Protein AF-F1TFX0-F1 (afdb_monomer_lite)

Organism: NCBI:txid588581

Secondary structure (DSSP, 8-state):
--EEEEEGGGGTTS-HHHHHHHHHHHT-SEEEEE-BTTTB-TTT--HHHHHHHHHHHHHSSSEEEEEE---TTSSSSSTT-S-TT-SSHHHHHHHHHHHHHHHHHHHHHT--EEEEE-----HHHHH-TTS-HHHHHHHHHHHHHTT-TTPEEEEE--TTSSS-SHHHHHHHHHHH--TTEEEEEEHHHHHHH-TTHHHHHHHHGGGEEEEEE-B--B-EEEEEEEE-HHHHTT----TTT-EEEEEEGGGTEEEEE-SS-EEEEESSPPPHHHHHHHHHHHTTT-S--EEEEGGG------HHHHHHHHHHHHT--SS-HHHHHHHHHHHHHHHS-SSTT---SS-SPEE--SSSB---PBPTTSSS--HHHHHHHHHHTT--SEEEE--GGGGGGHHHHHHHHHHHHHHHHHHHHHTTSS--EETTEEGGGSS---TTTB-SSEEEEEEEEE-TTS-EEEEEEEE-S-TTT----HHHHHHHHHHHHHHHHHH-TTEEEEEE-TTSSEEEEEEES---HHHHHHHHHHHHHHHHH-SS-TT-STTT-TTTT---HHHHHHHHHHHHTTGGGTT--B--

Sequence (580 aa):
MFKLSYSMNGLTNLDFYRAALEAEKAGFDGVELSFQYKQFDPFSLSEDELMKIRDFFKGSRIKPICISTATTFFLSDIPHEPSIISLSHEKRQQRIDLIKKGISMAKTIGIPIVSFQSGYLRQEHVDNPSIDPRKLLIDGIKSCLENIGDVTLVIEPEPGMYIETIDDAISLIKEVNSPNFSLHLDICHTFCTEDNYVNAISKAIPHVSYMHLADIKEGYNLKLQSLSEKQRLSVKLNLERYGYLLHVEDKNCFYFIDSEHCIYFYQNDLKSVEKAEAVSFVSPYHSRVDFVKIDDIAIQSEKSIELEIKAYLGSVGGIGFDIIQKANPILKYLRSKHDECCNPIIQQPVCNTVNGKVHYHEFPGMGEIDFHAVLKALKDNGYNGYVTVELYNHSDVWEKVLPESRKYLMACMNAENEAKTSKEETYGWISEGLGEVNHRLVKAPYIRLSQYTKGNKGDIVFFYDLRFTQPNKVYMETRVLHSLEHLLLAGFRKYLDGFISVSPMGCQTGFYLITLNSSNVQHITSTFERVLREILMMDEVPYNTDKECGQASHHDLKGAKILVQKILEQKTSWLKIFEN

Radius of gyration: 27.29 Å; chains: 1; bounding box: 74×51×79 Å

Structure (mmCIF, N/CA/C/O backbone):
data_AF-F1TFX0-F1
#
_entry.id   AF-F1TFX0-F1
#
loop_
_atom_site.group_PDB
_atom_site.id
_atom_site.type_symbol
_atom_site.label_atom_id
_atom_site.label_alt_id
_atom_site.label_comp_id
_atom_site.label_asym_id
_atom_site.label_entity_id
_atom_site.label_seq_id
_atom_site.pdbx_PDB_ins_code
_atom_site.Cartn_x
_atom_site.Cartn_y
_atom_site.Cartn_z
_atom_site.occupancy
_atom_site.B_iso_or_equiv
_atom_site.auth_seq_id
_atom_site.auth_comp_id
_atom_site.auth_asym_id
_atom_site.auth_atom_id
_atom_site.pdbx_PDB_model_num
ATOM 1 N N . MET A 1 1 ? -23.031 -3.892 8.422 1.00 72.56 1 MET A N 1
ATOM 2 C CA . MET A 1 1 ? -22.273 -3.085 7.447 1.00 72.56 1 MET A CA 1
ATOM 3 C C . MET A 1 1 ? -21.201 -2.367 8.239 1.00 72.56 1 MET A C 1
ATOM 5 O O . MET A 1 1 ? -21.538 -1.836 9.294 1.00 72.56 1 MET A O 1
ATOM 9 N N . PHE A 1 2 ? -19.944 -2.449 7.813 1.00 90.62 2 PHE A N 1
ATOM 10 C CA . PHE A 1 2 ? -18.853 -1.680 8.416 1.00 90.62 2 PHE A CA 1
ATOM 11 C C . PHE A 1 2 ? -19.093 -0.174 8.232 1.00 90.62 2 PHE A C 1
ATOM 13 O O . PHE A 1 2 ? -19.922 0.241 7.417 1.00 90.62 2 PHE A O 1
ATOM 20 N N . LYS A 1 3 ? -18.390 0.632 9.023 1.00 95.56 3 LYS A N 1
ATOM 21 C CA . LYS A 1 3 ? -18.493 2.095 9.040 1.00 95.56 3 LYS A CA 1
ATOM 22 C C . LYS A 1 3 ? -17.269 2.736 8.402 1.00 95.56 3 LYS A C 1
ATOM 24 O O . LYS A 1 3 ? -16.227 2.093 8.294 1.00 95.56 3 LYS A O 1
ATOM 29 N N . LEU A 1 4 ? -17.390 4.002 8.010 1.00 97.50 4 LEU A N 1
ATOM 30 C CA . LEU A 1 4 ? -16.263 4.756 7.463 1.00 97.50 4 LEU A CA 1
ATOM 31 C C . LEU A 1 4 ? -15.690 5.702 8.513 1.00 97.50 4 LEU A C 1
ATOM 33 O O . LEU A 1 4 ? -16.426 6.406 9.206 1.00 97.50 4 LEU A O 1
ATOM 37 N N . SER A 1 5 ? -14.369 5.758 8.579 1.00 98.12 5 SER A N 1
ATOM 38 C CA . SER A 1 5 ? -13.616 6.703 9.400 1.00 98.12 5 SER A CA 1
ATOM 39 C C . SER A 1 5 ? -12.564 7.437 8.581 1.00 98.12 5 SER A C 1
ATOM 41 O O . SER A 1 5 ? -12.275 7.062 7.446 1.00 98.12 5 SER A O 1
ATOM 43 N N . TYR A 1 6 ? -11.999 8.498 9.150 1.00 98.25 6 TYR A N 1
ATOM 44 C CA . TYR A 1 6 ? -10.929 9.272 8.524 1.00 98.25 6 TYR A CA 1
ATOM 45 C C . TYR A 1 6 ? -9.749 9.431 9.486 1.00 98.25 6 TYR A C 1
ATOM 47 O O . TYR A 1 6 ? -9.955 9.695 10.674 1.00 98.25 6 TYR A O 1
ATOM 55 N N . SER A 1 7 ? -8.521 9.277 8.996 1.00 97.19 7 SER A N 1
ATOM 56 C CA . SER A 1 7 ? -7.325 9.509 9.804 1.00 97.19 7 SER A CA 1
ATOM 57 C C . SER A 1 7 ? -7.010 10.994 9.900 1.00 97.19 7 SER A C 1
ATOM 59 O O . SER A 1 7 ? -6.834 11.685 8.892 1.00 97.19 7 SER A O 1
ATOM 61 N N . MET A 1 8 ? -6.902 11.504 11.129 1.00 95.81 8 MET A N 1
ATOM 62 C CA . MET A 1 8 ? -6.549 12.905 11.364 1.00 95.81 8 MET A CA 1
ATOM 63 C C . MET A 1 8 ? -5.113 13.241 10.935 1.00 95.81 8 MET A C 1
ATOM 65 O O . MET A 1 8 ? -4.797 14.421 10.782 1.00 95.81 8 MET A O 1
ATOM 69 N N . ASN A 1 9 ? -4.280 12.240 10.622 1.00 92.56 9 ASN A N 1
ATOM 70 C CA . ASN A 1 9 ? -2.993 12.431 9.948 1.00 92.56 9 ASN A CA 1
ATOM 71 C C . ASN A 1 9 ? -3.139 13.205 8.616 1.00 92.56 9 ASN A C 1
ATOM 73 O O . ASN A 1 9 ? -2.294 14.026 8.261 1.00 92.56 9 ASN A O 1
ATOM 77 N N . GLY A 1 10 ? -4.265 13.028 7.914 1.00 92.56 10 GLY A N 1
ATOM 78 C CA . GLY A 1 10 ? -4.613 13.784 6.704 1.00 92.56 10 GLY A CA 1
ATOM 79 C C . GLY A 1 10 ? -5.208 15.177 6.956 1.00 92.56 10 GLY A C 1
ATOM 80 O O . GLY A 1 10 ? -5.592 15.844 6.002 1.00 92.56 10 GLY A O 1
ATOM 81 N N . LEU A 1 11 ? -5.322 15.621 8.215 1.00 94.88 11 LEU A N 1
ATOM 82 C CA . LEU A 1 11 ? -5.939 16.894 8.631 1.00 94.88 11 LEU A CA 1
ATOM 83 C C . LEU A 1 11 ? -5.028 17.719 9.549 1.00 94.88 11 LEU A C 1
ATOM 85 O O . LEU A 1 11 ? -5.496 18.536 10.341 1.00 94.88 11 LEU A O 1
ATOM 89 N N . THR A 1 12 ? -3.715 17.529 9.443 1.00 91.44 12 THR A N 1
ATOM 90 C CA . THR A 1 12 ? -2.701 18.182 10.292 1.00 91.44 12 THR A CA 1
ATOM 91 C C . THR A 1 12 ? -2.643 19.707 10.155 1.00 91.44 12 THR A C 1
ATOM 93 O O . THR A 1 12 ? -2.108 20.380 11.034 1.00 91.44 12 THR A O 1
ATOM 96 N N . ASN A 1 13 ? -3.234 20.265 9.094 1.00 91.12 13 ASN A N 1
ATOM 97 C CA . ASN A 1 13 ? -3.379 21.709 8.884 1.00 91.12 13 ASN A CA 1
ATOM 98 C C . ASN A 1 13 ? -4.521 22.345 9.702 1.00 91.12 13 ASN A C 1
ATOM 100 O O . ASN A 1 13 ? -4.659 23.569 9.719 1.00 91.12 13 ASN A O 1
ATOM 104 N N . LEU A 1 14 ? -5.349 21.536 10.367 1.00 94.56 14 LEU A N 1
ATOM 105 C CA . LEU A 1 14 ? -6.459 21.984 11.204 1.00 94.56 14 LEU A CA 1
ATOM 106 C C . LEU A 1 14 ? -6.144 21.769 12.686 1.00 94.56 14 LEU A C 1
ATOM 108 O O . LEU A 1 14 ? -5.404 20.857 13.061 1.00 94.56 14 LEU A O 1
ATOM 112 N N . ASP A 1 15 ? -6.759 22.573 13.553 1.00 94.94 15 ASP A N 1
ATOM 113 C CA . ASP A 1 15 ? -6.782 22.261 14.980 1.00 94.94 15 ASP A CA 1
ATOM 114 C C . ASP A 1 15 ? -7.553 20.954 15.245 1.00 94.94 15 ASP A C 1
ATOM 116 O O . ASP A 1 15 ? -8.390 20.526 14.446 1.00 94.94 15 ASP A O 1
ATOM 120 N N . PHE A 1 16 ? -7.263 20.315 16.380 1.00 96.25 16 PHE A N 1
ATOM 121 C CA . PHE A 1 16 ? -7.768 18.983 16.723 1.00 96.25 16 PHE A CA 1
ATOM 122 C C . PHE A 1 16 ? -9.299 18.866 16.638 1.00 96.25 16 PHE A C 1
ATOM 124 O O . PHE A 1 16 ? -9.826 17.948 16.009 1.00 96.25 16 PHE A O 1
ATOM 131 N N . TYR A 1 17 ? -10.025 19.803 17.253 1.00 97.00 17 TYR A N 1
ATOM 132 C CA . TYR A 1 17 ? -11.486 19.741 17.306 1.00 97.00 17 TYR A CA 1
ATOM 133 C C . TYR A 1 17 ? -12.099 20.035 15.939 1.00 97.00 17 TYR A C 1
ATOM 135 O O . TYR A 1 17 ? -13.041 19.357 15.528 1.00 97.00 17 TYR A O 1
ATOM 143 N N . ARG A 1 18 ? -11.547 21.005 15.202 1.00 97.06 18 ARG A N 1
ATOM 144 C CA . ARG A 1 18 ? -12.003 21.315 13.848 1.00 97.06 18 ARG A CA 1
ATOM 145 C C . ARG A 1 18 ? -11.783 20.159 12.882 1.00 97.06 18 ARG A C 1
ATOM 147 O O . ARG A 1 18 ? -12.682 19.878 12.099 1.00 97.06 18 ARG A O 1
ATOM 154 N N . ALA A 1 19 ? -10.650 19.464 12.955 1.00 97.31 19 ALA A N 1
ATOM 155 C CA . ALA A 1 19 ? -10.395 18.278 12.140 1.00 97.31 19 ALA A CA 1
ATOM 156 C C . ALA A 1 19 ? -11.486 17.207 12.335 1.00 97.31 19 ALA A C 1
ATOM 158 O O . ALA A 1 19 ? -12.066 16.729 11.360 1.00 97.31 19 ALA A O 1
ATOM 159 N N . ALA A 1 20 ? -11.836 16.896 13.589 1.00 97.88 20 ALA A N 1
ATOM 160 C CA . ALA A 1 20 ? -12.912 15.953 13.894 1.00 97.88 20 ALA A CA 1
ATOM 161 C C . ALA A 1 20 ? -14.289 16.441 13.399 1.00 97.88 20 ALA A C 1
ATOM 163 O O . ALA A 1 20 ? -15.065 15.655 12.854 1.00 97.88 20 ALA A O 1
ATOM 164 N N . LEU A 1 21 ? -14.587 17.738 13.541 1.00 97.81 21 LEU A N 1
ATOM 165 C CA . LEU A 1 21 ? -15.849 18.329 13.081 1.00 97.81 21 LEU A CA 1
ATOM 166 C C . LEU A 1 21 ? -15.978 18.349 11.551 1.00 97.81 21 LEU A C 1
ATOM 168 O O . LEU A 1 21 ? -17.068 18.105 11.037 1.00 97.81 21 LEU A O 1
ATOM 172 N N . GLU A 1 22 ? -14.904 18.617 10.806 1.00 97.94 22 GLU A N 1
ATOM 173 C CA . GLU A 1 22 ? -14.940 18.578 9.336 1.00 97.94 22 GLU A CA 1
ATOM 174 C C . GLU A 1 22 ? -15.089 17.136 8.819 1.00 97.94 22 GLU A C 1
ATOM 176 O O . GLU A 1 22 ? -15.854 16.900 7.881 1.00 97.94 22 GLU A O 1
ATOM 181 N N . ALA A 1 23 ? -14.468 16.152 9.485 1.00 97.94 23 ALA A N 1
ATOM 182 C CA . ALA A 1 23 ? -14.720 14.735 9.217 1.00 97.94 23 ALA A CA 1
ATOM 183 C C . ALA A 1 23 ? -16.194 14.355 9.476 1.00 97.94 23 ALA A C 1
ATOM 185 O O . ALA A 1 23 ? -16.834 13.719 8.631 1.00 97.94 23 ALA A O 1
ATOM 186 N N . GLU A 1 24 ? -16.770 14.809 10.596 1.00 97.69 24 GLU A N 1
ATOM 187 C CA . GLU A 1 24 ? -18.188 14.592 10.923 1.00 97.69 24 GLU A CA 1
ATOM 188 C C . GLU A 1 24 ? -19.110 15.243 9.885 1.00 97.69 24 GLU A C 1
ATOM 190 O O . GLU A 1 24 ? -20.086 14.637 9.440 1.00 97.69 24 GLU A O 1
ATOM 195 N N . LYS A 1 25 ? -18.800 16.475 9.473 1.00 97.19 25 LYS A N 1
ATOM 196 C CA . LYS A 1 25 ? -19.578 17.254 8.504 1.00 97.19 25 LYS A CA 1
ATOM 197 C C . LYS A 1 25 ? -19.597 16.616 7.122 1.00 97.19 25 LYS A C 1
ATOM 199 O O . LYS A 1 25 ? -20.634 16.652 6.462 1.00 97.19 25 LYS A O 1
ATOM 204 N N . ALA A 1 26 ? -18.493 16.015 6.687 1.00 96.81 26 ALA A N 1
ATOM 205 C CA . ALA A 1 26 ? -18.499 15.236 5.456 1.00 96.81 26 ALA A CA 1
ATOM 206 C C . ALA A 1 26 ? -19.262 13.918 5.597 1.00 96.81 26 ALA A C 1
ATOM 208 O O . ALA A 1 26 ? -19.708 13.368 4.595 1.00 96.81 26 ALA A O 1
ATOM 209 N N . GLY A 1 27 ? -19.466 13.440 6.825 1.00 96.38 27 GLY A N 1
ATOM 210 C CA . GLY A 1 27 ? -20.334 12.315 7.148 1.00 96.38 27 GLY A CA 1
ATOM 211 C C . GLY A 1 27 ? -19.598 11.053 7.580 1.00 96.38 27 GLY A C 1
ATOM 212 O O . GLY A 1 27 ? -20.206 9.988 7.550 1.00 96.38 27 GLY A O 1
ATOM 213 N N . PHE A 1 28 ? -18.317 11.130 7.946 1.00 98.00 28 PHE A N 1
ATOM 214 C CA . PHE A 1 28 ? -17.620 9.987 8.537 1.00 98.00 28 PHE A CA 1
ATOM 215 C C . PHE A 1 28 ? -18.197 9.643 9.918 1.00 98.00 28 PHE A C 1
ATOM 217 O O . PHE A 1 28 ? -18.586 10.521 10.687 1.00 98.00 28 PHE A O 1
ATOM 224 N N . ASP A 1 29 ? -18.242 8.348 10.228 1.00 97.88 29 ASP A N 1
ATOM 225 C CA . ASP A 1 29 ? -18.763 7.818 11.491 1.00 97.88 29 ASP A CA 1
ATOM 226 C C . ASP A 1 29 ? -17.696 7.807 12.596 1.00 97.88 29 ASP A C 1
ATOM 228 O O . ASP A 1 29 ? -18.019 7.797 13.788 1.00 97.88 29 ASP A O 1
ATOM 232 N N . GLY A 1 30 ? -16.416 7.798 12.213 1.00 98.12 30 GLY A N 1
ATOM 233 C CA . GLY A 1 30 ? -15.301 7.791 13.151 1.00 98.12 30 GLY A CA 1
ATOM 234 C C . GLY A 1 30 ? -14.060 8.542 12.678 1.00 98.12 30 GLY A C 1
ATOM 235 O O . GLY A 1 30 ? -13.933 8.906 11.511 1.00 98.12 30 GLY A O 1
ATOM 236 N N . VAL A 1 31 ? -13.127 8.743 13.602 1.00 98.44 31 VAL A N 1
ATOM 237 C CA . VAL A 1 31 ? -11.789 9.285 13.345 1.00 98.44 31 VAL A CA 1
ATOM 238 C C . VAL A 1 31 ? -10.722 8.460 14.038 1.00 98.44 31 VAL A C 1
ATOM 240 O O . VAL A 1 31 ? -10.910 7.991 15.164 1.00 98.44 31 VAL A O 1
ATOM 243 N N . GLU A 1 32 ? -9.584 8.322 13.373 1.00 98.50 32 GLU A N 1
ATOM 244 C CA . GLU A 1 32 ? -8.340 7.948 14.035 1.00 98.50 32 GLU A CA 1
ATOM 245 C C . GLU A 1 32 ? -7.634 9.201 14.548 1.00 98.50 32 GLU A C 1
ATOM 247 O O . GLU A 1 32 ? -7.492 10.184 13.818 1.00 98.50 32 GLU A O 1
ATOM 252 N N . LEU A 1 33 ? -7.175 9.143 15.799 1.00 97.88 33 LEU A N 1
ATOM 253 C CA . LEU A 1 33 ? -6.334 10.170 16.396 1.00 97.88 33 LEU A CA 1
ATOM 254 C C . LEU A 1 33 ? -4.869 9.769 16.227 1.00 97.88 33 LEU A C 1
ATOM 256 O O . LEU A 1 33 ? -4.409 8.810 16.844 1.00 97.88 33 LEU A O 1
ATOM 260 N N . SER A 1 34 ? -4.120 10.500 15.417 1.00 94.62 34 SER A N 1
ATOM 261 C CA . SER A 1 34 ? -2.701 10.215 15.181 1.00 94.62 34 SER A CA 1
ATOM 262 C C . SER A 1 34 ? -1.841 11.128 16.052 1.00 94.62 34 SER A C 1
ATOM 264 O O . SER A 1 34 ? -2.132 12.318 16.179 1.00 94.62 34 SER A O 1
ATOM 266 N N . PHE A 1 35 ? -0.778 10.598 16.660 1.00 95.88 35 PHE A N 1
ATOM 267 C CA . PHE A 1 35 ? 0.144 11.424 17.442 1.00 95.88 35 PHE A CA 1
ATOM 268 C C . PHE A 1 35 ? 0.804 12.499 16.582 1.00 95.88 35 PHE A C 1
ATOM 270 O O . PHE A 1 35 ? 1.461 12.205 15.591 1.00 95.88 35 PHE A O 1
ATOM 277 N N . GLN A 1 36 ? 0.634 13.764 16.949 1.00 92.38 36 GLN A N 1
ATOM 278 C CA . GLN A 1 36 ? 1.101 14.893 16.147 1.00 92.38 36 GLN A CA 1
ATOM 279 C C . GLN A 1 36 ? 1.476 16.055 17.058 1.00 92.38 36 GLN A C 1
ATOM 281 O O . GLN A 1 36 ? 0.625 16.533 17.807 1.00 92.38 36 GLN A O 1
ATOM 286 N N . TYR A 1 37 ? 2.706 16.570 16.944 1.00 88.25 37 TYR A N 1
ATOM 287 C CA . TYR A 1 37 ? 3.235 17.617 17.835 1.00 88.25 37 TYR A CA 1
ATOM 288 C C . TYR A 1 37 ? 2.338 18.855 17.958 1.00 88.25 37 TYR A C 1
ATOM 290 O O . TYR A 1 37 ? 2.278 19.483 19.008 1.00 88.25 37 TYR A O 1
ATOM 298 N N . LYS A 1 38 ? 1.654 19.233 16.871 1.00 86.81 38 LYS A N 1
ATOM 299 C CA . LYS A 1 38 ? 0.824 20.446 16.812 1.00 86.81 38 LYS A CA 1
ATOM 300 C C . LYS A 1 38 ? -0.667 20.197 17.049 1.00 86.81 38 LYS A C 1
ATOM 302 O O . LYS A 1 38 ? -1.422 21.163 17.090 1.00 86.81 38 LYS A O 1
ATOM 307 N N . GLN A 1 39 ? -1.098 18.938 17.154 1.00 90.75 39 GLN A N 1
ATOM 308 C CA . GLN A 1 39 ? -2.522 18.590 17.162 1.00 90.75 39 GLN A CA 1
ATOM 309 C C . GLN A 1 39 ? -2.902 17.633 18.299 1.00 90.75 39 GLN A C 1
ATOM 311 O O . GLN A 1 39 ? -3.832 17.925 19.044 1.00 90.75 39 GLN A O 1
ATOM 316 N N . PHE A 1 40 ? -2.197 16.510 18.453 1.00 95.50 40 PHE A N 1
ATOM 317 C CA . PHE A 1 40 ? -2.489 15.478 19.451 1.00 95.50 40 PHE A CA 1
ATOM 318 C C . PHE A 1 40 ? -1.176 14.911 19.996 1.00 95.50 40 PHE A C 1
ATOM 320 O O . PHE A 1 40 ? -0.756 13.806 19.655 1.00 95.50 40 PHE A O 1
ATOM 327 N N . ASP A 1 41 ? -0.476 15.724 20.783 1.00 95.69 41 ASP A N 1
ATOM 328 C CA . ASP A 1 41 ? 0.845 15.390 21.302 1.00 95.69 41 ASP A CA 1
ATOM 329 C C . ASP A 1 41 ? 0.746 14.702 22.682 1.00 95.69 41 ASP A C 1
ATOM 331 O O . ASP A 1 41 ? 0.323 15.327 23.660 1.00 95.69 41 ASP A O 1
ATOM 335 N N . PRO A 1 42 ? 1.149 13.423 22.803 1.00 95.50 42 PRO A N 1
ATOM 336 C CA . PRO A 1 42 ? 1.097 12.674 24.055 1.00 95.50 42 PRO A CA 1
ATOM 337 C C . PRO A 1 42 ? 1.933 13.270 25.192 1.00 95.50 42 PRO A C 1
ATOM 339 O O . PRO A 1 42 ? 1.683 12.929 26.352 1.00 95.50 42 PRO A O 1
ATOM 342 N N . PHE A 1 43 ? 2.928 14.113 24.903 1.00 94.19 43 PHE A N 1
ATOM 343 C CA . PHE A 1 43 ? 3.817 14.664 25.927 1.00 94.19 43 PHE A CA 1
ATOM 344 C C . PHE A 1 43 ? 3.342 15.999 26.498 1.00 94.19 43 PHE A C 1
ATOM 346 O O . PHE A 1 43 ? 3.709 16.331 27.625 1.00 94.19 43 PHE A O 1
ATOM 353 N N . SER A 1 44 ? 2.515 16.741 25.761 1.00 93.88 44 SER A N 1
ATOM 354 C CA . SER A 1 44 ? 1.961 18.019 26.219 1.00 93.88 44 SER A CA 1
ATOM 355 C C . SER A 1 44 ? 0.554 17.904 26.801 1.00 93.88 44 SER A C 1
ATOM 357 O O . SER A 1 44 ? 0.200 18.713 27.656 1.00 93.88 44 SER A O 1
ATOM 359 N N . LEU A 1 45 ? -0.227 16.893 26.404 1.00 95.56 45 LEU A N 1
ATOM 360 C CA . LEU A 1 45 ? -1.603 16.726 26.875 1.00 95.56 45 LEU A CA 1
ATOM 361 C C . LEU A 1 45 ? -1.676 16.271 28.342 1.00 95.56 45 LEU A C 1
ATOM 363 O O . LEU A 1 45 ? -1.228 15.181 28.718 1.00 95.56 45 LEU A O 1
ATOM 367 N N . SER A 1 46 ? -2.315 17.103 29.161 1.00 96.00 46 SER A N 1
ATOM 368 C CA . SER A 1 46 ? -2.678 16.825 30.552 1.00 96.00 46 SER A CA 1
ATOM 369 C C . SER A 1 46 ? -3.901 15.909 30.668 1.00 96.00 46 SER A C 1
ATOM 371 O O . SER A 1 46 ? -4.682 15.743 29.730 1.00 96.00 46 SER A O 1
ATOM 373 N N . GLU A 1 47 ? -4.114 15.328 31.850 1.00 95.19 47 GLU A N 1
ATOM 374 C CA . GLU A 1 47 ? -5.283 14.477 32.107 1.00 95.19 47 GLU A CA 1
ATOM 375 C C . GLU A 1 47 ? -6.610 15.237 31.922 1.00 95.19 47 GLU A C 1
ATOM 377 O O . GLU A 1 47 ? -7.535 14.710 31.303 1.00 95.19 47 GLU A O 1
ATOM 382 N N . ASP A 1 48 ? -6.674 16.503 32.347 1.00 97.25 48 ASP A N 1
ATOM 383 C CA . ASP A 1 48 ? -7.840 17.374 32.148 1.00 97.25 48 ASP A CA 1
ATOM 384 C C . ASP A 1 48 ? -8.147 17.605 30.660 1.00 97.25 48 ASP A C 1
ATOM 386 O O . ASP A 1 48 ? -9.311 17.654 30.255 1.00 97.25 48 ASP A O 1
ATOM 390 N N . GLU A 1 49 ? -7.121 17.737 29.816 1.00 97.19 49 GLU A N 1
ATOM 391 C CA . GLU A 1 49 ? -7.301 17.868 28.367 1.00 97.19 49 GLU A CA 1
ATOM 392 C C . GLU A 1 49 ? -7.801 16.569 27.736 1.00 97.19 49 GLU A C 1
ATOM 394 O O . GLU A 1 49 ? -8.709 16.610 26.905 1.00 97.19 49 GLU A O 1
ATOM 399 N N . LEU A 1 50 ? -7.306 15.411 28.182 1.00 98.25 50 LEU A N 1
ATOM 400 C CA . LEU A 1 50 ? -7.834 14.112 27.751 1.00 98.25 50 LEU A CA 1
ATOM 401 C C . LEU A 1 50 ? -9.308 13.939 28.151 1.00 98.25 50 LEU A C 1
ATOM 403 O O . LEU A 1 50 ? -10.102 13.426 27.359 1.00 98.25 50 LEU A O 1
ATOM 407 N N . MET A 1 51 ? -9.709 14.409 29.339 1.00 97.88 51 MET A N 1
ATOM 408 C CA . MET A 1 51 ? -11.119 14.408 29.748 1.00 97.88 51 MET A CA 1
ATOM 409 C C . MET A 1 51 ? -11.978 15.333 28.874 1.00 97.88 51 MET A C 1
ATOM 411 O O . MET A 1 51 ? -13.091 14.952 28.510 1.00 97.88 51 MET A O 1
ATOM 415 N N . LYS A 1 52 ? -11.467 16.503 28.466 1.00 98.06 52 LYS A N 1
ATOM 416 C CA . LYS A 1 52 ? -12.165 17.387 27.510 1.00 98.06 52 LYS A CA 1
ATOM 417 C C . LYS A 1 52 ? -12.348 16.720 26.147 1.00 98.06 52 LYS A C 1
ATOM 419 O O . LYS A 1 52 ? -13.437 16.794 25.583 1.00 98.06 52 LYS A O 1
ATOM 424 N N . ILE A 1 53 ? -11.325 16.025 25.648 1.00 98.25 53 ILE A N 1
ATOM 425 C CA . ILE A 1 53 ? -11.402 15.260 24.393 1.00 98.25 53 ILE A CA 1
ATOM 426 C C . ILE A 1 53 ? -12.459 14.153 24.503 1.00 98.25 53 ILE A C 1
ATOM 428 O O . ILE A 1 53 ? -13.311 14.016 23.623 1.00 98.25 53 ILE A O 1
ATOM 432 N N . AR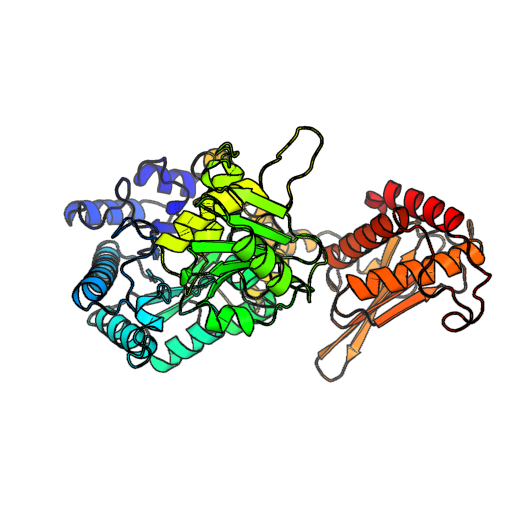G A 1 54 ? -12.466 13.399 25.610 1.00 98.31 54 ARG A N 1
ATOM 433 C CA . ARG A 1 54 ? -13.503 12.397 25.900 1.00 98.31 54 ARG A CA 1
ATOM 434 C C . ARG A 1 54 ? -14.902 13.005 25.850 1.00 98.31 54 ARG A C 1
ATOM 436 O O . ARG A 1 54 ? -15.801 12.448 25.221 1.00 98.31 54 ARG A O 1
ATOM 443 N N . ASP A 1 55 ? -15.102 14.123 26.537 1.00 98.38 55 ASP A N 1
ATOM 444 C CA . ASP A 1 55 ? -16.420 14.735 26.673 1.00 98.38 55 ASP A CA 1
ATOM 445 C C . ASP A 1 55 ? -16.892 15.362 25.345 1.00 98.38 55 ASP A C 1
ATOM 447 O O . ASP A 1 55 ? -18.073 15.250 25.007 1.00 98.38 55 ASP A O 1
ATOM 451 N N . PHE A 1 56 ? -15.972 15.883 24.524 1.00 98.38 56 PHE A N 1
ATOM 452 C CA . PHE A 1 56 ? -16.241 16.281 23.138 1.00 98.38 56 PHE A CA 1
ATOM 453 C C . PHE A 1 56 ? -16.799 15.115 22.303 1.00 98.38 56 PHE A C 1
ATOM 455 O O . PHE A 1 56 ? -17.878 15.228 21.718 1.00 98.38 56 PHE A O 1
ATOM 462 N N . PHE A 1 57 ? -16.132 13.957 22.299 1.00 98.19 57 PHE A N 1
ATOM 463 C CA . PHE A 1 57 ? -16.580 12.791 21.526 1.00 98.19 57 PHE A CA 1
ATOM 464 C C . PHE A 1 57 ? -17.827 12.095 22.099 1.00 98.19 57 PHE A C 1
ATOM 466 O O . PHE A 1 57 ? -18.558 11.414 21.368 1.00 98.19 57 PHE A O 1
ATOM 473 N N . LYS A 1 58 ? -18.126 12.272 23.393 1.00 96.81 58 LYS A N 1
ATOM 474 C CA . LYS A 1 58 ? -19.428 11.887 23.964 1.00 96.81 58 LYS A CA 1
ATOM 475 C C . LYS A 1 58 ? -20.565 12.730 23.384 1.00 96.81 58 LYS A C 1
ATOM 477 O O . LYS A 1 58 ? -21.636 12.181 23.136 1.00 96.81 58 LYS A O 1
ATOM 482 N N . GLY A 1 59 ? -20.325 14.024 23.162 1.00 95.31 59 GLY A N 1
ATOM 483 C CA . GLY A 1 59 ? -21.300 14.962 22.600 1.00 95.31 59 GLY A CA 1
ATOM 484 C C . GLY A 1 59 ? -21.432 14.933 21.071 1.00 95.31 59 GLY A C 1
ATOM 485 O O . GLY A 1 59 ? -22.475 15.329 20.557 1.00 95.31 59 GLY A O 1
ATOM 486 N N . SER A 1 60 ? -20.415 14.464 20.341 1.00 95.88 60 SER A N 1
ATOM 487 C CA . SER A 1 60 ? -20.425 14.396 18.869 1.00 95.88 60 SER A CA 1
ATOM 488 C C . SER A 1 60 ? -20.979 13.066 18.328 1.00 95.88 60 SER A C 1
ATOM 490 O O . SER A 1 60 ? -20.977 12.035 19.018 1.00 95.88 60 SER A O 1
ATOM 492 N N . ARG A 1 61 ? -21.456 13.061 17.071 1.00 96.50 61 ARG A N 1
ATOM 493 C CA . ARG A 1 61 ? -21.849 11.823 16.377 1.00 96.50 61 ARG A CA 1
ATOM 494 C C . ARG A 1 61 ? -20.633 11.035 15.907 1.00 96.50 61 ARG A C 1
ATOM 496 O O . ARG A 1 61 ? -20.714 9.808 15.886 1.00 96.50 61 ARG A O 1
ATOM 503 N N . ILE A 1 62 ? -19.525 11.709 15.593 1.00 97.88 62 ILE A N 1
ATOM 504 C CA . ILE A 1 62 ? -18.280 11.044 15.202 1.00 97.88 62 ILE A CA 1
ATOM 505 C C . ILE A 1 62 ? -17.598 10.425 16.421 1.00 97.88 62 ILE A C 1
ATOM 507 O O . ILE A 1 62 ? -17.624 10.996 17.515 1.00 97.88 62 ILE A O 1
ATOM 511 N N . LYS A 1 63 ? -17.013 9.236 16.254 1.00 98.12 63 LYS A N 1
ATOM 512 C CA . LYS A 1 63 ? -16.362 8.498 17.346 1.00 98.12 63 LYS A CA 1
ATOM 513 C C . LYS A 1 63 ? -14.852 8.372 17.150 1.00 98.12 63 LYS A C 1
ATOM 515 O O . LYS A 1 63 ? -14.413 8.118 16.035 1.00 98.12 63 LYS A O 1
ATOM 520 N N . PRO A 1 64 ? -14.045 8.502 18.212 1.00 98.19 64 PRO A N 1
ATOM 521 C CA . PRO A 1 64 ? -12.626 8.220 18.140 1.00 98.19 64 PRO A CA 1
ATOM 522 C C . PRO A 1 64 ? -12.451 6.702 18.221 1.00 98.19 64 PRO A C 1
ATOM 524 O O . PRO A 1 64 ? -12.879 6.069 19.187 1.00 98.19 64 PRO A O 1
ATOM 527 N N . ILE A 1 65 ? -11.893 6.101 17.175 1.00 98.12 65 ILE A N 1
ATOM 528 C CA . ILE A 1 65 ? -11.894 4.637 17.021 1.00 98.12 65 ILE A CA 1
ATOM 529 C C . ILE A 1 65 ? -10.532 4.000 17.268 1.00 98.12 65 ILE A C 1
ATOM 531 O O . ILE A 1 65 ? -10.474 2.846 17.680 1.00 98.12 65 ILE A O 1
ATOM 535 N N . CYS A 1 66 ? -9.456 4.751 17.047 1.00 98.56 66 CYS A N 1
ATOM 536 C CA . CYS A 1 66 ? -8.081 4.288 17.153 1.00 98.56 66 CYS A CA 1
ATOM 537 C C . CYS A 1 66 ? -7.177 5.461 17.558 1.00 98.56 66 CYS A C 1
ATOM 539 O O . CYS A 1 66 ? -7.419 6.596 17.135 1.00 98.56 66 CYS A O 1
ATOM 541 N N . ILE A 1 67 ? -6.156 5.190 18.375 1.00 98.50 67 ILE A N 1
ATOM 542 C CA . ILE A 1 67 ? -4.974 6.050 18.489 1.00 98.50 67 ILE A CA 1
ATOM 543 C C . ILE A 1 67 ? -3.843 5.426 17.673 1.00 98.50 67 ILE A C 1
ATOM 545 O O . ILE A 1 67 ? -3.385 4.330 17.999 1.00 98.50 67 ILE A O 1
ATOM 549 N N . SER A 1 68 ? -3.342 6.141 16.670 1.00 97.19 68 SER A N 1
ATOM 550 C CA . SER A 1 68 ? -2.148 5.736 15.930 1.00 97.19 68 SER A CA 1
ATOM 551 C C . SER A 1 68 ? -0.890 6.353 16.544 1.00 97.19 68 SER A C 1
ATOM 553 O O . SER A 1 68 ? -0.765 7.574 16.668 1.00 97.19 68 SER A O 1
ATOM 555 N N . THR A 1 69 ? 0.051 5.492 16.940 1.00 96.56 69 THR A N 1
ATOM 556 C CA . THR A 1 69 ? 1.348 5.873 17.543 1.00 96.56 69 THR A CA 1
ATOM 557 C C . THR A 1 69 ? 2.495 5.901 16.520 1.00 96.56 69 THR A C 1
ATOM 559 O O . THR A 1 69 ? 3.669 6.065 16.866 1.00 96.56 69 THR A O 1
ATOM 562 N N . ALA A 1 70 ? 2.127 5.736 15.251 1.00 86.38 70 ALA A N 1
ATOM 563 C CA . ALA A 1 70 ? 2.950 5.398 14.097 1.00 86.38 70 ALA A CA 1
ATOM 564 C C . ALA A 1 70 ? 3.644 6.572 13.393 1.00 86.38 70 ALA A C 1
ATOM 566 O O . ALA A 1 70 ? 4.290 6.379 12.365 1.00 86.38 70 ALA A O 1
ATOM 567 N N . THR A 1 71 ? 3.492 7.795 13.897 1.00 86.19 71 THR A N 1
ATOM 568 C CA . THR A 1 71 ? 3.892 9.003 13.167 1.00 86.19 71 THR A CA 1
ATOM 569 C C . THR A 1 71 ? 5.367 8.981 12.766 1.00 86.19 71 THR A C 1
ATOM 571 O O . THR A 1 71 ? 6.256 8.808 13.604 1.00 86.19 71 THR A O 1
ATOM 574 N N . THR A 1 72 ? 5.616 9.193 11.469 1.00 85.88 72 THR A N 1
ATOM 575 C CA . THR A 1 72 ? 6.909 8.969 10.806 1.00 85.88 72 THR A CA 1
ATOM 576 C C . THR A 1 72 ? 8.080 9.663 11.502 1.00 85.88 72 THR A C 1
ATOM 578 O O . THR A 1 72 ? 9.110 9.041 11.714 1.00 85.88 72 THR A O 1
ATOM 581 N N . PHE A 1 73 ? 7.943 10.929 11.902 1.00 86.50 73 PHE A N 1
ATOM 582 C CA . PHE A 1 73 ? 9.028 11.723 12.500 1.00 86.50 73 PHE A CA 1
ATOM 583 C C . PHE A 1 73 ? 8.649 12.195 13.906 1.00 86.50 73 PHE A C 1
ATOM 585 O O . PHE A 1 73 ? 8.481 13.390 14.134 1.00 86.50 73 PHE A O 1
ATOM 592 N N . PHE A 1 74 ? 8.409 11.251 14.825 1.00 90.69 74 PHE A N 1
ATOM 593 C CA . PHE A 1 74 ? 7.875 11.573 16.159 1.00 90.69 74 PHE A CA 1
ATOM 594 C C . PHE A 1 74 ? 8.854 11.398 17.329 1.00 90.69 74 PHE A C 1
ATOM 596 O O . PHE A 1 74 ? 8.740 12.078 18.346 1.00 90.69 74 PHE A O 1
ATOM 603 N N . LEU A 1 75 ? 9.812 10.478 17.236 1.00 92.31 75 LEU A N 1
ATOM 604 C CA . LEU A 1 75 ? 10.828 10.289 18.283 1.00 92.31 75 LEU A CA 1
ATOM 605 C C . LEU A 1 75 ? 12.234 10.679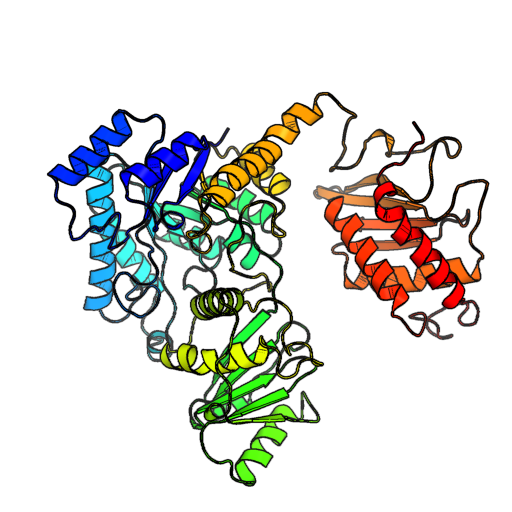 17.812 1.00 92.31 75 LEU A C 1
ATOM 607 O O . LEU A 1 75 ? 13.126 10.866 18.636 1.00 92.31 75 LEU A O 1
ATOM 611 N N . SER A 1 76 ? 12.439 10.808 16.500 1.00 91.25 76 SER A N 1
ATOM 612 C CA . SER A 1 76 ? 13.690 11.263 15.903 1.00 91.25 76 SER A CA 1
ATOM 613 C C . SER A 1 76 ? 13.467 11.794 14.482 1.00 91.25 76 SER A C 1
ATOM 615 O O . SER A 1 76 ? 12.383 11.642 13.914 1.00 91.25 76 SER A O 1
ATOM 617 N N . ASP A 1 77 ? 14.520 12.366 13.896 1.00 86.69 77 ASP A N 1
ATOM 618 C CA . ASP A 1 77 ? 14.562 12.773 12.483 1.00 86.69 77 ASP A CA 1
ATOM 619 C C . ASP A 1 77 ? 14.713 11.581 11.517 1.00 86.69 77 ASP A C 1
ATOM 621 O O . ASP A 1 77 ? 14.711 11.754 10.296 1.00 86.69 77 ASP A O 1
ATOM 625 N N . ILE A 1 78 ? 14.853 10.362 12.050 1.00 87.00 78 ILE A N 1
ATOM 626 C CA . ILE A 1 78 ? 14.896 9.131 11.267 1.00 87.00 78 ILE A CA 1
ATOM 627 C C . ILE A 1 78 ? 13.472 8.547 11.212 1.00 87.00 78 ILE A C 1
ATOM 629 O O . ILE A 1 78 ? 12.887 8.281 12.267 1.00 87.00 78 ILE A O 1
ATOM 633 N N . PRO A 1 79 ? 12.910 8.303 10.010 1.00 85.88 79 PRO A N 1
ATOM 634 C CA . PRO A 1 79 ? 11.563 7.770 9.840 1.00 85.88 79 PRO A CA 1
ATOM 635 C C . PRO A 1 79 ? 11.307 6.508 10.671 1.00 85.88 79 PRO A C 1
ATOM 637 O O . PRO A 1 79 ? 12.036 5.522 10.556 1.00 85.88 79 PRO A O 1
ATOM 640 N N . HIS A 1 80 ? 10.243 6.541 11.471 1.00 89.31 80 HIS A N 1
ATOM 641 C CA . HIS A 1 80 ? 9.745 5.474 12.344 1.00 89.31 80 HIS A CA 1
ATOM 642 C C . HIS A 1 80 ? 10.729 5.001 13.427 1.00 89.31 80 HIS A C 1
ATOM 644 O O . HIS A 1 80 ? 10.419 4.066 14.167 1.00 89.31 80 HIS A O 1
ATOM 650 N N . GLU A 1 81 ? 11.871 5.674 13.603 1.00 91.44 81 GLU A N 1
ATOM 651 C CA . GLU A 1 81 ? 12.875 5.305 14.598 1.00 91.44 81 GLU A CA 1
ATOM 652 C C . GLU A 1 81 ? 12.862 6.232 15.832 1.00 91.44 81 GLU A C 1
ATOM 654 O O . GLU A 1 81 ? 12.538 7.421 15.732 1.00 91.44 81 GLU A O 1
ATOM 659 N N . PRO A 1 82 ? 13.264 5.710 17.004 1.00 94.88 82 PRO A N 1
ATOM 660 C CA . PRO A 1 82 ? 13.502 4.294 17.268 1.00 94.88 82 PRO A CA 1
ATOM 661 C C . PRO A 1 82 ? 12.221 3.457 17.196 1.00 94.88 82 PRO A C 1
ATOM 663 O O . PRO A 1 82 ? 11.115 3.955 17.422 1.00 94.88 82 PRO A O 1
ATOM 666 N N . SER A 1 83 ? 12.382 2.183 16.869 1.00 95.81 83 SER A N 1
ATOM 667 C CA . SER A 1 83 ? 11.318 1.191 16.750 1.00 95.81 83 SER A CA 1
ATOM 668 C C . SER A 1 83 ? 11.391 0.156 17.876 1.00 95.81 83 SER A C 1
ATOM 670 O O . SER A 1 83 ? 12.321 0.127 18.684 1.00 95.81 83 SER A O 1
ATOM 672 N N . ILE A 1 84 ? 10.385 -0.714 17.962 1.00 96.81 84 ILE A N 1
ATOM 673 C CA . ILE A 1 84 ? 10.336 -1.756 18.995 1.00 96.81 84 ILE A CA 1
ATOM 674 C C . ILE A 1 84 ? 11.380 -2.862 18.764 1.00 96.81 84 ILE A C 1
ATOM 676 O O . ILE A 1 84 ? 11.711 -3.600 19.687 1.00 96.81 84 ILE A O 1
ATOM 680 N N . ILE A 1 85 ? 11.930 -2.956 17.551 1.00 97.12 85 ILE A N 1
ATOM 681 C CA . ILE A 1 85 ? 13.007 -3.892 17.210 1.00 97.12 85 ILE A CA 1
ATOM 682 C C . ILE A 1 85 ? 14.404 -3.284 17.341 1.00 97.12 85 ILE A C 1
ATOM 684 O O . ILE A 1 85 ? 15.375 -4.020 17.204 1.00 97.12 85 ILE A O 1
ATOM 688 N N . SER A 1 86 ? 14.529 -1.988 17.664 1.00 95.75 86 SER A N 1
ATOM 689 C CA . SER A 1 86 ? 15.832 -1.339 17.838 1.00 95.75 86 SER A CA 1
ATOM 690 C C . SER A 1 86 ? 16.746 -2.146 18.767 1.00 95.75 86 SER A C 1
ATOM 692 O O . SER A 1 86 ? 16.341 -2.579 19.855 1.00 95.75 86 SER A O 1
ATOM 694 N N . LEU A 1 87 ? 18.009 -2.313 18.362 1.00 95.75 87 LEU A N 1
ATOM 695 C CA . LEU A 1 87 ? 18.978 -3.101 19.131 1.00 95.75 87 LEU A CA 1
ATOM 696 C C . LEU A 1 87 ? 19.363 -2.411 20.446 1.00 95.75 87 LEU A C 1
ATOM 698 O O . LEU A 1 87 ? 19.528 -3.072 21.476 1.00 95.75 87 LEU A O 1
ATOM 702 N N . SER A 1 88 ? 19.436 -1.076 20.438 1.00 96.06 88 SER A N 1
ATOM 703 C CA . SER A 1 88 ? 19.628 -0.283 21.654 1.00 96.06 88 SER A CA 1
ATOM 704 C C . SER A 1 88 ? 18.422 -0.415 22.584 1.00 96.06 88 SER A C 1
ATOM 706 O O . SER A 1 88 ? 17.299 -0.048 22.236 1.00 96.06 88 SER A O 1
ATOM 708 N N . HIS A 1 89 ? 18.679 -0.900 23.800 1.00 96.44 89 HIS A N 1
ATOM 709 C CA . HIS A 1 89 ? 17.659 -1.059 24.834 1.00 96.44 89 HIS A CA 1
ATOM 710 C C . HIS A 1 89 ? 16.952 0.263 25.160 1.00 96.44 89 HIS A C 1
ATOM 712 O O . HIS A 1 89 ? 15.733 0.289 25.268 1.00 96.44 89 HIS A O 1
ATOM 718 N N . GLU A 1 90 ? 17.701 1.361 25.301 1.00 97.69 90 GLU A N 1
ATOM 719 C CA . GLU A 1 90 ? 17.143 2.684 25.606 1.00 97.69 90 GLU A CA 1
ATOM 720 C C . GLU A 1 90 ? 16.191 3.160 24.502 1.00 97.69 90 GLU A C 1
ATOM 722 O O . GLU A 1 90 ? 15.046 3.512 24.775 1.00 97.69 90 GLU A O 1
ATOM 727 N N . LYS A 1 91 ? 16.637 3.088 23.244 1.00 96.88 91 LYS A N 1
ATOM 728 C CA . LYS A 1 91 ? 15.844 3.453 22.062 1.00 96.88 91 LYS A CA 1
ATOM 729 C C . LYS A 1 91 ? 14.574 2.607 21.939 1.00 96.88 91 LYS A C 1
ATOM 731 O O . LYS A 1 91 ? 13.485 3.139 21.737 1.00 96.88 91 LYS A O 1
ATOM 736 N N . ARG A 1 92 ? 14.701 1.291 22.117 1.00 97.50 92 ARG A N 1
ATOM 737 C CA . ARG A 1 92 ? 13.560 0.369 22.120 1.00 97.50 92 ARG A CA 1
ATOM 738 C C . ARG A 1 92 ? 12.566 0.709 23.231 1.00 97.50 92 ARG A C 1
ATOM 740 O O . ARG A 1 92 ? 11.361 0.729 22.986 1.00 97.50 92 ARG A O 1
ATOM 747 N N . GLN A 1 93 ? 13.059 1.021 24.431 1.00 98.06 93 GLN A N 1
ATOM 748 C CA . GLN A 1 93 ? 12.212 1.405 25.558 1.00 98.06 93 GLN A CA 1
ATOM 749 C C . GLN A 1 93 ? 11.452 2.709 25.281 1.00 98.06 93 GLN A C 1
ATOM 751 O O . GLN A 1 93 ? 10.262 2.766 25.565 1.00 98.06 93 GLN A O 1
ATOM 756 N N . GLN A 1 94 ? 12.075 3.704 24.636 1.00 97.56 94 GLN A N 1
ATOM 757 C CA . GLN A 1 94 ? 11.391 4.943 24.230 1.00 97.56 94 GLN A CA 1
ATOM 758 C C . GLN A 1 94 ? 10.167 4.668 23.339 1.00 97.56 94 GLN A C 1
ATOM 760 O O . GLN A 1 94 ? 9.109 5.268 23.540 1.00 97.56 94 GLN A O 1
ATOM 765 N N . ARG A 1 95 ? 10.270 3.733 22.381 1.00 97.88 95 ARG A N 1
ATOM 766 C CA . ARG A 1 95 ? 9.125 3.339 21.542 1.00 97.88 95 ARG A CA 1
ATOM 767 C C . ARG A 1 95 ? 8.051 2.599 22.341 1.00 97.88 95 ARG A C 1
ATOM 769 O O . ARG A 1 95 ? 6.870 2.895 22.171 1.00 97.88 95 ARG A O 1
ATOM 776 N N . ILE A 1 96 ? 8.442 1.662 23.206 1.00 98.25 96 ILE A N 1
ATOM 777 C CA . ILE A 1 96 ? 7.509 0.931 24.082 1.00 98.25 96 ILE A CA 1
ATOM 778 C C . ILE A 1 96 ? 6.746 1.911 24.984 1.00 98.25 96 ILE A C 1
ATOM 780 O O . ILE A 1 96 ? 5.525 1.814 25.103 1.00 98.25 96 ILE A O 1
ATOM 784 N N . ASP A 1 97 ? 7.436 2.889 25.568 1.00 97.88 97 ASP A N 1
ATOM 785 C CA . ASP A 1 97 ? 6.838 3.900 26.441 1.00 97.88 97 ASP A CA 1
ATOM 786 C C . ASP A 1 97 ? 5.853 4.798 25.681 1.00 97.88 97 ASP A C 1
ATOM 788 O O . ASP A 1 97 ? 4.776 5.100 26.201 1.00 97.88 97 ASP A O 1
ATOM 792 N N . LEU A 1 98 ? 6.158 5.163 24.429 1.00 97.94 98 LEU A N 1
ATOM 793 C CA . LEU A 1 98 ? 5.231 5.896 23.560 1.00 97.94 98 LEU A CA 1
ATOM 794 C C . LEU A 1 98 ? 3.949 5.089 23.284 1.00 97.94 98 LEU A C 1
ATOM 796 O O . LEU A 1 98 ? 2.846 5.629 23.394 1.00 97.94 98 LEU A O 1
ATOM 800 N N . ILE A 1 99 ? 4.073 3.793 22.981 1.00 98.38 99 ILE A N 1
ATOM 801 C CA . ILE A 1 99 ? 2.918 2.906 22.760 1.00 98.38 99 ILE A CA 1
ATOM 802 C C . ILE A 1 99 ? 2.094 2.776 24.051 1.00 98.38 99 ILE A C 1
ATOM 804 O O . ILE A 1 99 ? 0.874 2.951 24.032 1.00 98.38 99 ILE A O 1
ATOM 808 N N . LYS A 1 100 ? 2.748 2.553 25.200 1.00 98.25 100 LYS A N 1
ATOM 809 C CA . LYS A 1 100 ? 2.095 2.500 26.521 1.00 98.25 100 LYS A CA 1
ATOM 810 C C . LYS A 1 100 ? 1.389 3.809 26.875 1.00 98.25 100 LYS A C 1
ATOM 812 O O . LYS A 1 100 ? 0.301 3.783 27.455 1.00 98.25 100 LYS A O 1
ATOM 817 N N . LYS A 1 101 ? 1.960 4.955 26.501 1.00 97.56 101 LYS A N 1
ATOM 818 C CA . LYS A 1 101 ? 1.318 6.265 26.651 1.00 97.56 101 LYS A CA 1
ATOM 819 C C . LYS A 1 101 ? 0.055 6.362 25.792 1.00 97.56 101 LYS A C 1
ATOM 821 O O . LYS A 1 101 ? -0.972 6.793 26.314 1.00 97.56 101 LYS A O 1
ATOM 826 N N . GLY A 1 102 ? 0.091 5.875 24.549 1.00 97.94 102 GLY A N 1
ATOM 827 C CA . GLY A 1 102 ? -1.092 5.720 23.694 1.00 97.94 102 GLY A CA 1
ATOM 828 C C . GLY A 1 102 ? -2.180 4.857 24.329 1.00 97.94 102 GLY A C 1
ATOM 829 O O . GLY A 1 102 ? -3.326 5.287 24.403 1.00 97.94 102 GLY A O 1
ATOM 830 N N . ILE A 1 103 ? -1.822 3.701 24.895 1.00 98.62 103 ILE A N 1
ATOM 831 C CA . ILE A 1 103 ? -2.755 2.824 25.630 1.00 98.62 103 ILE A CA 1
ATOM 832 C C . ILE A 1 103 ? -3.376 3.549 26.831 1.00 98.62 103 ILE A C 1
ATOM 834 O O . ILE A 1 103 ? -4.585 3.472 27.048 1.00 98.62 103 ILE A O 1
ATOM 838 N N . SER A 1 104 ? -2.571 4.272 27.610 1.00 97.94 104 SER A N 1
ATOM 839 C CA . SER A 1 104 ? -3.056 5.048 28.756 1.00 97.94 104 SER A CA 1
ATOM 840 C C . SER A 1 104 ? -4.048 6.137 28.327 1.00 97.94 104 SER A C 1
ATOM 842 O O . SER A 1 104 ? -5.150 6.225 28.866 1.00 97.94 104 SER A O 1
ATOM 844 N N . MET A 1 105 ? -3.712 6.909 27.289 1.00 98.12 105 MET A N 1
ATOM 845 C CA . MET A 1 105 ? -4.597 7.935 26.730 1.00 98.12 105 MET A CA 1
ATOM 846 C C . MET A 1 105 ? -5.882 7.334 26.154 1.00 98.12 105 MET A C 1
ATOM 848 O O . MET A 1 105 ? -6.964 7.877 26.383 1.00 98.12 105 MET A O 1
ATOM 852 N N . ALA A 1 106 ? -5.784 6.197 25.458 1.00 98.38 106 ALA A N 1
ATOM 853 C CA . ALA A 1 106 ? -6.930 5.483 24.909 1.00 98.38 106 ALA A CA 1
ATOM 854 C C . ALA A 1 106 ? -7.919 5.096 26.014 1.00 98.38 106 ALA A C 1
ATOM 856 O O . ALA A 1 106 ? -9.112 5.351 25.876 1.00 98.38 106 ALA A O 1
ATOM 857 N N . LYS A 1 107 ? -7.440 4.599 27.161 1.00 97.69 107 LYS A N 1
ATOM 858 C CA . LYS A 1 107 ? -8.298 4.310 28.322 1.00 97.69 107 LYS A CA 1
ATOM 859 C C . LYS A 1 107 ? -8.981 5.551 28.882 1.00 97.69 107 LYS A C 1
ATOM 861 O O . LYS A 1 107 ? -10.175 5.504 29.164 1.00 97.69 107 LYS A O 1
ATOM 866 N N . THR A 1 108 ? -8.250 6.656 29.029 1.00 97.62 108 THR A N 1
ATOM 867 C CA . THR A 1 108 ? -8.811 7.911 29.554 1.00 97.62 108 THR A CA 1
ATOM 868 C C . THR A 1 108 ? -9.899 8.471 28.636 1.00 97.62 108 THR A C 1
ATOM 870 O O . THR A 1 108 ? -10.933 8.941 29.117 1.00 97.62 108 THR A O 1
ATOM 873 N N . ILE A 1 109 ? -9.696 8.392 27.316 1.00 98.06 109 ILE A N 1
ATOM 874 C CA . ILE A 1 109 ? -10.643 8.896 26.311 1.00 98.06 109 ILE A CA 1
ATOM 875 C C . ILE A 1 109 ? -11.777 7.889 26.030 1.00 98.06 109 ILE A C 1
ATOM 877 O O . ILE A 1 109 ? -12.870 8.288 25.629 1.00 98.06 109 ILE A O 1
ATOM 881 N N . GLY A 1 110 ? -11.563 6.598 26.284 1.00 97.25 110 GLY A N 1
ATOM 882 C CA . GLY A 1 110 ? -12.495 5.521 25.939 1.00 97.25 110 GLY A CA 1
ATOM 883 C C . GLY A 1 110 ? -12.370 5.053 24.485 1.00 97.25 110 GLY A C 1
ATOM 884 O O . GLY A 1 110 ? -13.377 4.741 23.853 1.00 97.25 110 GLY A O 1
ATOM 885 N N . ILE A 1 111 ? -11.149 5.041 23.947 1.00 98.06 111 ILE A N 1
ATOM 886 C CA . ILE A 1 111 ? -10.822 4.567 22.597 1.00 98.06 111 ILE A CA 1
ATOM 887 C C . ILE A 1 111 ? -10.441 3.081 22.672 1.00 98.06 111 ILE A C 1
ATOM 889 O O . ILE A 1 111 ? -9.607 2.718 23.503 1.00 98.06 111 ILE A O 1
ATOM 893 N N . PRO A 1 112 ? -11.019 2.210 21.827 1.00 97.38 112 PRO A N 1
ATOM 894 C CA . PRO A 1 112 ? -10.837 0.765 21.956 1.00 97.38 112 PRO A CA 1
ATOM 895 C C . PRO A 1 112 ? -9.524 0.238 21.365 1.00 97.38 112 PRO A C 1
ATOM 897 O O . PRO A 1 112 ? -9.128 -0.877 21.692 1.00 97.38 112 PRO A O 1
ATOM 900 N N . ILE A 1 113 ? -8.866 0.987 20.475 1.00 98.56 113 ILE A N 1
ATOM 901 C CA . ILE A 1 113 ? -7.762 0.478 19.651 1.00 98.56 113 ILE A CA 1
ATOM 902 C C . ILE A 1 113 ? -6.549 1.407 19.731 1.00 98.56 113 ILE A C 1
ATOM 904 O O . ILE A 1 113 ? -6.688 2.632 19.708 1.00 98.56 113 ILE A O 1
ATOM 908 N N . VAL A 1 114 ? -5.357 0.814 19.795 1.00 98.75 114 VAL A N 1
ATOM 909 C CA . VAL A 1 114 ? -4.076 1.507 19.610 1.00 98.75 114 VAL A CA 1
ATOM 910 C C . VAL A 1 114 ? -3.286 0.803 18.515 1.00 98.75 114 VAL A C 1
ATOM 912 O O . VAL A 1 114 ? -3.092 -0.409 18.595 1.00 98.75 114 VAL A O 1
ATOM 915 N N . SER A 1 115 ? -2.825 1.557 17.519 1.00 98.31 115 SER A N 1
ATOM 916 C CA . SER A 1 115 ? -2.045 1.048 16.388 1.00 98.31 115 SER A CA 1
ATOM 917 C C . SER A 1 115 ? -0.563 1.420 16.483 1.00 98.31 115 SER A C 1
ATOM 919 O O . SER A 1 115 ? -0.202 2.503 16.968 1.00 98.31 115 SER A O 1
ATOM 921 N N . PHE A 1 116 ? 0.297 0.509 16.026 1.00 97.69 116 PHE A N 1
ATOM 922 C CA . PHE A 1 116 ? 1.742 0.689 15.883 1.00 97.69 116 PHE A CA 1
ATOM 923 C C . PHE A 1 116 ? 2.289 -0.206 14.756 1.00 97.69 116 PHE A C 1
ATOM 925 O O . PHE A 1 116 ? 1.641 -1.173 14.353 1.00 97.69 116 PHE A O 1
ATOM 932 N N . GLN A 1 117 ? 3.514 0.065 14.302 1.00 95.88 117 GLN A N 1
ATOM 933 C CA . GLN A 1 117 ? 4.237 -0.805 13.368 1.00 95.88 117 GLN A CA 1
ATOM 934 C C . GLN A 1 117 ? 5.508 -1.399 13.981 1.00 95.88 117 GLN A C 1
ATOM 936 O O . GLN A 1 117 ? 5.998 -0.958 15.026 1.00 95.88 117 GLN A O 1
ATOM 941 N N . SER A 1 118 ? 6.075 -2.406 13.313 1.00 96.56 118 SER A N 1
ATOM 942 C CA . SER A 1 118 ? 7.276 -3.105 13.786 1.00 96.56 118 SER A CA 1
ATOM 943 C C . SER A 1 118 ? 8.554 -2.269 13.709 1.00 96.56 118 SER A C 1
ATOM 945 O O . SER A 1 118 ? 9.465 -2.479 14.508 1.00 96.56 118 SER A O 1
ATOM 947 N N . GLY A 1 119 ? 8.632 -1.343 12.750 1.00 93.94 119 GLY A N 1
ATOM 948 C CA . GLY A 1 119 ? 9.876 -0.697 12.336 1.00 93.94 119 GLY A CA 1
ATOM 949 C C . GLY A 1 119 ? 10.650 -1.506 11.297 1.00 93.94 119 GLY A C 1
ATOM 950 O O . GLY A 1 119 ? 10.212 -2.576 10.867 1.00 93.94 119 GLY A O 1
ATOM 951 N N . TYR A 1 120 ? 11.805 -0.976 10.899 1.00 91.56 120 TYR A N 1
ATOM 952 C CA . TYR A 1 120 ? 12.603 -1.468 9.779 1.00 91.56 120 TYR A CA 1
ATOM 953 C C . TYR A 1 120 ? 13.810 -2.269 10.258 1.00 91.56 120 TYR A C 1
ATOM 955 O O . TYR A 1 120 ? 14.481 -1.894 11.220 1.00 91.56 120 TYR A O 1
ATOM 963 N N . LEU A 1 121 ? 14.174 -3.317 9.517 1.00 90.75 121 LEU A N 1
ATOM 964 C CA . LEU A 1 121 ? 15.533 -3.839 9.623 1.00 90.75 121 LEU A CA 1
ATOM 965 C C . LEU A 1 121 ? 16.498 -2.767 9.106 1.00 90.75 121 LEU A C 1
ATOM 967 O O . LEU A 1 121 ? 16.353 -2.260 7.997 1.00 90.75 121 LEU A O 1
ATOM 971 N N . ARG A 1 122 ? 17.473 -2.401 9.931 1.00 86.75 122 ARG A N 1
ATOM 972 C CA . ARG A 1 122 ? 18.518 -1.408 9.625 1.00 86.75 122 ARG A CA 1
ATOM 973 C C . ARG A 1 122 ? 19.889 -2.073 9.561 1.00 86.75 122 ARG A C 1
ATOM 975 O O . ARG A 1 122 ? 20.031 -3.206 10.015 1.00 86.75 122 ARG A O 1
ATOM 982 N N . GLN A 1 123 ? 20.901 -1.342 9.092 1.00 82.50 123 GLN A N 1
ATOM 983 C CA . GLN A 1 123 ? 22.285 -1.830 9.014 1.00 82.50 123 GLN A CA 1
ATOM 984 C C . GLN A 1 123 ? 22.778 -2.439 10.336 1.00 82.50 123 GLN A C 1
ATOM 986 O O . GLN A 1 123 ? 23.370 -3.508 10.328 1.00 82.50 123 GLN A O 1
ATOM 991 N N . GLU A 1 124 ? 22.425 -1.848 11.483 1.00 86.50 124 GLU A N 1
ATOM 992 C CA . GLU A 1 124 ? 22.796 -2.401 12.794 1.00 86.50 124 GLU A CA 1
ATOM 993 C C . GLU A 1 124 ? 22.304 -3.847 13.009 1.00 86.50 124 GLU A C 1
ATOM 995 O O . GLU A 1 124 ? 22.982 -4.626 13.670 1.00 86.50 124 GLU A O 1
ATOM 1000 N N . HIS A 1 125 ? 21.167 -4.235 12.423 1.00 91.81 125 HIS A N 1
ATOM 1001 C CA . HIS A 1 125 ? 20.635 -5.599 12.495 1.00 91.81 125 HIS A CA 1
ATOM 1002 C C . HIS A 1 125 ? 21.413 -6.545 11.577 1.00 91.81 125 HIS A C 1
ATOM 1004 O O . HIS A 1 125 ? 21.682 -7.684 11.951 1.00 91.81 125 HIS A O 1
ATOM 1010 N N . VAL A 1 126 ? 21.808 -6.058 10.396 1.00 85.25 126 VAL A N 1
ATOM 1011 C CA . VAL A 1 126 ? 22.655 -6.794 9.446 1.00 85.25 126 VAL A CA 1
ATOM 1012 C C . VAL A 1 126 ? 24.033 -7.059 10.054 1.00 85.25 126 VAL A C 1
ATOM 1014 O O . VAL A 1 126 ? 24.545 -8.172 9.954 1.00 85.25 126 VAL A O 1
ATOM 1017 N N . ASP A 1 127 ? 24.594 -6.067 10.745 1.00 86.12 127 ASP A N 1
ATOM 1018 C CA . ASP A 1 127 ? 25.898 -6.154 11.407 1.00 86.12 127 ASP A CA 1
ATOM 1019 C C . ASP A 1 127 ? 25.867 -7.045 12.664 1.00 86.12 127 ASP A C 1
ATOM 1021 O O . ASP A 1 127 ? 26.905 -7.542 13.104 1.00 86.12 127 ASP A O 1
ATOM 1025 N N . ASN A 1 128 ? 24.682 -7.276 13.243 1.00 91.19 128 ASN A N 1
ATOM 1026 C CA . ASN A 1 128 ? 24.490 -8.053 14.471 1.00 91.19 128 ASN A CA 1
ATOM 1027 C C . ASN A 1 128 ? 23.484 -9.208 14.279 1.00 91.19 128 ASN A C 1
ATOM 1029 O O . ASN A 1 128 ? 22.479 -9.277 14.991 1.00 91.19 128 ASN A O 1
ATOM 1033 N N . PRO A 1 129 ? 23.762 -10.177 13.382 1.00 90.38 129 PRO A N 1
ATOM 1034 C CA . PRO A 1 129 ? 22.803 -11.217 12.991 1.00 90.38 129 PRO A CA 1
ATOM 1035 C C . PRO A 1 129 ? 22.481 -12.228 14.105 1.00 90.38 129 PRO A C 1
ATOM 1037 O O . PRO A 1 129 ? 21.590 -13.059 13.951 1.00 90.38 129 PRO A O 1
ATOM 1040 N N . SER A 1 130 ? 23.220 -12.206 15.219 1.00 93.75 130 SER A N 1
ATOM 1041 C CA . SER A 1 130 ? 22.967 -13.057 16.386 1.00 93.75 130 SER A CA 1
ATOM 1042 C C . SER A 1 130 ? 21.822 -12.555 17.270 1.00 93.75 130 SER A C 1
ATOM 1044 O O . SER A 1 130 ? 21.331 -13.315 18.107 1.00 93.75 130 SER A O 1
ATOM 1046 N N . ILE A 1 131 ? 21.405 -11.294 17.115 1.00 94.25 131 ILE A N 1
ATOM 1047 C CA . ILE A 1 131 ? 20.276 -10.725 17.849 1.00 94.25 131 ILE A CA 1
ATOM 1048 C C . ILE A 1 131 ? 19.018 -10.922 17.011 1.00 94.25 131 ILE A C 1
ATOM 1050 O O . ILE A 1 131 ? 18.930 -10.414 15.902 1.00 94.25 131 ILE A O 1
ATOM 1054 N N . ASP A 1 132 ? 18.043 -11.646 17.559 1.00 95.94 132 ASP A N 1
ATOM 1055 C CA . ASP A 1 132 ? 16.781 -11.949 16.885 1.00 95.94 132 ASP A CA 1
ATOM 1056 C C . ASP A 1 132 ? 15.774 -10.782 17.006 1.00 95.94 132 ASP A C 1
ATOM 1058 O O . ASP A 1 132 ? 15.237 -10.557 18.101 1.00 95.94 132 ASP A O 1
ATOM 1062 N N . PRO A 1 133 ? 15.457 -10.062 15.909 1.00 96.38 133 PRO A N 1
ATOM 1063 C CA . PRO A 1 133 ? 14.477 -8.977 15.929 1.00 96.38 133 PRO A CA 1
ATOM 1064 C C . PRO A 1 133 ? 13.063 -9.468 16.267 1.00 96.38 133 PRO A C 1
ATOM 1066 O O . PRO A 1 133 ? 12.292 -8.724 16.876 1.00 96.38 133 PRO A O 1
ATOM 1069 N N . ARG A 1 134 ? 12.723 -10.730 15.948 1.00 97.62 134 ARG A N 1
ATOM 1070 C CA . ARG A 1 134 ? 11.417 -11.327 16.271 1.00 97.62 134 ARG A CA 1
ATOM 1071 C C . ARG A 1 134 ? 11.200 -11.371 17.769 1.00 97.62 134 ARG A C 1
ATOM 1073 O O . ARG A 1 134 ? 10.143 -10.979 18.260 1.00 97.62 134 ARG A O 1
ATOM 1080 N N . LYS A 1 135 ? 12.221 -11.819 18.500 1.00 97.94 135 LYS A N 1
ATOM 1081 C CA . LYS A 1 135 ? 12.191 -11.875 19.957 1.00 97.94 135 LYS A CA 1
ATOM 1082 C C . LYS A 1 135 ? 12.041 -10.483 20.567 1.00 97.94 135 LYS A C 1
ATOM 1084 O O . LYS A 1 135 ? 11.208 -10.312 21.451 1.00 97.94 135 LYS A O 1
ATOM 1089 N N . LEU A 1 136 ? 12.785 -9.490 20.069 1.00 98.25 136 LEU A N 1
ATOM 1090 C CA . LEU A 1 136 ? 12.664 -8.100 20.532 1.00 98.25 136 LEU A CA 1
ATOM 1091 C C . LEU A 1 136 ? 11.245 -7.553 20.329 1.00 98.25 136 LEU A C 1
ATOM 1093 O O . LEU A 1 136 ? 10.679 -6.963 21.251 1.00 98.25 136 LEU A O 1
ATOM 1097 N N . LEU A 1 137 ? 10.656 -7.808 19.156 1.00 98.56 137 LEU A N 1
ATOM 1098 C CA . LEU A 1 137 ? 9.283 -7.427 18.835 1.00 98.56 137 LEU A CA 1
ATOM 1099 C C . LEU A 1 137 ? 8.275 -8.084 19.788 1.00 98.56 137 LEU A C 1
ATOM 1101 O O . LEU A 1 137 ? 7.448 -7.389 20.373 1.00 98.56 137 LEU A O 1
ATOM 1105 N N . ILE A 1 138 ? 8.354 -9.406 19.980 1.00 98.69 138 ILE A N 1
ATOM 1106 C CA . ILE A 1 138 ? 7.437 -10.153 20.856 1.00 98.69 138 ILE A CA 1
ATOM 1107 C C . ILE A 1 138 ? 7.555 -9.689 22.310 1.00 98.69 138 ILE A C 1
ATOM 1109 O O . ILE A 1 138 ? 6.532 -9.468 22.960 1.00 98.69 138 ILE A O 1
ATOM 1113 N N . ASP A 1 139 ? 8.776 -9.532 22.826 1.00 98.50 139 ASP A N 1
ATOM 1114 C CA . ASP A 1 139 ? 9.013 -9.092 24.203 1.00 98.50 139 ASP A CA 1
ATOM 1115 C C . ASP A 1 139 ? 8.484 -7.662 24.416 1.00 98.50 139 ASP A C 1
ATOM 1117 O O . ASP A 1 139 ? 7.815 -7.384 25.415 1.00 98.50 139 ASP A O 1
ATOM 1121 N N . GLY A 1 140 ? 8.693 -6.771 23.440 1.00 98.44 140 GLY A N 1
ATOM 1122 C CA . GLY A 1 140 ? 8.140 -5.420 23.458 1.00 98.44 140 GLY A CA 1
ATOM 1123 C C . GLY A 1 140 ? 6.608 -5.397 23.419 1.00 98.44 140 GLY A C 1
ATOM 1124 O O . GLY A 1 140 ? 5.988 -4.708 24.231 1.00 98.44 140 GLY A O 1
ATOM 1125 N N . ILE A 1 141 ? 5.983 -6.186 22.536 1.00 98.69 141 ILE A N 1
ATOM 1126 C CA . ILE A 1 141 ? 4.518 -6.314 22.456 1.00 98.69 141 ILE A CA 1
ATOM 1127 C C . ILE A 1 141 ? 3.960 -6.825 23.781 1.00 98.69 141 ILE A C 1
ATOM 1129 O O . ILE A 1 141 ? 3.023 -6.236 24.317 1.00 98.69 141 ILE A O 1
ATOM 1133 N N . LYS A 1 142 ? 4.550 -7.883 24.349 1.00 98.56 142 LYS A N 1
ATOM 1134 C CA . LYS A 1 142 ? 4.133 -8.421 25.650 1.00 98.56 142 LYS A CA 1
ATOM 1135 C C . LYS A 1 142 ? 4.232 -7.372 26.748 1.00 98.56 142 LYS A C 1
ATOM 1137 O O . LYS A 1 142 ? 3.300 -7.266 27.537 1.00 98.56 142 LYS A O 1
ATOM 1142 N N . SER A 1 143 ? 5.284 -6.551 26.744 1.00 98.38 143 SER A N 1
ATOM 1143 C CA . SER A 1 143 ? 5.392 -5.429 27.676 1.00 98.38 143 SER A CA 1
ATOM 1144 C C . SER A 1 143 ? 4.256 -4.417 27.492 1.00 98.38 143 SER A C 1
ATOM 1146 O O . SER A 1 143 ? 3.679 -3.973 28.481 1.00 98.38 143 SER A O 1
ATOM 1148 N N . CYS A 1 144 ? 3.885 -4.059 26.258 1.00 98.44 144 CYS A N 1
ATOM 1149 C CA . CYS A 1 144 ? 2.745 -3.170 25.985 1.00 98.44 144 CYS A CA 1
ATOM 1150 C C . CYS A 1 144 ? 1.394 -3.772 26.406 1.00 98.44 144 CYS A C 1
ATOM 1152 O O . CYS A 1 144 ? 0.499 -3.037 26.820 1.00 98.44 144 CYS A O 1
ATOM 1154 N N . LEU A 1 145 ? 1.248 -5.096 26.322 1.00 98.44 145 LEU A N 1
ATOM 1155 C CA . LEU A 1 145 ? 0.039 -5.816 26.731 1.00 98.44 145 LEU A CA 1
ATOM 1156 C C . LEU A 1 145 ? -0.130 -5.891 28.261 1.00 98.44 145 LEU A C 1
ATOM 1158 O O . LEU A 1 145 ? -1.234 -6.158 28.744 1.00 98.44 145 LEU A O 1
ATOM 1162 N N . GLU A 1 146 ? 0.924 -5.636 29.043 1.00 96.31 146 GLU A N 1
ATOM 1163 C CA . GLU A 1 146 ? 0.839 -5.590 30.504 1.00 96.31 146 GLU A CA 1
ATOM 1164 C C . GLU A 1 146 ? -0.166 -4.527 30.955 1.00 96.31 146 GLU A C 1
ATOM 1166 O O . GLU A 1 146 ? -0.032 -3.337 30.670 1.00 96.31 146 GLU A O 1
ATOM 1171 N N . ASN A 1 147 ? -1.174 -4.958 31.714 1.00 89.00 147 ASN A N 1
ATOM 1172 C CA . ASN A 1 147 ? -2.256 -4.103 32.192 1.00 89.00 147 ASN A CA 1
ATOM 1173 C C . ASN A 1 147 ? -3.030 -3.395 31.067 1.00 89.00 147 ASN A C 1
ATOM 1175 O O . ASN A 1 147 ? -3.593 -2.340 31.334 1.00 89.00 147 ASN A O 1
ATOM 1179 N N . ILE A 1 148 ? -3.098 -3.919 29.835 1.00 96.12 148 ILE A N 1
ATOM 1180 C CA . ILE A 1 148 ? -3.755 -3.235 28.700 1.00 96.12 148 ILE A CA 1
ATOM 1181 C C . ILE A 1 148 ? -5.269 -3.009 28.887 1.00 96.12 148 ILE A C 1
ATOM 1183 O O . ILE A 1 148 ? -5.809 -2.030 28.374 1.00 96.12 148 ILE A O 1
ATOM 1187 N N . GLY A 1 149 ? -5.942 -3.816 29.714 1.00 94.62 149 GLY A N 1
ATOM 1188 C CA . GLY A 1 149 ? -7.384 -3.700 29.961 1.00 94.62 149 GLY A CA 1
ATOM 1189 C C . GLY A 1 149 ? -8.203 -4.037 28.713 1.00 94.62 149 GLY A C 1
ATOM 1190 O O . GLY A 1 149 ? -7.892 -5.002 28.021 1.00 94.62 149 GLY A O 1
ATOM 1191 N N . ASP A 1 150 ? -9.220 -3.228 28.415 1.00 95.56 150 ASP A N 1
ATOM 1192 C CA . ASP A 1 150 ? -10.127 -3.452 27.276 1.00 95.56 150 ASP A CA 1
ATOM 1193 C C . ASP A 1 150 ? -9.594 -2.900 25.941 1.00 95.56 150 ASP A C 1
ATOM 1195 O O . ASP A 1 150 ? -10.255 -3.009 24.909 1.00 95.56 150 ASP A O 1
ATOM 1199 N N . VAL A 1 151 ? -8.403 -2.291 25.941 1.00 98.56 151 VAL A N 1
ATOM 1200 C CA . VAL A 1 151 ? -7.772 -1.790 24.716 1.00 98.56 151 VAL A CA 1
ATOM 1201 C C . VAL A 1 151 ? -7.217 -2.967 23.912 1.00 98.56 151 VAL A C 1
ATOM 1203 O O . VAL A 1 151 ? -6.618 -3.896 24.457 1.00 98.56 151 VAL A O 1
ATOM 1206 N N . THR A 1 152 ? -7.405 -2.922 22.599 1.00 98.62 152 THR A N 1
ATOM 1207 C CA . THR A 1 152 ? -6.783 -3.846 21.651 1.00 98.62 152 THR A CA 1
ATOM 1208 C C . THR A 1 152 ? -5.594 -3.160 20.997 1.00 98.62 152 THR A C 1
ATOM 1210 O O . THR A 1 152 ? -5.729 -2.094 20.396 1.00 98.62 152 THR A O 1
ATOM 1213 N N . LEU A 1 153 ? -4.420 -3.770 21.118 1.00 98.75 153 LEU A N 1
ATOM 1214 C CA . LEU A 1 153 ? -3.229 -3.357 20.393 1.00 98.75 153 LEU A CA 1
ATOM 1215 C C . LEU A 1 153 ? -3.256 -4.009 19.007 1.00 98.75 153 LEU A C 1
ATOM 1217 O O . LEU A 1 153 ? -3.473 -5.217 18.890 1.00 98.75 153 LEU A O 1
ATOM 1221 N N . VAL A 1 154 ? -3.044 -3.223 17.960 1.00 98.69 154 VAL A N 1
ATOM 1222 C CA . VAL A 1 154 ? -3.018 -3.718 16.582 1.00 98.69 154 VAL A CA 1
ATOM 1223 C C . VAL A 1 154 ? -1.678 -3.419 15.933 1.00 98.69 154 VAL A C 1
ATOM 1225 O O . VAL A 1 154 ? -1.132 -2.336 16.135 1.00 98.69 154 VAL A O 1
ATOM 1228 N N . ILE A 1 155 ? -1.140 -4.391 15.197 1.00 98.38 155 ILE A N 1
ATOM 1229 C CA . ILE A 1 155 ? 0.078 -4.207 14.403 1.00 98.38 155 ILE A CA 1
ATOM 1230 C C . ILE A 1 155 ? -0.270 -4.093 12.929 1.00 98.38 155 ILE A C 1
ATOM 1232 O O . ILE A 1 155 ? -1.087 -4.866 12.425 1.00 98.38 155 ILE A O 1
ATOM 1236 N N . GLU A 1 156 ? 0.373 -3.150 12.260 1.00 97.44 156 GLU A N 1
ATOM 1237 C CA . GLU A 1 156 ? 0.245 -2.939 10.826 1.00 97.44 156 GLU A CA 1
ATOM 1238 C C . GLU A 1 156 ? 1.439 -3.541 10.077 1.00 97.44 156 GLU A C 1
ATOM 1240 O O . GLU A 1 156 ? 2.583 -3.188 10.387 1.00 97.44 156 GLU A O 1
ATOM 1245 N N . PRO A 1 157 ? 1.205 -4.455 9.120 1.00 95.56 157 PRO A N 1
ATOM 1246 C CA . PRO A 1 157 ? 2.195 -4.794 8.110 1.00 95.56 157 PRO A CA 1
ATOM 1247 C C . PRO A 1 157 ? 2.412 -3.61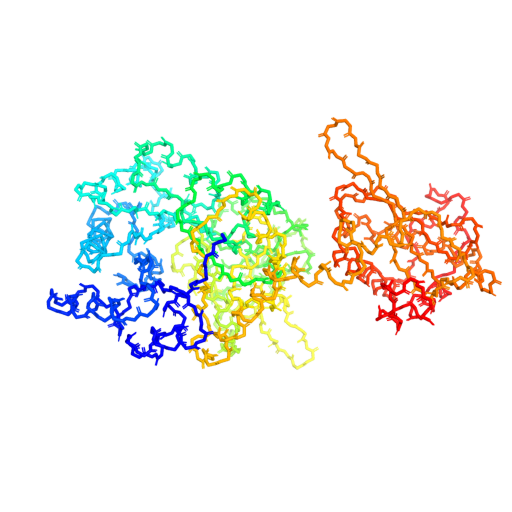0 7.164 1.00 95.56 157 PRO A C 1
ATOM 1249 O O . PRO A 1 157 ? 1.444 -3.055 6.641 1.00 95.56 157 PRO A O 1
ATOM 1252 N N . GLU A 1 158 ? 3.669 -3.247 6.917 1.00 91.12 158 GLU A N 1
ATOM 1253 C CA . GLU A 1 158 ? 4.023 -2.094 6.082 1.00 91.12 158 GLU A CA 1
ATOM 1254 C C . GLU A 1 158 ? 5.171 -2.445 5.114 1.00 91.12 158 GLU A C 1
ATOM 1256 O O . GLU A 1 158 ? 6.129 -3.110 5.527 1.00 91.12 158 GLU A O 1
ATOM 1261 N N . PRO A 1 159 ? 5.120 -2.009 3.836 1.00 87.75 159 PRO A N 1
ATOM 1262 C CA . PRO A 1 159 ? 6.178 -2.274 2.863 1.00 87.75 159 PRO A CA 1
ATOM 1263 C C . PRO A 1 159 ? 7.578 -1.903 3.374 1.00 87.75 159 PRO A C 1
ATOM 1265 O O . PRO A 1 159 ? 7.828 -0.770 3.789 1.00 87.75 159 PRO A O 1
ATOM 1268 N N . GLY A 1 160 ? 8.501 -2.865 3.328 1.00 86.50 160 GLY A N 1
ATOM 1269 C CA . GLY A 1 160 ? 9.884 -2.721 3.792 1.00 86.50 160 GLY A CA 1
ATOM 1270 C C . GLY A 1 160 ? 10.119 -2.799 5.305 1.00 86.50 160 GLY A C 1
ATOM 1271 O O . GLY A 1 160 ? 11.282 -2.869 5.723 1.00 86.50 160 GLY A O 1
ATOM 1272 N N . MET A 1 161 ? 9.074 -2.805 6.138 1.00 92.25 161 MET A N 1
ATOM 1273 C CA . MET A 1 161 ? 9.215 -3.039 7.577 1.00 92.25 161 MET A CA 1
ATOM 1274 C C . MET A 1 161 ? 9.468 -4.520 7.895 1.00 92.25 161 MET A C 1
ATOM 1276 O O . MET A 1 161 ? 9.347 -5.397 7.050 1.00 92.25 161 MET A O 1
ATOM 1280 N N . TYR A 1 162 ? 9.859 -4.818 9.138 1.00 94.81 162 TYR A N 1
ATOM 1281 C CA . TYR A 1 162 ? 10.119 -6.194 9.577 1.00 94.81 162 TYR A CA 1
ATOM 1282 C C . TYR A 1 162 ? 8.875 -7.098 9.522 1.00 94.81 162 TYR A C 1
ATOM 1284 O O . TYR A 1 162 ? 8.995 -8.295 9.278 1.00 94.81 162 TYR A O 1
ATOM 1292 N N . ILE A 1 163 ? 7.694 -6.528 9.763 1.00 96.44 163 ILE A N 1
ATOM 1293 C CA . ILE A 1 163 ? 6.407 -7.155 9.469 1.00 96.44 163 ILE A CA 1
ATOM 1294 C C . ILE A 1 163 ? 5.882 -6.481 8.204 1.00 96.44 163 ILE A C 1
ATOM 1296 O O . ILE A 1 163 ? 5.445 -5.336 8.263 1.00 96.44 163 ILE A O 1
ATOM 1300 N N . GLU A 1 164 ? 5.975 -7.175 7.072 1.00 93.25 164 GLU A N 1
ATOM 1301 C CA . GLU A 1 164 ? 5.669 -6.610 5.751 1.00 93.25 164 GLU A CA 1
ATOM 1302 C C . GLU A 1 164 ? 4.379 -7.195 5.161 1.00 93.25 164 GLU A C 1
ATOM 1304 O O . GLU A 1 164 ? 3.572 -6.469 4.582 1.00 93.25 164 GLU A O 1
ATOM 1309 N N . THR A 1 165 ? 4.152 -8.499 5.330 1.00 93.31 165 THR A N 1
ATOM 1310 C CA . THR A 1 165 ? 3.010 -9.210 4.732 1.00 93.31 165 THR A CA 1
ATOM 1311 C C . THR A 1 165 ? 1.912 -9.533 5.745 1.00 93.31 165 THR A C 1
ATOM 1313 O O . THR A 1 165 ? 2.118 -9.518 6.966 1.00 93.31 165 THR A O 1
ATOM 1316 N N . ILE A 1 166 ? 0.724 -9.893 5.244 1.00 94.81 166 ILE A N 1
ATOM 1317 C CA . ILE A 1 166 ? -0.368 -10.388 6.097 1.00 94.81 166 ILE A CA 1
ATOM 1318 C C . ILE A 1 166 ? 0.058 -11.665 6.832 1.00 94.81 166 ILE A C 1
ATOM 1320 O O . ILE A 1 166 ? -0.254 -11.834 8.015 1.00 94.81 166 ILE A O 1
ATOM 1324 N N . ASP A 1 167 ? 0.790 -12.551 6.157 1.00 94.69 167 ASP A N 1
ATOM 1325 C CA . ASP A 1 167 ? 1.250 -13.811 6.739 1.00 94.69 167 ASP A CA 1
ATOM 1326 C C . ASP A 1 167 ? 2.251 -13.580 7.886 1.00 94.69 167 ASP A C 1
ATOM 1328 O O . ASP A 1 167 ? 2.136 -14.233 8.932 1.00 94.69 167 ASP A O 1
ATOM 1332 N N . ASP A 1 168 ? 3.158 -12.600 7.762 1.00 95.88 168 ASP A N 1
ATOM 1333 C CA . ASP A 1 168 ? 4.094 -12.223 8.835 1.00 95.88 168 ASP A CA 1
ATOM 1334 C C . ASP A 1 168 ? 3.356 -11.793 10.106 1.00 95.88 168 ASP A C 1
ATOM 1336 O O . ASP A 1 168 ? 3.700 -12.219 11.223 1.00 95.88 168 ASP A O 1
ATOM 1340 N N . ALA A 1 169 ? 2.318 -10.967 9.939 1.00 97.69 169 ALA A N 1
ATOM 1341 C CA . ALA A 1 169 ? 1.505 -10.474 11.041 1.00 97.69 169 ALA A CA 1
ATOM 1342 C C . ALA A 1 169 ? 0.611 -11.561 11.640 1.00 97.69 169 ALA A C 1
ATOM 1344 O O . ALA A 1 169 ? 0.546 -11.677 12.863 1.00 97.69 169 ALA A O 1
ATOM 1345 N N . ILE A 1 170 ? -0.027 -12.411 10.829 1.00 97.75 170 ILE A N 1
ATOM 1346 C CA . ILE A 1 170 ? -0.825 -13.537 11.339 1.00 97.75 170 ILE A CA 1
ATOM 1347 C C . ILE A 1 170 ? 0.064 -14.513 12.122 1.00 97.75 170 ILE A C 1
ATOM 1349 O O . ILE A 1 170 ? -0.354 -14.998 13.179 1.00 97.75 170 ILE A O 1
ATOM 1353 N N . SER A 1 171 ? 1.288 -14.791 11.655 1.00 98.19 171 SER A N 1
ATOM 1354 C CA . SER A 1 171 ? 2.250 -15.596 12.420 1.00 98.19 171 SER A CA 1
ATOM 1355 C C . SER A 1 171 ? 2.582 -14.932 13.756 1.00 98.19 171 SER A C 1
ATOM 1357 O O . SER A 1 171 ? 2.544 -15.586 14.797 1.00 98.19 171 SER A O 1
ATOM 1359 N N . LEU A 1 172 ? 2.820 -13.615 13.756 1.00 98.56 172 LEU A N 1
ATOM 1360 C CA . LEU A 1 172 ? 3.155 -12.869 14.973 1.00 98.56 172 LEU A CA 1
ATOM 1361 C C . LEU A 1 172 ? 2.009 -12.884 15.981 1.00 98.56 172 LEU A C 1
ATOM 1363 O O . LEU A 1 172 ? 2.234 -13.118 17.165 1.00 98.56 172 LEU A O 1
ATOM 1367 N N . ILE A 1 173 ? 0.777 -12.679 15.517 1.00 98.50 173 ILE A N 1
ATOM 1368 C CA . ILE A 1 173 ? -0.428 -12.718 16.352 1.00 98.50 173 ILE A CA 1
ATOM 1369 C C . ILE A 1 173 ? -0.565 -14.088 17.026 1.00 98.50 173 ILE A C 1
ATOM 1371 O O . ILE A 1 173 ? -0.822 -14.160 18.230 1.00 98.50 173 ILE A O 1
ATOM 1375 N N . LYS A 1 174 ? -0.327 -15.178 16.283 1.00 98.06 174 LYS A N 1
ATOM 1376 C CA . LYS A 1 174 ? -0.344 -16.547 16.825 1.00 98.06 174 LYS A CA 1
ATOM 1377 C C . LYS A 1 174 ? 0.766 -16.789 17.848 1.00 98.06 174 LYS A C 1
ATOM 1379 O O . LYS A 1 174 ? 0.523 -17.465 18.841 1.00 98.06 174 LYS A O 1
ATOM 1384 N N . GLU A 1 175 ? 1.962 -16.252 17.624 1.00 98.25 175 GLU A N 1
ATOM 1385 C CA . GLU A 1 175 ? 3.108 -16.390 18.537 1.00 98.25 175 GLU A CA 1
ATOM 1386 C C . GLU A 1 175 ? 2.940 -15.577 19.830 1.00 98.25 175 GLU A C 1
ATOM 1388 O O . GLU A 1 175 ? 3.269 -16.056 20.918 1.00 98.25 175 GLU A O 1
ATOM 1393 N N . VAL A 1 176 ? 2.414 -14.351 19.730 1.00 98.38 176 VAL A N 1
ATOM 1394 C CA . VAL A 1 176 ? 2.096 -13.503 20.890 1.00 98.38 176 VAL A CA 1
ATOM 1395 C C . VAL A 1 176 ? 0.943 -14.106 21.695 1.00 98.38 176 VAL A C 1
ATOM 1397 O O . VAL A 1 176 ? 0.979 -14.049 22.925 1.00 98.38 176 VAL A O 1
ATOM 1400 N N . ASN A 1 177 ? -0.034 -14.719 21.013 1.00 97.62 177 ASN A N 1
ATOM 1401 C CA . ASN A 1 177 ? -1.150 -15.469 21.592 1.00 97.62 177 ASN A CA 1
ATOM 1402 C C . ASN A 1 177 ? -1.904 -14.693 22.690 1.00 97.62 177 ASN A C 1
ATOM 1404 O O . ASN A 1 177 ? -2.029 -15.150 23.828 1.00 97.62 177 ASN A O 1
ATOM 1408 N N . SER A 1 178 ? -2.384 -13.494 22.351 1.00 97.75 178 SER A N 1
ATOM 1409 C CA . SER A 1 178 ? -3.142 -12.625 23.257 1.00 97.75 178 SER A CA 1
ATOM 1410 C C . SER A 1 178 ? -4.488 -12.238 22.641 1.00 97.75 178 SER A C 1
ATOM 1412 O O . SER A 1 178 ? -4.518 -11.876 21.467 1.00 97.75 178 SER A O 1
ATOM 1414 N N . PRO A 1 179 ? -5.595 -12.241 23.410 1.00 96.88 179 PRO A N 1
ATOM 1415 C CA . PRO A 1 179 ? -6.891 -11.769 22.920 1.00 96.88 179 PRO A CA 1
ATOM 1416 C C . PRO A 1 179 ? -6.923 -10.251 22.670 1.00 96.88 179 PRO A C 1
ATOM 1418 O O . PRO A 1 179 ? -7.784 -9.778 21.937 1.00 96.88 179 PRO A O 1
ATOM 1421 N N . ASN A 1 180 ? -5.990 -9.490 23.255 1.00 98.31 180 ASN A N 1
ATOM 1422 C CA . ASN A 1 180 ? -5.868 -8.037 23.092 1.00 98.31 180 ASN A CA 1
ATOM 1423 C C . ASN A 1 180 ? -4.850 -7.639 22.010 1.00 98.31 180 ASN A C 1
ATOM 1425 O O . ASN A 1 180 ? -4.446 -6.479 21.960 1.00 98.31 180 ASN A O 1
ATOM 1429 N N . PHE A 1 181 ? -4.394 -8.581 21.177 1.00 98.69 181 PHE A N 1
ATOM 1430 C CA . PHE A 1 181 ? -3.465 -8.313 20.083 1.00 98.69 181 PHE A CA 1
ATOM 1431 C C . PHE A 1 181 ? -4.013 -8.850 18.762 1.00 98.69 181 PHE A C 1
ATOM 1433 O O . PHE A 1 181 ? -4.367 -10.023 18.664 1.00 98.69 181 PHE A O 1
ATOM 1440 N N . SER A 1 182 ? -4.112 -7.992 17.748 1.00 98.25 182 SER A N 1
ATOM 1441 C CA . SER A 1 182 ? -4.740 -8.345 16.468 1.00 98.25 182 SER A CA 1
ATOM 1442 C C . SER A 1 182 ? -4.168 -7.541 15.296 1.00 98.25 182 SER A C 1
ATOM 1444 O O . SER A 1 182 ? -3.206 -6.792 15.456 1.00 98.25 182 SER A O 1
ATOM 1446 N N . LEU A 1 183 ? -4.720 -7.738 14.100 1.00 98.56 183 LEU A N 1
ATOM 1447 C CA . LEU A 1 183 ? -4.228 -7.137 12.865 1.00 98.56 183 LEU A CA 1
ATOM 1448 C C . LEU A 1 183 ? -4.832 -5.742 12.642 1.00 98.56 183 LEU A C 1
ATOM 1450 O O . LEU A 1 183 ? -6.058 -5.570 12.689 1.00 98.56 183 LEU A O 1
ATOM 1454 N N . HIS A 1 184 ? -3.959 -4.775 12.352 1.00 98.25 184 HIS A N 1
ATOM 1455 C CA . HIS A 1 184 ? -4.286 -3.571 11.598 1.00 98.25 184 HIS A CA 1
ATOM 1456 C C . HIS A 1 184 ? -4.049 -3.893 10.120 1.00 98.25 184 HIS A C 1
ATOM 1458 O O . HIS A 1 184 ? -2.911 -4.077 9.704 1.00 98.25 184 HIS A O 1
ATOM 1464 N N . LEU A 1 185 ? -5.118 -4.048 9.342 1.00 97.69 185 LEU A N 1
ATOM 1465 C CA . LEU A 1 185 ? -5.002 -4.340 7.916 1.00 97.69 185 LEU A CA 1
ATOM 1466 C C . LEU A 1 185 ? -5.005 -3.030 7.129 1.00 97.69 185 LEU A C 1
ATOM 1468 O O . LEU A 1 185 ? -6.006 -2.325 7.147 1.00 97.69 185 LEU A O 1
ATOM 1472 N N . ASP A 1 186 ? -3.944 -2.734 6.392 1.00 96.56 186 ASP A N 1
ATOM 1473 C CA . ASP A 1 186 ? -3.960 -1.651 5.410 1.00 96.56 186 ASP A CA 1
ATOM 1474 C C . ASP A 1 186 ? -4.194 -2.227 3.999 1.00 96.56 186 ASP A C 1
ATOM 1476 O O . ASP A 1 186 ? -3.473 -3.116 3.526 1.00 96.56 186 ASP A O 1
ATOM 1480 N N . ILE A 1 187 ? -5.252 -1.756 3.327 1.00 94.81 187 ILE A N 1
ATOM 1481 C CA . ILE A 1 187 ? -5.643 -2.232 1.990 1.00 94.81 187 ILE A CA 1
ATOM 1482 C C . ILE A 1 187 ? -4.588 -1.863 0.929 1.00 94.81 187 ILE A C 1
ATOM 1484 O O . ILE A 1 187 ? -4.324 -2.671 0.034 1.00 94.81 187 ILE A O 1
ATOM 1488 N N . CYS A 1 188 ? -3.969 -0.686 1.025 1.00 91.25 188 CYS A N 1
ATOM 1489 C CA . CYS A 1 188 ? -2.923 -0.217 0.110 1.00 91.25 188 CYS A CA 1
ATOM 1490 C C . CYS A 1 188 ? -1.663 -1.055 0.239 1.00 91.25 188 CYS A C 1
ATOM 1492 O O . CYS A 1 188 ? -1.089 -1.480 -0.763 1.00 91.25 188 CYS A O 1
ATOM 1494 N N . HIS A 1 189 ? -1.235 -1.304 1.475 1.00 91.75 189 HIS A N 1
ATOM 1495 C CA . HIS A 1 189 ? -0.059 -2.106 1.774 1.00 91.75 189 HIS A CA 1
ATOM 1496 C C . HIS A 1 189 ? -0.270 -3.518 1.261 1.00 91.75 189 HIS A C 1
ATOM 1498 O O . HIS A 1 189 ? 0.591 -4.042 0.565 1.00 91.75 189 HIS A O 1
ATOM 1504 N N . THR A 1 190 ? -1.460 -4.081 1.473 1.00 90.31 190 THR A N 1
ATOM 1505 C CA . THR A 1 190 ? -1.812 -5.394 0.924 1.00 90.31 190 THR A CA 1
ATOM 1506 C C . THR A 1 190 ? -1.753 -5.407 -0.606 1.00 90.31 190 THR A C 1
ATOM 1508 O O . THR A 1 190 ? -1.259 -6.361 -1.200 1.00 90.31 190 THR A O 1
ATOM 1511 N N . PHE A 1 191 ? -2.203 -4.341 -1.273 1.00 87.44 191 PHE A N 1
ATOM 1512 C CA . PHE A 1 191 ? -2.051 -4.208 -2.725 1.00 87.44 191 PHE A CA 1
ATOM 1513 C C . PHE A 1 191 ? -0.582 -4.065 -3.158 1.00 87.44 191 PHE A C 1
ATOM 1515 O O . PHE A 1 191 ? -0.261 -4.416 -4.286 1.00 87.44 191 PHE A O 1
ATOM 1522 N N . CYS A 1 192 ? 0.328 -3.622 -2.286 1.00 83.50 192 CYS A N 1
ATOM 1523 C CA . CYS A 1 192 ? 1.777 -3.571 -2.530 1.00 83.50 192 CYS A CA 1
ATOM 1524 C C . CYS A 1 192 ? 2.527 -4.876 -2.216 1.00 83.50 192 CYS A C 1
ATOM 1526 O O . CYS A 1 192 ? 3.620 -5.112 -2.739 1.00 83.50 192 CYS A O 1
ATOM 1528 N N . THR A 1 193 ? 2.005 -5.706 -1.319 1.00 84.88 193 THR A N 1
ATOM 1529 C CA . THR A 1 193 ? 2.749 -6.853 -0.780 1.00 84.88 193 THR A CA 1
ATOM 1530 C C . THR A 1 193 ? 2.188 -8.198 -1.225 1.00 84.88 193 THR A C 1
ATOM 1532 O O . THR A 1 193 ? 2.918 -9.184 -1.198 1.00 84.88 193 THR A O 1
ATOM 1535 N N . GLU A 1 194 ? 0.951 -8.238 -1.730 1.00 82.69 194 GLU A N 1
ATOM 1536 C CA . GLU A 1 194 ? 0.263 -9.471 -2.117 1.00 82.69 194 GLU A CA 1
ATOM 1537 C C . GLU A 1 194 ? -0.066 -9.510 -3.621 1.00 82.69 194 GLU A C 1
ATOM 1539 O O . GLU A 1 194 ? -0.543 -8.534 -4.203 1.00 82.69 194 GLU A O 1
ATOM 1544 N N . ASP A 1 195 ? 0.114 -10.670 -4.262 1.00 77.06 195 ASP A N 1
ATOM 1545 C CA . ASP A 1 195 ? -0.234 -10.860 -5.683 1.00 77.06 195 ASP A CA 1
ATOM 1546 C C . ASP A 1 195 ? -1.759 -10.866 -5.909 1.00 77.06 195 ASP A C 1
ATOM 1548 O O . ASP A 1 195 ? -2.266 -10.332 -6.894 1.00 77.06 195 ASP A O 1
ATOM 1552 N N . ASN A 1 196 ? -2.518 -11.461 -4.979 1.00 82.25 196 ASN A N 1
ATOM 1553 C CA . ASN A 1 196 ? -3.985 -11.453 -4.978 1.00 82.25 196 ASN A CA 1
ATOM 1554 C C . ASN A 1 196 ? -4.501 -10.823 -3.681 1.00 82.25 196 ASN A C 1
ATOM 1556 O O . ASN A 1 196 ? -4.978 -11.511 -2.772 1.00 82.25 196 ASN A O 1
ATOM 1560 N N . TYR A 1 197 ? -4.393 -9.497 -3.618 1.00 86.94 197 TYR A N 1
ATOM 1561 C CA . TYR A 1 197 ? -4.727 -8.699 -2.442 1.00 86.94 197 TYR A CA 1
ATOM 1562 C C . TYR A 1 197 ? -6.174 -8.895 -1.961 1.00 86.94 197 TYR A C 1
ATOM 1564 O O . TYR A 1 197 ? -6.398 -9.010 -0.763 1.00 86.94 197 TYR A O 1
ATOM 1572 N N . VAL A 1 198 ? -7.168 -9.042 -2.849 1.00 87.38 198 VAL A N 1
ATOM 1573 C CA . VAL A 1 198 ? -8.576 -9.264 -2.440 1.00 87.38 198 VAL A CA 1
ATOM 1574 C C . VAL A 1 198 ? -8.748 -10.598 -1.704 1.00 87.38 198 VAL A C 1
ATOM 1576 O O . VAL A 1 198 ? -9.443 -10.682 -0.685 1.00 87.38 198 VAL A O 1
ATOM 1579 N N . ASN A 1 199 ? -8.106 -11.660 -2.196 1.00 84.31 199 ASN A N 1
ATOM 1580 C CA . ASN A 1 199 ? -8.121 -12.961 -1.532 1.00 84.31 199 ASN A CA 1
ATOM 1581 C C . ASN A 1 199 ? -7.322 -12.936 -0.222 1.00 84.31 199 ASN A C 1
ATOM 1583 O O . ASN A 1 199 ? -7.752 -13.537 0.763 1.00 84.31 199 ASN A O 1
ATOM 1587 N N . ALA A 1 200 ? -6.186 -12.237 -0.196 1.00 88.19 200 ALA A N 1
ATOM 1588 C CA . ALA A 1 200 ? -5.384 -12.061 1.011 1.00 88.19 200 ALA A CA 1
ATOM 1589 C C . ALA A 1 200 ? -6.181 -11.322 2.105 1.00 88.19 200 ALA A C 1
ATOM 1591 O O . ALA A 1 200 ? -6.307 -11.834 3.217 1.00 88.19 200 ALA A O 1
ATOM 1592 N N . ILE A 1 201 ? -6.854 -10.218 1.750 1.00 93.12 201 ILE A N 1
ATOM 1593 C CA . ILE A 1 201 ? -7.798 -9.493 2.617 1.00 93.12 201 ILE A CA 1
ATOM 1594 C C . ILE A 1 201 ? -8.883 -10.439 3.135 1.00 93.12 201 ILE A C 1
ATOM 1596 O O . ILE A 1 201 ? -9.108 -10.516 4.340 1.00 93.12 201 ILE A O 1
ATOM 1600 N N . SER A 1 202 ? -9.523 -11.210 2.247 1.00 91.12 202 SER A N 1
ATOM 1601 C CA . SER A 1 202 ? -10.596 -12.144 2.626 1.00 91.12 202 SER A CA 1
ATOM 1602 C C . SER A 1 202 ? -10.148 -13.142 3.699 1.00 91.12 202 SER A C 1
ATOM 1604 O O . SER A 1 202 ? -10.875 -13.399 4.656 1.00 91.12 202 SER A O 1
ATOM 1606 N N . LYS A 1 203 ? -8.932 -13.684 3.562 1.00 90.50 203 LYS A N 1
ATOM 1607 C CA . LYS A 1 203 ? -8.341 -14.622 4.528 1.00 90.50 203 LYS A CA 1
ATOM 1608 C C . LYS A 1 203 ? -7.927 -13.952 5.835 1.00 90.50 203 LYS A C 1
ATOM 1610 O O . LYS A 1 203 ? -7.942 -14.612 6.871 1.00 90.50 203 LYS A O 1
ATOM 1615 N N . ALA A 1 204 ? -7.551 -12.677 5.790 1.00 95.94 204 ALA A N 1
ATOM 1616 C CA . ALA A 1 204 ? -7.084 -11.930 6.949 1.00 95.94 204 ALA A CA 1
ATOM 1617 C C . ALA A 1 204 ? -8.218 -11.508 7.890 1.00 95.94 204 ALA A C 1
ATOM 1619 O O . ALA A 1 204 ? -7.984 -11.426 9.092 1.00 95.94 204 ALA A O 1
ATOM 1620 N N . ILE A 1 205 ? -9.436 -11.281 7.375 1.00 95.94 205 ILE A N 1
ATOM 1621 C CA . ILE A 1 205 ? -10.589 -10.725 8.116 1.00 95.94 205 ILE A CA 1
ATOM 1622 C C . ILE A 1 205 ? -10.813 -11.313 9.521 1.00 95.94 205 ILE A C 1
ATOM 1624 O O . ILE A 1 205 ? -11.039 -10.520 10.434 1.00 95.94 205 ILE A O 1
ATOM 1628 N N . PRO A 1 206 ? -10.702 -12.636 9.769 1.00 94.81 206 PRO A N 1
ATOM 1629 C CA . PRO A 1 206 ? -10.845 -13.200 11.116 1.00 94.81 206 PRO A CA 1
ATOM 1630 C C . PRO A 1 206 ? -9.848 -12.667 12.158 1.00 94.81 206 PRO A C 1
ATOM 1632 O O . PRO A 1 206 ? -10.071 -12.831 13.355 1.00 94.81 206 PRO A O 1
ATOM 1635 N N . HIS A 1 207 ? -8.746 -12.060 11.718 1.00 96.94 207 HIS A N 1
ATOM 1636 C CA . HIS A 1 207 ? -7.694 -11.495 12.560 1.00 96.94 207 HIS A CA 1
ATOM 1637 C C . HIS A 1 207 ? -7.745 -9.962 12.650 1.00 96.94 207 HIS A C 1
ATOM 1639 O O . HIS A 1 207 ? -6.968 -9.387 13.410 1.00 96.94 207 HIS A O 1
ATOM 1645 N N . VAL A 1 208 ? -8.623 -9.296 11.889 1.00 97.81 208 VAL A N 1
ATOM 1646 C CA . VAL A 1 208 ? -8.647 -7.833 11.733 1.00 97.81 208 VAL A CA 1
ATOM 1647 C C . VAL A 1 208 ? -9.526 -7.171 12.788 1.00 97.81 208 VAL A C 1
ATOM 1649 O O . VAL A 1 208 ? -10.729 -7.422 12.843 1.00 97.81 208 VAL A O 1
ATOM 1652 N N . SER A 1 209 ? -8.950 -6.233 13.541 1.00 97.06 209 SER A N 1
ATOM 1653 C CA . SER A 1 209 ? -9.713 -5.333 14.427 1.00 97.06 209 SER A CA 1
ATOM 1654 C C . SER A 1 209 ? -9.776 -3.901 13.906 1.00 97.06 209 SER A C 1
ATOM 1656 O O . SER A 1 209 ? -10.679 -3.149 14.271 1.00 97.06 209 SER A O 1
ATOM 1658 N N . TYR A 1 210 ? -8.840 -3.517 13.038 1.00 97.81 210 TYR A N 1
ATOM 1659 C CA . TYR A 1 210 ? -8.719 -2.159 12.525 1.00 97.81 210 TYR A CA 1
ATOM 1660 C C . TYR A 1 210 ? -8.252 -2.155 11.073 1.00 97.81 210 TYR A C 1
ATOM 1662 O O . TYR A 1 210 ? -7.552 -3.081 10.662 1.00 97.81 210 TYR A O 1
ATOM 1670 N N . MET A 1 211 ? -8.660 -1.149 10.298 1.00 97.12 211 MET A N 1
ATOM 1671 C CA . MET A 1 211 ? -8.349 -1.086 8.874 1.00 97.12 211 MET A CA 1
ATOM 1672 C C . MET A 1 211 ? -8.068 0.334 8.397 1.00 97.12 211 MET A C 1
ATOM 1674 O O . MET A 1 211 ? -8.827 1.261 8.715 1.00 97.12 211 MET A O 1
ATOM 1678 N N . HIS A 1 212 ? -7.035 0.455 7.572 1.00 97.44 212 HIS A N 1
ATOM 1679 C CA . HIS A 1 212 ? -6.734 1.626 6.759 1.00 97.44 212 HIS A CA 1
ATOM 1680 C C . HIS A 1 212 ? -7.015 1.357 5.279 1.00 97.44 212 HIS A C 1
ATOM 1682 O O . HIS A 1 212 ? -7.067 0.215 4.808 1.00 97.44 212 HIS A O 1
ATOM 1688 N N . LEU A 1 213 ? -7.274 2.443 4.558 1.00 95.56 213 LEU A N 1
ATOM 1689 C CA . LEU A 1 213 ? -7.459 2.473 3.122 1.00 95.56 213 LEU A CA 1
ATOM 1690 C C . LEU A 1 213 ? -6.982 3.823 2.569 1.00 95.56 213 LEU A C 1
ATOM 1692 O O . LEU A 1 213 ? -7.268 4.894 3.102 1.00 95.56 213 LEU A O 1
ATOM 1696 N N . ALA A 1 214 ? -6.359 3.757 1.415 1.00 93.25 214 ALA A N 1
ATOM 1697 C CA . ALA A 1 214 ? -6.140 4.822 0.456 1.00 93.25 214 ALA A CA 1
ATOM 1698 C C . ALA A 1 214 ? -6.150 4.156 -0.927 1.00 93.25 214 ALA A C 1
ATOM 1700 O O . ALA A 1 214 ? -6.248 2.935 -1.039 1.00 93.25 214 ALA A O 1
ATOM 1701 N N . ASP A 1 215 ? -6.132 4.938 -1.990 1.00 88.31 215 ASP A N 1
ATOM 1702 C CA . ASP A 1 215 ? -5.900 4.413 -3.330 1.00 88.31 215 ASP A CA 1
ATOM 1703 C C . ASP A 1 215 ? -4.408 4.477 -3.644 1.00 88.31 215 ASP A C 1
ATOM 1705 O O . ASP A 1 215 ? -3.692 5.289 -3.060 1.00 88.31 215 ASP A O 1
ATOM 1709 N N . ILE A 1 216 ? -3.931 3.662 -4.577 1.00 82.69 216 ILE A N 1
ATOM 1710 C CA . ILE A 1 216 ? -2.532 3.701 -5.016 1.00 82.69 216 ILE A CA 1
ATOM 1711 C C . ILE A 1 216 ? -2.417 3.425 -6.511 1.00 82.69 216 ILE A C 1
ATOM 1713 O O . ILE A 1 216 ? -3.291 2.812 -7.122 1.00 82.69 216 ILE A O 1
ATOM 1717 N N . LYS A 1 217 ? -1.327 3.902 -7.112 1.00 74.94 217 LYS A N 1
ATOM 1718 C CA . LYS A 1 217 ? -1.034 3.754 -8.544 1.00 74.94 217 LYS A CA 1
ATOM 1719 C C . LYS A 1 217 ? 0.045 2.700 -8.788 1.00 74.94 217 LYS A C 1
ATOM 1721 O O . LYS A 1 217 ? 0.836 2.368 -7.903 1.00 74.94 217 LYS A O 1
ATOM 1726 N N . GLU A 1 218 ? 0.100 2.208 -10.022 1.00 74.38 218 GLU A N 1
ATOM 1727 C CA . GLU A 1 218 ? 1.227 1.416 -10.524 1.00 74.38 218 GLU A CA 1
ATOM 1728 C C . GLU A 1 218 ? 2.538 2.206 -10.479 1.00 74.38 218 GLU A C 1
ATOM 1730 O O . GLU A 1 218 ? 2.559 3.420 -10.703 1.00 74.38 218 GLU A O 1
ATOM 1735 N N . GLY A 1 219 ? 3.635 1.495 -10.220 1.00 79.12 219 GLY A N 1
ATOM 1736 C CA . GLY A 1 219 ? 4.947 2.086 -9.991 1.00 79.12 219 GLY A CA 1
ATOM 1737 C C . GLY A 1 219 ? 6.051 1.487 -10.825 1.00 79.12 219 GLY A C 1
ATOM 1738 O O . GLY A 1 219 ? 5.917 0.421 -11.419 1.00 79.12 219 GLY A O 1
ATOM 1739 N N . TYR A 1 220 ? 7.180 2.178 -10.825 1.00 85.56 220 TYR A N 1
ATOM 1740 C CA . TYR A 1 220 ? 8.446 1.644 -11.273 1.00 85.56 220 TYR A CA 1
ATOM 1741 C C . TYR A 1 220 ? 9.152 0.974 -10.090 1.00 85.56 220 TYR A C 1
ATOM 1743 O O . TYR A 1 220 ? 9.635 1.655 -9.181 1.00 85.56 220 TYR A O 1
ATOM 1751 N N 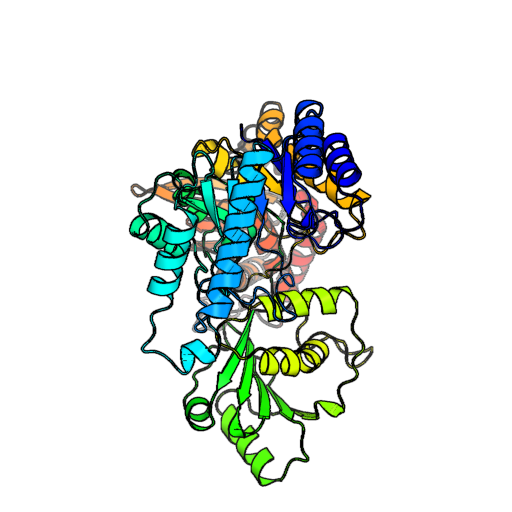. ASN A 1 221 ? 9.209 -0.362 -10.092 1.00 87.19 221 ASN A N 1
ATOM 1752 C CA . ASN A 1 221 ? 9.824 -1.123 -9.004 1.00 87.19 221 ASN A CA 1
ATOM 1753 C C . ASN A 1 221 ? 11.352 -1.000 -9.049 1.00 87.19 221 ASN A C 1
ATOM 1755 O O . ASN A 1 221 ? 12.021 -1.660 -9.849 1.00 87.19 221 ASN A O 1
ATOM 1759 N N . LEU A 1 222 ? 11.882 -0.143 -8.179 1.00 92.44 222 LEU A N 1
ATOM 1760 C CA . LEU A 1 222 ? 13.295 0.159 -8.034 1.00 92.44 222 LEU A CA 1
ATOM 1761 C C . LEU A 1 222 ? 13.827 -0.486 -6.752 1.00 92.44 222 LEU A C 1
ATOM 1763 O O . LEU A 1 222 ? 13.413 -0.158 -5.643 1.00 92.44 222 LEU A O 1
ATOM 1767 N N . LYS A 1 223 ? 14.782 -1.404 -6.891 1.00 90.94 223 LYS A N 1
ATOM 1768 C CA . LYS A 1 223 ? 15.467 -2.036 -5.763 1.00 90.94 223 LYS A CA 1
ATOM 1769 C C . LYS A 1 223 ? 16.703 -1.230 -5.393 1.00 90.94 223 LYS A C 1
ATOM 1771 O O . LYS A 1 223 ? 17.742 -1.349 -6.041 1.00 90.94 223 LYS A O 1
ATOM 1776 N N . LEU A 1 224 ? 16.595 -0.423 -4.339 1.00 92.44 224 LEU A N 1
ATOM 1777 C CA . LEU A 1 224 ? 17.756 0.166 -3.672 1.00 92.44 224 LEU A CA 1
ATOM 1778 C C . LEU A 1 224 ? 18.438 -0.914 -2.823 1.00 92.44 224 LEU A C 1
ATOM 1780 O O . LEU A 1 224 ? 17.782 -1.556 -2.008 1.00 92.44 224 LEU A O 1
ATOM 1784 N N . GLN A 1 225 ? 19.732 -1.144 -3.042 1.00 90.62 225 GLN A N 1
ATOM 1785 C CA . GLN A 1 225 ? 20.538 -2.136 -2.316 1.00 90.62 225 GLN A CA 1
ATOM 1786 C C . GLN A 1 225 ? 21.909 -1.552 -1.983 1.00 90.62 225 GLN A C 1
ATOM 1788 O O . GLN A 1 225 ? 22.481 -0.850 -2.811 1.00 90.62 225 GLN A O 1
ATOM 1793 N N . SER A 1 226 ? 22.451 -1.863 -0.804 1.00 90.19 226 SER A N 1
ATOM 1794 C CA . SER A 1 226 ? 23.845 -1.558 -0.451 1.00 90.19 226 SER A CA 1
ATOM 1795 C C . SER A 1 226 ? 24.682 -2.830 -0.494 1.00 90.19 226 SER A C 1
ATOM 1797 O O . SER A 1 226 ? 24.254 -3.871 0.006 1.00 90.19 226 SER A O 1
ATOM 1799 N N . LEU A 1 227 ? 25.842 -2.762 -1.144 1.00 90.94 227 LEU A N 1
ATOM 1800 C CA . LEU A 1 227 ? 26.734 -3.894 -1.369 1.00 90.94 227 LEU A CA 1
ATOM 1801 C C . LEU A 1 227 ? 28.176 -3.503 -1.024 1.00 90.94 227 LEU A C 1
ATOM 1803 O O . LEU A 1 227 ? 28.667 -2.456 -1.450 1.00 90.94 227 LEU A O 1
ATOM 1807 N N . SER A 1 228 ? 28.899 -4.403 -0.356 1.00 88.75 228 SER A N 1
ATOM 1808 C CA . SER A 1 228 ? 30.368 -4.371 -0.347 1.00 88.75 228 SER A CA 1
ATOM 1809 C C . SER A 1 228 ? 30.928 -4.680 -1.738 1.00 88.75 228 SER A C 1
ATOM 1811 O O . SER A 1 228 ? 30.273 -5.325 -2.566 1.00 88.75 228 SER A O 1
ATOM 1813 N N . GLU A 1 229 ? 32.188 -4.326 -1.983 1.00 85.44 229 GLU A N 1
ATOM 1814 C CA . GLU A 1 229 ? 32.858 -4.591 -3.260 1.00 85.44 229 GLU A CA 1
ATOM 1815 C C . GLU A 1 229 ? 32.872 -6.089 -3.611 1.00 85.44 229 GLU A C 1
ATOM 1817 O O . GLU A 1 229 ? 32.725 -6.475 -4.773 1.00 85.44 229 GLU A O 1
ATOM 1822 N N . LYS A 1 230 ? 32.966 -6.963 -2.602 1.00 86.62 230 LYS A N 1
ATOM 1823 C CA . LYS A 1 230 ? 32.885 -8.416 -2.795 1.00 86.62 230 LYS A CA 1
ATOM 1824 C C . LYS A 1 230 ? 31.484 -8.860 -3.220 1.00 86.62 230 LYS A C 1
ATOM 1826 O O . LYS A 1 230 ? 31.360 -9.689 -4.119 1.00 86.62 230 LYS A O 1
ATOM 1831 N N . GLN A 1 231 ? 30.441 -8.340 -2.573 1.00 89.44 231 GLN A N 1
ATOM 1832 C CA . GLN A 1 231 ? 29.055 -8.690 -2.899 1.00 89.44 231 GLN A CA 1
ATOM 1833 C C . GLN A 1 231 ? 28.678 -8.197 -4.295 1.00 89.44 231 GLN A C 1
ATOM 1835 O O . GLN A 1 231 ? 28.077 -8.959 -5.056 1.00 89.44 231 GLN A O 1
ATOM 1840 N N . ARG A 1 232 ? 29.115 -6.982 -4.654 1.00 88.44 232 ARG A N 1
ATOM 1841 C CA . ARG A 1 232 ? 28.930 -6.378 -5.978 1.00 88.44 232 ARG A CA 1
ATOM 1842 C C . ARG A 1 232 ? 29.317 -7.336 -7.099 1.00 88.44 232 ARG A C 1
ATOM 1844 O O . ARG A 1 232 ? 28.511 -7.583 -7.980 1.00 88.44 232 ARG A O 1
ATOM 1851 N N . LEU A 1 233 ? 30.494 -7.957 -7.035 1.00 85.06 233 LEU A N 1
ATOM 1852 C CA . LEU A 1 233 ? 30.982 -8.862 -8.089 1.00 85.06 233 LEU A CA 1
ATOM 1853 C C . LEU A 1 233 ? 30.161 -10.154 -8.258 1.00 85.06 233 LEU A C 1
ATOM 1855 O O . LEU A 1 233 ? 30.315 -10.849 -9.259 1.00 85.06 233 LEU A O 1
ATOM 1859 N N . SER A 1 234 ? 29.313 -10.491 -7.287 1.00 87.50 234 SER A N 1
ATOM 1860 C CA . SER A 1 234 ? 28.497 -11.712 -7.282 1.00 87.50 234 SER A CA 1
ATOM 1861 C C . SER A 1 234 ? 26.992 -11.459 -7.401 1.00 87.50 234 SER A C 1
ATOM 1863 O O . SER A 1 234 ? 26.216 -12.419 -7.415 1.00 87.50 234 SER A O 1
ATOM 1865 N N . VAL A 1 235 ? 26.567 -10.193 -7.473 1.00 89.62 235 VAL A N 1
ATOM 1866 C CA . VAL A 1 235 ? 25.146 -9.837 -7.518 1.00 89.62 235 VAL A CA 1
ATOM 1867 C C . VAL A 1 235 ? 24.512 -10.303 -8.830 1.00 89.62 235 VAL A C 1
ATOM 1869 O O . VAL A 1 235 ? 25.091 -10.166 -9.910 1.00 89.62 235 VAL A O 1
ATOM 1872 N N . LYS A 1 236 ? 23.303 -10.861 -8.736 1.00 88.19 236 LYS A N 1
ATOM 1873 C CA . LYS A 1 236 ? 22.484 -11.247 -9.889 1.00 88.19 236 LYS A CA 1
ATOM 1874 C C . LYS A 1 236 ? 21.288 -10.315 -9.983 1.00 88.19 236 LYS A C 1
ATOM 1876 O O . LYS A 1 236 ? 20.532 -10.202 -9.021 1.00 88.19 236 LYS A O 1
ATOM 1881 N N . LEU A 1 237 ? 21.122 -9.681 -11.138 1.00 90.12 237 LEU A N 1
ATOM 1882 C CA . LEU A 1 237 ? 20.053 -8.717 -11.383 1.00 90.12 237 LEU A CA 1
ATOM 1883 C C . LEU A 1 237 ? 18.960 -9.357 -12.239 1.00 90.12 237 LEU A C 1
ATOM 1885 O O . LEU A 1 237 ? 19.252 -9.969 -13.264 1.00 90.12 237 LEU A O 1
ATOM 1889 N N . ASN A 1 238 ? 17.704 -9.216 -11.818 1.00 88.12 238 ASN A N 1
ATOM 1890 C CA . ASN A 1 238 ? 16.538 -9.615 -12.600 1.00 88.12 238 ASN A CA 1
ATOM 1891 C C . ASN A 1 238 ? 15.929 -8.376 -13.271 1.00 88.12 238 ASN A C 1
ATOM 1893 O O . ASN A 1 238 ? 14.946 -7.811 -12.790 1.00 88.12 238 ASN A O 1
ATOM 1897 N N . LEU A 1 239 ? 16.558 -7.947 -14.366 1.00 87.88 239 LEU A N 1
ATOM 1898 C CA . LEU A 1 239 ? 16.190 -6.730 -15.098 1.00 87.88 239 LEU A CA 1
ATOM 1899 C C . LEU A 1 239 ? 14.880 -6.863 -15.891 1.00 87.88 239 LEU A C 1
ATOM 1901 O O . LEU A 1 239 ? 14.351 -5.862 -16.354 1.00 87.88 239 LEU A O 1
ATOM 1905 N N . GLU A 1 240 ? 14.324 -8.074 -16.016 1.00 82.25 240 GLU A N 1
ATOM 1906 C CA . GLU A 1 240 ? 12.985 -8.278 -16.589 1.00 82.25 240 GLU A CA 1
ATOM 1907 C C . GLU A 1 240 ? 11.877 -7.784 -15.649 1.00 82.25 240 GLU A C 1
ATOM 1909 O O . GLU A 1 240 ? 10.774 -7.479 -16.099 1.00 82.25 240 GLU A O 1
ATOM 1914 N N . ARG A 1 241 ? 12.156 -7.724 -14.338 1.00 76.19 241 ARG A N 1
ATOM 1915 C CA . ARG A 1 241 ? 11.160 -7.401 -13.309 1.00 76.19 241 ARG A CA 1
ATOM 1916 C C . ARG A 1 241 ? 11.457 -6.113 -12.540 1.00 76.19 241 ARG A C 1
ATOM 1918 O O . ARG A 1 241 ? 10.520 -5.521 -12.007 1.00 76.19 241 ARG A O 1
ATOM 1925 N N . TYR A 1 242 ? 12.719 -5.690 -12.450 1.00 87.38 242 TYR A N 1
ATOM 1926 C CA . TYR A 1 242 ? 13.118 -4.579 -11.581 1.00 87.38 242 TYR A CA 1
ATOM 1927 C C . TYR A 1 242 ? 14.173 -3.672 -12.212 1.00 87.38 242 TYR A C 1
ATOM 1929 O O . TYR A 1 242 ? 15.101 -4.148 -12.868 1.00 87.38 242 TYR A O 1
ATOM 1937 N N . GLY A 1 243 ? 14.093 -2.382 -11.888 1.00 93.06 243 GLY A N 1
ATOM 1938 C CA . GLY A 1 243 ? 15.263 -1.512 -11.893 1.00 93.06 243 GLY A CA 1
ATOM 1939 C C . GLY A 1 243 ? 16.042 -1.675 -10.588 1.00 93.06 243 GLY A C 1
ATOM 1940 O O . GLY A 1 243 ? 15.474 -1.998 -9.543 1.00 93.06 243 GLY A O 1
ATOM 1941 N N . TYR A 1 244 ? 17.344 -1.426 -10.619 1.00 94.94 244 TYR A N 1
ATOM 1942 C CA . TYR A 1 244 ? 18.219 -1.502 -9.453 1.00 94.94 244 TYR A CA 1
ATOM 1943 C C . TYR A 1 244 ? 18.956 -0.185 -9.253 1.00 94.94 244 TYR A C 1
ATOM 1945 O O . TYR A 1 244 ? 19.516 0.361 -10.197 1.00 94.94 244 TYR A O 1
ATOM 1953 N N . LEU A 1 245 ? 18.999 0.289 -8.009 1.00 96.75 245 LEU A N 1
ATOM 1954 C CA . LEU A 1 245 ? 19.885 1.357 -7.563 1.00 96.75 245 LEU A CA 1
ATOM 1955 C C . LEU A 1 245 ? 20.870 0.757 -6.551 1.00 96.75 245 LEU A C 1
ATOM 1957 O O . LEU A 1 245 ? 20.557 0.599 -5.375 1.00 96.75 245 LEU A O 1
ATOM 1961 N N . LEU A 1 246 ? 22.048 0.355 -7.018 1.00 95.25 246 LEU A N 1
ATOM 1962 C CA . LEU A 1 246 ? 23.048 -0.346 -6.214 1.00 95.25 246 LEU A CA 1
ATOM 1963 C C . LEU A 1 246 ? 24.059 0.648 -5.647 1.00 95.25 246 LEU A C 1
ATOM 1965 O O . LEU A 1 246 ? 24.834 1.222 -6.407 1.00 95.25 246 LEU A O 1
ATOM 1969 N N . HIS A 1 247 ? 24.088 0.819 -4.333 1.00 95.44 247 HIS A N 1
ATOM 1970 C CA . HIS A 1 247 ? 25.149 1.521 -3.621 1.00 95.44 247 HIS A CA 1
ATOM 1971 C C . HIS A 1 247 ? 26.342 0.587 -3.384 1.00 95.44 247 HIS A C 1
ATOM 1973 O O . HIS A 1 247 ? 26.164 -0.548 -2.939 1.00 95.44 247 HIS A O 1
ATOM 1979 N N . VAL A 1 248 ? 27.556 1.065 -3.658 1.00 93.06 248 VAL A N 1
ATOM 1980 C CA . VAL A 1 248 ? 28.803 0.335 -3.392 1.00 93.06 248 VAL A CA 1
ATOM 1981 C C . VAL A 1 248 ? 29.562 1.036 -2.279 1.00 93.06 248 VAL A C 1
ATOM 1983 O O . VAL A 1 248 ? 30.121 2.111 -2.493 1.00 93.06 248 VAL A O 1
ATOM 1986 N N . GLU A 1 249 ? 29.595 0.420 -1.102 1.00 87.88 249 GLU A N 1
ATOM 1987 C CA . GLU A 1 249 ? 30.036 1.064 0.143 1.00 87.88 249 GLU A CA 1
ATOM 1988 C C . GLU A 1 249 ? 31.486 1.539 0.085 1.00 87.88 249 GLU A C 1
ATOM 1990 O O . GLU A 1 249 ? 31.769 2.707 0.346 1.00 87.88 249 GLU A O 1
ATOM 1995 N N . ASP A 1 250 ? 32.392 0.660 -0.347 1.00 86.62 250 ASP A N 1
ATOM 1996 C CA . ASP A 1 250 ? 33.834 0.926 -0.387 1.00 86.62 250 ASP A CA 1
ATOM 1997 C C . ASP A 1 250 ? 34.207 2.093 -1.314 1.00 86.62 250 ASP A C 1
ATOM 1999 O O . ASP A 1 250 ? 35.237 2.746 -1.141 1.00 86.62 250 ASP A O 1
ATOM 2003 N N . LYS A 1 251 ? 33.369 2.344 -2.324 1.00 86.88 251 LYS A N 1
ATOM 2004 C CA . LYS A 1 251 ? 33.584 3.364 -3.357 1.00 86.88 251 LYS A CA 1
ATOM 2005 C C . LYS A 1 251 ? 32.669 4.575 -3.191 1.00 86.88 251 LYS A C 1
ATOM 2007 O O . LYS A 1 251 ? 32.893 5.582 -3.861 1.00 86.88 251 LYS A O 1
ATOM 2012 N N . ASN A 1 252 ? 31.668 4.483 -2.311 1.00 89.00 252 ASN A N 1
ATOM 2013 C CA . ASN A 1 252 ? 30.635 5.490 -2.080 1.00 89.00 252 ASN A CA 1
ATOM 2014 C C . ASN A 1 252 ? 30.050 6.019 -3.407 1.00 89.00 252 ASN A C 1
ATOM 2016 O O . ASN A 1 252 ? 30.020 7.222 -3.677 1.00 89.00 252 ASN A O 1
ATOM 2020 N N . CYS A 1 253 ? 29.650 5.084 -4.271 1.00 93.44 253 CYS A N 1
ATOM 2021 C CA . CYS A 1 253 ? 29.076 5.339 -5.590 1.00 93.44 253 CYS A CA 1
ATOM 2022 C C . CYS A 1 253 ? 27.779 4.549 -5.779 1.00 93.44 253 CYS A C 1
ATOM 2024 O O . CYS A 1 253 ? 27.489 3.631 -5.008 1.00 93.44 253 CYS A O 1
ATOM 2026 N N . PHE A 1 254 ? 27.006 4.897 -6.810 1.00 96.88 254 PHE A N 1
ATOM 2027 C CA . PHE A 1 254 ? 25.768 4.194 -7.140 1.00 96.88 254 PHE A CA 1
ATOM 2028 C C . PHE A 1 254 ? 25.739 3.747 -8.599 1.00 96.88 254 PHE A C 1
ATOM 2030 O O . PHE A 1 254 ? 26.209 4.455 -9.486 1.00 96.88 254 PHE A O 1
ATOM 2037 N N . TYR A 1 255 ? 25.119 2.600 -8.855 1.00 96.75 255 TYR A N 1
ATOM 2038 C CA . TYR A 1 255 ? 24.734 2.155 -10.190 1.00 96.75 255 TYR A CA 1
ATOM 2039 C C . TYR A 1 255 ? 23.214 2.162 -10.285 1.00 96.75 255 TYR A C 1
ATOM 2041 O O . TYR A 1 255 ? 22.562 1.451 -9.525 1.00 96.75 255 TYR A O 1
ATOM 2049 N N . PHE A 1 256 ? 22.653 2.915 -11.225 1.00 97.56 256 PHE A N 1
ATOM 2050 C CA . PHE A 1 256 ? 21.298 2.665 -11.700 1.00 97.56 256 PHE A CA 1
ATOM 2051 C C . PHE A 1 256 ? 21.367 1.711 -12.890 1.00 97.56 256 PHE A C 1
ATOM 2053 O O . PHE A 1 256 ? 22.096 1.984 -13.843 1.00 97.56 256 PHE A O 1
ATOM 2060 N N . ILE A 1 257 ? 20.654 0.590 -12.817 1.00 96.19 257 ILE A N 1
ATOM 2061 C CA . ILE A 1 257 ? 20.642 -0.442 -13.855 1.00 96.19 257 ILE A CA 1
ATOM 2062 C C . ILE A 1 257 ? 19.203 -0.912 -14.042 1.00 96.19 257 ILE A C 1
ATOM 2064 O O . ILE A 1 257 ? 18.604 -1.438 -13.105 1.00 96.19 257 ILE A O 1
ATOM 2068 N N . ASP A 1 258 ? 18.669 -0.768 -15.247 1.00 94.25 258 ASP A N 1
ATOM 2069 C CA . ASP A 1 258 ? 17.407 -1.386 -15.655 1.00 94.25 258 ASP A CA 1
ATOM 2070 C C . ASP A 1 258 ? 17.561 -2.104 -17.005 1.00 94.25 258 ASP A C 1
ATOM 2072 O O . ASP A 1 258 ? 18.681 -2.400 -17.412 1.00 94.25 258 ASP A O 1
ATOM 2076 N N . SER A 1 259 ? 16.470 -2.455 -17.687 1.00 90.44 259 SER A N 1
ATOM 2077 C CA . SER A 1 259 ? 16.519 -3.117 -18.998 1.00 90.44 259 SER A CA 1
ATOM 2078 C C . SER A 1 259 ? 17.073 -2.248 -20.135 1.00 90.44 259 SER A C 1
ATOM 2080 O O . SER A 1 259 ? 17.495 -2.787 -21.154 1.00 90.44 259 SER A O 1
ATOM 2082 N N . GLU A 1 260 ? 17.060 -0.923 -19.992 1.00 90.31 260 GLU A N 1
ATOM 2083 C CA . GLU A 1 260 ? 17.352 0.040 -21.064 1.00 90.31 260 GLU A CA 1
ATOM 2084 C C . GLU A 1 260 ? 18.534 0.968 -20.743 1.00 90.31 260 GLU A C 1
ATOM 2086 O O . GLU A 1 260 ? 19.230 1.433 -21.645 1.00 90.31 260 GLU A O 1
ATOM 2091 N N . HIS A 1 261 ? 18.805 1.196 -19.464 1.00 94.06 261 HIS A N 1
ATOM 2092 C CA . HIS A 1 261 ? 19.712 2.206 -18.956 1.00 94.06 261 HIS A CA 1
ATOM 2093 C C . HIS A 1 261 ? 20.727 1.603 -17.986 1.00 94.06 261 HIS A C 1
ATOM 2095 O O . HIS A 1 261 ? 20.416 0.759 -17.141 1.00 94.06 261 HIS A O 1
ATOM 2101 N N . CYS A 1 262 ? 21.950 2.128 -18.051 1.00 96.50 262 CYS A N 1
ATOM 2102 C CA . CYS A 1 262 ? 22.976 1.900 -17.047 1.00 96.50 262 CYS A CA 1
ATOM 2103 C C . CYS A 1 262 ? 23.727 3.202 -16.757 1.00 96.50 262 CYS A C 1
ATOM 2105 O O . CYS A 1 262 ? 24.439 3.724 -17.619 1.00 96.50 262 CYS A O 1
ATOM 2107 N N . ILE A 1 263 ? 23.596 3.709 -15.531 1.00 97.00 263 ILE A N 1
ATOM 2108 C CA . ILE A 1 263 ? 24.172 4.989 -15.107 1.00 97.00 263 ILE A CA 1
ATOM 2109 C C . ILE A 1 263 ? 25.006 4.788 -13.848 1.00 97.00 263 ILE A C 1
ATOM 2111 O O . ILE A 1 263 ? 24.536 4.253 -12.847 1.00 97.00 263 ILE A O 1
ATOM 2115 N N . TYR A 1 264 ? 26.250 5.248 -13.895 1.00 97.06 264 TYR A N 1
ATOM 2116 C CA . TYR A 1 264 ? 27.172 5.262 -12.774 1.00 97.06 264 TYR A CA 1
ATOM 2117 C C . TYR A 1 264 ? 27.237 6.660 -12.155 1.00 97.06 264 TYR A C 1
ATOM 2119 O O . TYR A 1 264 ? 27.729 7.609 -12.774 1.00 97.06 264 TYR A O 1
ATOM 2127 N N . PHE A 1 265 ? 26.769 6.774 -10.915 1.00 96.50 265 PHE A N 1
ATOM 2128 C CA . PHE A 1 265 ? 26.780 8.002 -10.132 1.00 96.50 265 PHE A CA 1
ATOM 2129 C C . PHE A 1 265 ? 27.970 8.030 -9.174 1.00 96.50 265 PHE A C 1
ATOM 2131 O O . PHE A 1 265 ? 28.198 7.080 -8.422 1.00 96.50 265 PHE A O 1
ATOM 2138 N N . TYR A 1 266 ? 28.711 9.136 -9.167 1.00 94.50 266 TYR A N 1
ATOM 2139 C CA . TYR A 1 266 ? 29.943 9.279 -8.389 1.00 94.50 266 TYR A CA 1
ATOM 2140 C C . TYR A 1 266 ? 30.062 10.649 -7.722 1.00 94.50 266 TYR A C 1
ATOM 2142 O O . TYR A 1 266 ? 29.515 11.629 -8.212 1.00 94.50 266 TYR A O 1
ATOM 2150 N N . GLN A 1 267 ? 30.802 10.732 -6.616 1.00 89.06 267 GLN A N 1
ATOM 2151 C CA . GLN A 1 267 ? 31.094 12.006 -5.939 1.00 89.06 267 GLN A CA 1
ATOM 2152 C C . GLN A 1 267 ? 32.481 12.552 -6.289 1.00 89.06 267 GLN A C 1
ATOM 2154 O O . GLN A 1 267 ? 32.619 13.697 -6.706 1.00 89.06 267 GLN A O 1
ATOM 2159 N N . ASN A 1 268 ? 33.518 11.723 -6.165 1.00 86.50 268 ASN A N 1
ATOM 2160 C CA . ASN A 1 268 ? 34.904 12.148 -6.371 1.00 86.50 268 ASN A CA 1
ATOM 2161 C C . ASN A 1 268 ? 35.330 12.041 -7.837 1.00 86.50 268 ASN A C 1
ATOM 2163 O O . ASN A 1 268 ? 34.773 11.249 -8.591 1.00 86.50 268 ASN A O 1
ATOM 2167 N N . ASP A 1 269 ? 36.356 12.792 -8.238 1.00 86.06 269 ASP A N 1
ATOM 2168 C CA . ASP A 1 269 ? 36.862 12.731 -9.610 1.00 86.06 269 ASP A CA 1
ATOM 2169 C C . ASP A 1 269 ? 37.305 11.311 -9.991 1.00 86.06 269 ASP A C 1
ATOM 2171 O O . ASP A 1 269 ? 38.143 10.694 -9.331 1.00 86.06 269 ASP A O 1
ATOM 2175 N N . LEU A 1 270 ? 36.727 10.812 -11.084 1.00 86.62 270 LEU A N 1
ATOM 2176 C CA . LEU A 1 270 ? 36.911 9.445 -11.554 1.00 86.62 270 LEU A CA 1
ATOM 2177 C C . LEU A 1 270 ? 38.257 9.248 -12.249 1.00 86.62 270 LEU A C 1
ATOM 2179 O O . LEU A 1 270 ? 38.552 9.872 -13.272 1.00 86.62 270 LEU A O 1
ATOM 2183 N N . LYS A 1 271 ? 39.041 8.287 -11.763 1.00 89.44 271 LYS A N 1
ATOM 2184 C CA . LYS A 1 271 ? 40.244 7.800 -12.444 1.00 89.44 271 LYS A CA 1
ATOM 2185 C C . LYS A 1 271 ? 39.860 6.863 -13.590 1.00 89.44 271 LYS A C 1
ATOM 2187 O O . LYS A 1 271 ? 38.861 6.147 -13.535 1.00 89.44 271 LYS A O 1
ATOM 2192 N N . SER A 1 272 ? 40.715 6.775 -14.611 1.00 88.88 272 SER A N 1
ATOM 2193 C CA . SER A 1 272 ? 40.488 5.894 -15.770 1.00 88.88 272 SER A CA 1
ATOM 2194 C C . SER A 1 272 ? 40.280 4.422 -15.392 1.00 88.88 272 SER A C 1
ATOM 2196 O O . SER A 1 272 ? 39.515 3.725 -16.055 1.00 88.88 272 SER A O 1
ATOM 2198 N N . VAL A 1 273 ? 40.935 3.955 -14.322 1.00 89.38 273 VAL A N 1
ATOM 2199 C CA . VAL A 1 273 ? 40.789 2.582 -13.809 1.00 89.38 273 VAL A CA 1
ATOM 2200 C C . VAL A 1 273 ? 39.387 2.352 -13.243 1.00 89.38 273 VAL A C 1
ATOM 2202 O O . VAL A 1 273 ? 38.744 1.373 -13.600 1.00 89.38 273 VAL A O 1
ATOM 2205 N N . GLU A 1 274 ? 38.867 3.286 -12.445 1.00 88.81 274 GLU A N 1
ATOM 2206 C CA . GLU A 1 274 ? 37.526 3.189 -11.847 1.00 88.81 274 GLU A CA 1
ATOM 2207 C C . GLU A 1 274 ? 36.440 3.197 -12.928 1.00 88.81 274 GLU A C 1
ATOM 2209 O O . GLU A 1 274 ? 35.481 2.429 -12.864 1.00 88.81 274 GLU A O 1
ATOM 2214 N N . LYS A 1 275 ? 36.635 4.000 -13.984 1.00 90.88 275 LYS A N 1
ATOM 2215 C CA . LYS A 1 275 ? 35.752 4.008 -15.155 1.00 90.88 275 LYS A CA 1
ATOM 2216 C C . LYS A 1 275 ? 35.724 2.645 -15.855 1.00 90.88 275 LYS A C 1
ATOM 2218 O O . LYS A 1 275 ? 34.651 2.151 -16.195 1.00 90.88 275 LYS A O 1
ATOM 2223 N N . ALA A 1 276 ? 36.889 2.030 -16.061 1.00 92.12 276 ALA A N 1
ATOM 2224 C CA . ALA A 1 276 ? 36.992 0.712 -16.684 1.00 92.12 276 ALA A CA 1
ATOM 2225 C C . ALA A 1 276 ? 36.365 -0.393 -15.814 1.00 92.12 276 ALA A C 1
ATOM 2227 O O . ALA A 1 276 ? 35.684 -1.275 -16.335 1.00 92.12 276 ALA A O 1
ATOM 2228 N N . GLU A 1 277 ? 36.540 -0.327 -14.492 1.00 91.12 277 GLU A N 1
ATOM 2229 C CA . GLU A 1 277 ? 35.924 -1.262 -13.544 1.00 91.12 277 GLU A CA 1
ATOM 2230 C C . GLU A 1 277 ? 34.395 -1.163 -13.525 1.00 91.12 277 GLU A C 1
ATOM 2232 O O . GLU A 1 277 ? 33.719 -2.193 -13.474 1.00 91.12 277 GLU A O 1
ATOM 2237 N N . ALA A 1 278 ? 33.851 0.057 -13.589 1.00 91.12 278 ALA A N 1
ATOM 2238 C CA . ALA A 1 278 ? 32.410 0.277 -13.656 1.00 91.12 278 ALA A CA 1
ATOM 2239 C C . ALA A 1 278 ? 31.805 -0.336 -14.926 1.00 91.12 278 ALA A C 1
ATOM 2241 O O . ALA A 1 278 ? 30.822 -1.070 -14.839 1.00 91.12 278 ALA A O 1
ATOM 2242 N N . VAL A 1 279 ? 32.442 -0.117 -16.084 1.00 93.56 279 VAL A N 1
ATOM 2243 C CA . VAL A 1 279 ? 32.029 -0.721 -17.364 1.00 93.56 279 VAL A CA 1
ATOM 2244 C C . VAL A 1 279 ? 32.127 -2.246 -17.320 1.00 93.56 279 VAL A C 1
ATOM 2246 O O . VAL A 1 279 ? 31.208 -2.935 -17.752 1.00 93.56 279 VAL A O 1
ATOM 2249 N N . SER A 1 280 ? 33.218 -2.788 -16.773 1.00 92.69 280 SER A N 1
ATOM 2250 C CA . SER A 1 280 ? 33.426 -4.237 -16.681 1.00 92.69 280 SER A CA 1
ATOM 2251 C C . SER A 1 280 ? 32.323 -4.926 -15.871 1.00 92.69 280 SER A C 1
ATOM 2253 O O . SER A 1 280 ? 31.767 -5.932 -16.311 1.00 92.69 280 SER A O 1
ATOM 2255 N N . PHE A 1 281 ? 31.947 -4.348 -14.726 1.00 91.56 281 PHE A N 1
ATOM 2256 C CA . PHE A 1 281 ? 30.928 -4.907 -13.836 1.00 91.56 281 PHE A CA 1
ATOM 2257 C C . PHE A 1 281 ? 29.552 -5.048 -14.490 1.00 91.56 281 PHE A C 1
ATOM 2259 O O . PHE A 1 281 ? 28.892 -6.068 -14.308 1.00 91.56 281 PHE A O 1
ATOM 2266 N N . VAL A 1 282 ? 29.133 -4.047 -15.261 1.00 92.25 282 VAL A N 1
ATOM 2267 C CA . VAL A 1 282 ? 27.802 -4.036 -15.884 1.00 92.25 282 VAL A CA 1
ATOM 2268 C C . VAL A 1 282 ? 27.785 -4.613 -17.296 1.00 92.25 282 VAL A C 1
ATOM 2270 O O . VAL A 1 282 ? 26.705 -4.811 -17.838 1.00 92.25 282 VAL A O 1
ATOM 2273 N N . SER A 1 283 ? 28.944 -4.954 -17.868 1.00 92.12 283 SER A N 1
ATOM 2274 C CA . SER A 1 283 ? 29.057 -5.551 -19.207 1.00 92.12 283 SER A CA 1
ATOM 2275 C C . SER A 1 283 ? 28.195 -6.801 -19.468 1.00 92.12 283 SER A C 1
ATOM 2277 O O . SER A 1 283 ? 27.791 -6.980 -20.618 1.00 92.12 283 SER A O 1
ATOM 2279 N N . PRO A 1 284 ? 27.843 -7.646 -18.470 1.00 91.06 284 PRO A N 1
ATOM 2280 C CA . PRO A 1 284 ? 26.890 -8.737 -18.687 1.00 91.06 284 PRO A CA 1
ATOM 2281 C C . PRO A 1 284 ? 25.451 -8.267 -18.946 1.00 91.06 284 PRO A C 1
ATOM 2283 O O . PRO A 1 284 ? 24.646 -9.045 -19.448 1.00 91.06 284 PRO A O 1
ATOM 2286 N N . TYR A 1 285 ? 25.125 -7.028 -18.572 1.00 89.88 285 TYR A N 1
ATOM 2287 C CA . TYR A 1 285 ? 23.777 -6.461 -18.600 1.00 89.88 285 TYR A CA 1
ATOM 2288 C C . TYR A 1 285 ? 23.631 -5.349 -19.646 1.00 89.88 285 TYR A C 1
ATOM 2290 O O . TYR A 1 285 ? 22.596 -5.258 -20.294 1.00 89.88 285 TYR A O 1
ATOM 2298 N N . HIS A 1 286 ? 24.668 -4.526 -19.830 1.00 91.56 286 HIS A N 1
ATOM 2299 C CA . HIS A 1 286 ? 24.655 -3.356 -20.708 1.00 91.56 286 HIS A CA 1
ATOM 2300 C C . HIS A 1 286 ? 25.975 -3.163 -21.446 1.00 91.56 286 HIS A C 1
ATOM 2302 O O . HIS A 1 286 ? 27.056 -3.325 -20.884 1.00 91.56 286 HIS A O 1
ATOM 2308 N N . SER A 1 287 ? 25.898 -2.724 -22.704 1.00 87.75 287 SER A N 1
ATOM 2309 C CA . SER A 1 287 ? 27.079 -2.411 -23.523 1.00 87.75 287 SER A CA 1
ATOM 2310 C C . SER A 1 287 ? 27.626 -0.997 -23.307 1.00 87.75 287 SER A C 1
ATOM 2312 O O . SER A 1 287 ? 28.724 -0.683 -23.767 1.00 87.75 287 SER A O 1
ATOM 2314 N N . ARG A 1 288 ? 26.856 -0.119 -22.657 1.00 90.06 288 ARG A N 1
ATOM 2315 C CA . ARG A 1 288 ? 27.202 1.285 -22.418 1.00 90.06 288 ARG A CA 1
ATOM 2316 C C . ARG A 1 288 ? 26.875 1.670 -20.980 1.00 90.06 288 ARG A C 1
ATOM 2318 O O . ARG A 1 288 ? 25.895 1.198 -20.421 1.00 90.06 288 ARG A O 1
ATOM 2325 N N . VAL A 1 289 ? 27.698 2.556 -20.423 1.00 95.12 289 VAL A N 1
ATOM 2326 C CA . VAL A 1 289 ? 27.498 3.161 -19.104 1.00 95.12 289 VAL A CA 1
ATOM 2327 C C . VAL A 1 289 ? 27.605 4.667 -19.243 1.00 95.12 289 VAL A C 1
ATOM 2329 O O . VAL A 1 289 ? 28.614 5.163 -19.755 1.00 95.12 289 VAL A O 1
ATOM 2332 N N . ASP A 1 290 ? 26.586 5.383 -18.787 1.00 94.94 290 ASP A N 1
ATOM 2333 C CA . ASP A 1 290 ? 26.649 6.831 -18.634 1.00 94.94 290 ASP A CA 1
ATOM 2334 C C . ASP A 1 290 ? 27.196 7.186 -17.246 1.00 94.94 290 ASP A C 1
ATOM 2336 O O . ASP A 1 290 ? 27.025 6.444 -16.282 1.00 94.94 290 ASP A O 1
ATOM 2340 N N . PHE A 1 291 ? 27.911 8.303 -17.144 1.00 95.56 291 PHE A N 1
ATOM 2341 C CA . PHE A 1 291 ? 28.620 8.704 -15.928 1.00 95.56 291 PHE A CA 1
ATOM 2342 C C . PHE A 1 291 ? 28.102 10.062 -15.473 1.00 95.56 291 PHE A C 1
ATOM 2344 O O . PHE A 1 291 ? 28.171 11.022 -16.239 1.00 95.56 291 PHE A O 1
ATOM 2351 N N . VAL A 1 292 ? 27.614 10.144 -14.235 1.00 94.81 292 VAL A N 1
ATOM 2352 C CA . VAL A 1 292 ? 27.015 11.361 -13.672 1.00 94.81 292 VAL A CA 1
ATOM 2353 C C . VAL A 1 292 ? 27.667 11.688 -12.333 1.00 94.81 292 VAL A C 1
ATOM 2355 O O . VAL A 1 292 ? 27.660 10.871 -11.411 1.00 94.81 292 VAL A O 1
ATOM 2358 N N . LYS A 1 293 ? 28.224 12.894 -12.201 1.00 93.81 293 LYS A N 1
ATOM 2359 C CA . LYS A 1 293 ? 28.722 13.381 -10.913 1.00 93.81 293 LYS A CA 1
ATOM 2360 C C . LYS A 1 293 ? 27.532 13.841 -10.072 1.00 93.81 293 LYS A C 1
ATOM 2362 O O . LYS A 1 293 ? 26.744 14.663 -10.526 1.00 93.81 293 LYS A O 1
ATOM 2367 N N . ILE A 1 294 ? 27.391 13.311 -8.860 1.00 91.81 294 ILE A N 1
ATOM 2368 C CA . ILE A 1 294 ? 26.250 13.590 -7.973 1.00 91.81 294 ILE A CA 1
ATOM 2369 C C . ILE A 1 294 ? 26.178 15.082 -7.632 1.00 91.81 294 ILE A C 1
ATOM 2371 O O . ILE A 1 294 ? 25.091 15.650 -7.624 1.00 91.81 294 ILE A O 1
ATOM 2375 N N . ASP A 1 295 ? 27.329 15.721 -7.422 1.00 89.31 295 ASP A N 1
ATOM 2376 C CA . ASP A 1 295 ? 27.410 17.149 -7.090 1.00 89.31 295 ASP A CA 1
ATOM 2377 C C . ASP A 1 295 ? 26.956 18.063 -8.245 1.00 89.31 295 ASP A C 1
ATOM 2379 O O . ASP A 1 295 ? 26.598 19.215 -8.007 1.00 89.31 295 ASP A O 1
ATOM 2383 N N . ASP A 1 296 ? 26.921 17.546 -9.478 1.00 89.00 296 ASP A N 1
ATOM 2384 C CA . ASP A 1 296 ? 26.467 18.281 -10.664 1.00 89.00 296 ASP A CA 1
ATOM 2385 C C . ASP A 1 296 ? 24.948 18.125 -10.900 1.00 89.00 296 ASP A C 1
ATOM 2387 O O . ASP A 1 296 ? 24.388 18.736 -11.814 1.00 89.00 296 ASP A O 1
ATOM 2391 N N . ILE A 1 297 ? 24.248 17.315 -10.092 1.00 88.50 297 ILE A N 1
ATOM 2392 C CA . ILE A 1 297 ? 22.800 17.117 -10.214 1.00 88.50 297 ILE A CA 1
ATOM 2393 C C . ILE A 1 297 ? 22.065 18.371 -9.725 1.00 88.50 297 ILE A C 1
ATOM 2395 O O . ILE A 1 297 ? 22.058 18.697 -8.536 1.00 88.50 297 ILE A O 1
ATOM 2399 N N . ALA A 1 298 ? 21.363 19.046 -10.635 1.00 75.81 298 ALA A N 1
ATOM 2400 C CA . ALA A 1 298 ? 20.482 20.152 -10.281 1.00 75.81 298 ALA A CA 1
ATOM 2401 C C . ALA A 1 298 ? 19.280 19.654 -9.455 1.00 75.81 298 ALA A C 1
ATOM 2403 O O . ALA A 1 298 ? 18.463 18.862 -9.923 1.00 75.81 298 ALA A O 1
ATOM 2404 N N . ILE A 1 299 ? 19.138 20.155 -8.225 1.00 67.75 299 ILE A N 1
ATOM 2405 C CA . ILE A 1 299 ? 18.067 19.773 -7.288 1.00 67.75 299 ILE A CA 1
ATOM 2406 C C . ILE A 1 299 ? 16.820 20.638 -7.534 1.00 67.75 299 ILE A C 1
ATOM 2408 O O . ILE A 1 299 ? 16.366 21.366 -6.654 1.00 67.75 299 ILE A O 1
ATOM 2412 N N . GLN A 1 300 ? 16.270 20.600 -8.746 1.00 69.19 300 GLN A N 1
ATOM 2413 C CA . GLN A 1 300 ? 14.938 21.148 -9.013 1.00 69.19 300 GLN A CA 1
ATOM 2414 C C . GLN A 1 300 ? 13.984 19.996 -9.326 1.00 69.19 300 GLN A C 1
ATOM 2416 O O . GLN A 1 300 ? 14.168 19.253 -10.288 1.00 69.19 300 GLN A O 1
ATOM 2421 N N . SER A 1 301 ? 12.984 19.821 -8.466 1.00 72.38 301 SER A N 1
ATOM 2422 C CA . SER A 1 301 ? 11.955 18.787 -8.586 1.00 72.38 301 SER A CA 1
ATOM 2423 C C . SER A 1 301 ? 10.609 19.356 -8.155 1.00 72.38 301 SER A C 1
ATOM 2425 O O . SER A 1 301 ? 10.538 20.151 -7.219 1.00 72.38 301 SER A O 1
ATOM 2427 N N . GLU A 1 302 ? 9.540 18.948 -8.832 1.00 82.94 302 GLU A N 1
ATOM 2428 C CA . GLU A 1 302 ? 8.174 19.296 -8.443 1.00 82.94 302 GLU A CA 1
ATOM 2429 C C . GLU A 1 302 ? 7.837 18.724 -7.054 1.00 82.94 302 GLU A C 1
ATOM 2431 O O . GLU A 1 302 ? 8.313 17.649 -6.685 1.00 82.94 302 GLU A O 1
ATOM 2436 N N . LYS A 1 303 ? 6.971 19.404 -6.287 1.00 82.31 303 LYS A N 1
ATOM 2437 C CA . LYS A 1 303 ? 6.555 18.962 -4.937 1.00 82.31 303 LYS A CA 1
ATOM 2438 C C . LYS A 1 303 ? 5.982 17.536 -4.937 1.00 82.31 303 LYS A C 1
ATOM 2440 O O . LYS A 1 303 ? 6.191 16.791 -3.986 1.00 82.31 303 LYS A O 1
ATOM 2445 N N . SER A 1 304 ? 5.277 17.152 -6.000 1.00 79.75 304 SER A N 1
ATOM 2446 C CA . SER A 1 304 ? 4.747 15.797 -6.211 1.00 79.75 304 SER A CA 1
ATOM 2447 C C . SER A 1 304 ? 5.856 14.739 -6.236 1.00 79.75 304 SER A C 1
ATOM 2449 O O . SER A 1 304 ? 5.764 13.750 -5.514 1.00 79.75 304 SER A O 1
ATOM 2451 N N . ILE A 1 305 ? 6.930 14.986 -6.994 1.00 86.25 305 ILE A N 1
ATOM 2452 C CA . ILE A 1 305 ? 8.102 14.103 -7.099 1.00 86.25 305 ILE A CA 1
ATOM 2453 C C . ILE A 1 305 ? 8.821 14.000 -5.750 1.00 86.25 305 ILE A C 1
ATOM 2455 O O . ILE A 1 305 ? 9.264 12.924 -5.360 1.00 86.25 305 ILE A O 1
ATOM 2459 N N . GLU A 1 306 ? 8.922 15.099 -4.999 1.00 87.44 306 GLU A N 1
ATOM 2460 C CA . GLU A 1 306 ? 9.551 15.068 -3.674 1.00 87.44 306 GLU A CA 1
ATOM 2461 C C . GLU A 1 306 ? 8.781 14.205 -2.672 1.00 87.44 306 GLU A C 1
ATOM 2463 O O . GLU A 1 306 ? 9.392 13.443 -1.922 1.00 87.44 306 GLU A O 1
ATOM 2468 N N . LEU A 1 307 ? 7.449 14.305 -2.664 1.00 82.19 307 LEU A N 1
ATOM 2469 C CA . LEU A 1 307 ? 6.598 13.487 -1.798 1.00 82.19 307 LEU A CA 1
ATOM 2470 C C . LEU A 1 307 ? 6.670 12.003 -2.177 1.00 82.19 307 LEU A C 1
ATOM 2472 O O . LEU A 1 307 ? 6.787 11.155 -1.296 1.00 82.19 307 LEU A O 1
ATOM 2476 N N . GLU A 1 308 ? 6.656 11.703 -3.475 1.00 85.56 308 GLU A N 1
ATOM 2477 C CA . GLU A 1 308 ? 6.828 10.352 -4.014 1.00 85.56 308 GLU A CA 1
ATOM 2478 C C . GLU A 1 308 ? 8.169 9.735 -3.586 1.00 85.56 308 GLU A C 1
ATOM 2480 O O . GLU A 1 308 ? 8.196 8.659 -2.990 1.00 85.56 308 GLU A O 1
ATOM 2485 N N . ILE A 1 309 ? 9.286 10.430 -3.834 1.00 89.62 309 ILE A N 1
ATOM 2486 C CA . ILE A 1 309 ? 10.630 9.949 -3.480 1.00 89.62 309 ILE A CA 1
ATOM 2487 C C . ILE A 1 309 ? 10.750 9.746 -1.970 1.00 89.62 309 ILE A C 1
ATOM 2489 O O . ILE A 1 309 ? 11.354 8.772 -1.522 1.00 89.62 309 ILE A O 1
ATOM 2493 N N . LYS A 1 310 ? 10.161 10.643 -1.175 1.00 85.56 310 LYS A N 1
ATOM 2494 C CA . LYS A 1 310 ? 10.140 10.512 0.282 1.00 85.56 310 LYS A CA 1
ATOM 2495 C C . LYS A 1 310 ? 9.410 9.241 0.724 1.00 85.56 310 LYS A C 1
ATOM 2497 O O . LYS A 1 310 ? 9.926 8.546 1.596 1.00 85.56 310 LYS A O 1
ATOM 2502 N N . ALA A 1 311 ? 8.256 8.933 0.131 1.00 80.81 311 ALA A N 1
ATOM 2503 C CA . ALA A 1 311 ? 7.509 7.710 0.425 1.00 80.81 311 ALA A CA 1
ATOM 2504 C C . ALA A 1 311 ? 8.303 6.455 0.019 1.00 80.81 311 ALA A C 1
ATOM 2506 O O . ALA A 1 311 ? 8.488 5.550 0.833 1.00 80.81 311 ALA A O 1
ATOM 2507 N N . TYR A 1 312 ? 8.883 6.453 -1.188 1.00 87.62 312 TYR A N 1
ATOM 2508 C CA . TYR A 1 312 ? 9.766 5.384 -1.660 1.00 87.62 312 TYR A CA 1
ATOM 2509 C C . TYR A 1 312 ? 10.923 5.126 -0.690 1.00 87.62 312 TYR A C 1
ATOM 2511 O O . TYR A 1 312 ? 11.086 4.006 -0.218 1.00 87.62 312 TYR A O 1
ATOM 2519 N N . LEU A 1 313 ? 11.692 6.163 -0.350 1.00 87.69 313 LEU A N 1
ATOM 2520 C CA . LEU A 1 313 ? 12.836 6.069 0.560 1.00 87.69 313 LEU A CA 1
ATOM 2521 C C . LEU A 1 313 ? 12.428 5.631 1.974 1.00 87.69 313 LEU A C 1
ATOM 2523 O O . LEU A 1 313 ? 13.209 4.959 2.645 1.00 87.69 313 LEU A O 1
ATOM 2527 N N . GLY A 1 314 ? 11.214 5.983 2.409 1.00 79.06 314 GLY A N 1
ATOM 2528 C CA . GLY A 1 314 ? 10.615 5.489 3.648 1.00 79.06 314 GLY A CA 1
ATOM 2529 C C . GLY A 1 314 ? 10.444 3.970 3.642 1.00 79.06 314 GLY A C 1
ATOM 2530 O O . GLY A 1 314 ? 10.850 3.327 4.599 1.00 79.06 314 GLY A O 1
ATOM 2531 N N . SER A 1 315 ? 9.969 3.406 2.527 1.00 78.25 315 SER A N 1
ATOM 2532 C CA . SER A 1 315 ? 9.720 1.964 2.346 1.00 78.25 315 SER A CA 1
ATOM 2533 C C . SER A 1 315 ? 10.972 1.097 2.122 1.00 78.25 315 SER A C 1
ATOM 2535 O O . SER A 1 315 ? 10.873 -0.106 1.882 1.00 78.25 315 SER A O 1
ATOM 2537 N N . VAL A 1 316 ? 12.183 1.667 2.143 1.00 83.94 316 VAL A N 1
ATOM 2538 C CA . VAL A 1 316 ? 13.415 0.889 1.926 1.00 83.94 316 VAL A CA 1
ATOM 2539 C C . VAL A 1 316 ? 13.956 0.342 3.249 1.00 83.94 316 VAL A C 1
ATOM 2541 O O . VAL A 1 316 ? 14.590 1.051 4.036 1.00 83.94 316 VAL A O 1
ATOM 2544 N N . GLY A 1 317 ? 13.741 -0.956 3.468 1.00 79.88 317 GLY A N 1
ATOM 2545 C CA . GLY A 1 317 ? 14.362 -1.728 4.545 1.00 79.88 317 GLY A CA 1
ATOM 2546 C C . GLY A 1 317 ? 15.797 -2.174 4.233 1.00 79.88 317 GLY A C 1
ATOM 2547 O O . GLY A 1 317 ? 16.244 -2.177 3.088 1.00 79.88 317 GLY A O 1
ATOM 2548 N N . GLY A 1 318 ? 16.536 -2.571 5.270 1.00 80.88 318 GLY A N 1
ATOM 2549 C CA . GLY A 1 318 ? 17.857 -3.204 5.172 1.00 80.88 318 GLY A CA 1
ATOM 2550 C C . GLY A 1 318 ? 19.024 -2.269 4.849 1.00 80.88 318 GLY A C 1
ATOM 2551 O O . GLY A 1 318 ? 20.132 -2.752 4.643 1.00 80.88 318 GLY A O 1
ATOM 2552 N N . ILE A 1 319 ? 18.800 -0.952 4.799 1.00 83.56 319 ILE A N 1
ATOM 2553 C CA . ILE A 1 319 ? 19.796 0.038 4.363 1.00 83.56 319 ILE A CA 1
ATOM 2554 C C . ILE A 1 319 ? 19.954 1.147 5.405 1.00 83.56 319 ILE A C 1
ATOM 2556 O O . ILE A 1 319 ? 18.997 1.542 6.079 1.00 83.56 319 ILE A O 1
ATOM 2560 N N . GLY A 1 320 ? 21.190 1.633 5.556 1.00 84.69 320 GLY A N 1
ATOM 2561 C CA . GLY A 1 320 ? 21.525 2.774 6.407 1.00 84.69 320 GLY A CA 1
ATOM 2562 C C . GLY A 1 320 ? 20.818 4.059 5.966 1.00 84.69 320 GLY A C 1
ATOM 2563 O O . GLY A 1 320 ? 20.709 4.358 4.777 1.00 84.69 320 GLY A O 1
ATOM 2564 N N . PHE A 1 321 ? 20.332 4.845 6.929 1.00 84.25 321 PHE A N 1
ATOM 2565 C CA . PHE A 1 321 ? 19.597 6.080 6.636 1.00 84.25 321 PHE A CA 1
ATOM 2566 C C . PHE A 1 321 ? 20.451 7.129 5.897 1.00 84.25 321 PHE A C 1
ATOM 2568 O O . PHE A 1 321 ? 19.932 7.889 5.084 1.00 84.25 321 PHE A O 1
ATOM 2575 N N . ASP A 1 322 ? 21.766 7.141 6.110 1.00 87.31 322 ASP A N 1
ATOM 2576 C CA . ASP A 1 322 ? 22.708 7.993 5.380 1.00 87.31 322 ASP A CA 1
ATOM 2577 C C . ASP A 1 322 ? 22.771 7.640 3.882 1.00 87.31 322 ASP A C 1
ATOM 2579 O O . ASP A 1 322 ? 22.824 8.530 3.032 1.00 87.31 322 ASP A O 1
ATOM 2583 N N . ILE A 1 323 ? 22.696 6.351 3.542 1.00 89.94 323 ILE A N 1
ATOM 2584 C CA . ILE A 1 323 ? 22.663 5.871 2.155 1.00 89.94 323 ILE A CA 1
ATOM 2585 C C . ILE A 1 323 ? 21.338 6.268 1.496 1.00 89.94 323 ILE A C 1
ATOM 2587 O O . ILE A 1 323 ? 21.333 6.762 0.368 1.00 89.94 323 ILE A O 1
ATOM 2591 N N . ILE A 1 324 ? 20.222 6.122 2.218 1.00 89.06 324 ILE A N 1
ATOM 2592 C CA . ILE A 1 324 ? 18.890 6.575 1.785 1.00 89.06 324 ILE A CA 1
ATOM 2593 C C . ILE A 1 324 ? 18.923 8.078 1.449 1.00 89.06 324 ILE A C 1
ATOM 2595 O O . ILE A 1 324 ? 18.442 8.489 0.393 1.00 89.06 324 ILE A O 1
ATOM 2599 N N . GLN A 1 325 ? 19.558 8.904 2.288 1.00 89.44 325 GLN A N 1
ATOM 2600 C CA . GLN A 1 325 ? 19.723 10.337 2.014 1.00 89.44 325 GLN A CA 1
ATOM 2601 C C . GLN A 1 325 ? 20.594 10.613 0.780 1.00 89.44 325 GLN A C 1
ATOM 2603 O O . GLN A 1 325 ? 20.250 11.482 -0.024 1.00 89.44 325 GLN A O 1
ATOM 2608 N N . LYS A 1 326 ? 21.689 9.866 0.589 1.00 92.00 326 LYS A N 1
ATOM 2609 C CA . LYS A 1 326 ? 22.558 9.986 -0.597 1.00 92.00 326 LYS A CA 1
ATOM 2610 C C . LYS A 1 326 ? 21.859 9.569 -1.896 1.00 92.00 326 LYS A C 1
ATOM 2612 O O . LYS A 1 326 ? 22.183 10.107 -2.952 1.00 92.00 326 LYS A O 1
ATOM 2617 N N . ALA A 1 327 ? 20.885 8.661 -1.830 1.00 94.06 327 ALA A N 1
ATOM 2618 C CA . ALA A 1 327 ? 20.090 8.250 -2.986 1.00 94.06 327 ALA A CA 1
ATOM 2619 C C . ALA A 1 327 ? 19.096 9.334 -3.448 1.00 94.06 327 ALA A C 1
ATOM 2621 O O . ALA A 1 327 ? 18.741 9.374 -4.623 1.00 94.06 327 ALA A O 1
ATOM 2622 N N . ASN A 1 328 ? 18.667 10.243 -2.566 1.00 93.19 328 ASN A N 1
ATOM 2623 C CA . ASN A 1 328 ? 17.672 11.276 -2.877 1.00 93.19 328 ASN A CA 1
ATOM 2624 C C . ASN A 1 328 ? 18.001 12.145 -4.116 1.00 93.19 328 ASN A C 1
ATOM 2626 O O . ASN A 1 328 ? 17.151 12.231 -5.003 1.00 93.19 328 ASN A O 1
ATOM 2630 N N . PRO A 1 329 ? 19.192 12.771 -4.254 1.00 93.31 329 PRO A N 1
ATOM 2631 C CA . PRO A 1 329 ? 19.523 13.530 -5.466 1.00 93.31 329 PRO A CA 1
ATOM 2632 C C . PRO A 1 329 ? 19.532 12.657 -6.729 1.00 93.31 329 PRO A C 1
ATOM 2634 O O . PRO A 1 329 ? 19.122 13.119 -7.790 1.00 93.31 329 PRO A O 1
ATOM 2637 N N . ILE A 1 330 ? 19.924 11.385 -6.620 1.00 95.50 330 ILE A N 1
ATOM 2638 C CA . ILE A 1 330 ? 19.923 10.442 -7.746 1.00 95.50 330 ILE A CA 1
ATOM 2639 C C . ILE A 1 330 ? 18.491 10.126 -8.180 1.00 95.50 330 ILE A C 1
ATOM 2641 O O . ILE A 1 330 ? 18.184 10.157 -9.364 1.00 95.50 330 ILE A O 1
ATOM 2645 N N . LEU A 1 331 ? 17.584 9.879 -7.237 1.00 94.62 331 LEU A N 1
ATOM 2646 C CA . LEU A 1 331 ? 16.175 9.635 -7.550 1.00 94.62 331 LEU A CA 1
ATOM 2647 C C . LEU A 1 331 ? 15.523 10.859 -8.196 1.00 94.62 331 LEU A C 1
ATOM 2649 O O . LEU A 1 331 ? 14.783 10.713 -9.165 1.00 94.62 331 LEU A O 1
ATOM 2653 N N . LYS A 1 332 ? 15.851 12.067 -7.718 1.00 93.19 332 LYS A N 1
ATOM 2654 C CA . LYS A 1 332 ? 15.413 13.316 -8.353 1.00 93.19 332 LYS A CA 1
ATOM 2655 C C . LYS A 1 332 ? 15.940 13.428 -9.778 1.00 93.19 332 LYS A C 1
ATOM 2657 O O . LYS A 1 332 ? 15.175 13.773 -10.666 1.00 93.19 332 LYS A O 1
ATOM 2662 N N . TYR A 1 333 ? 17.208 13.088 -10.008 1.00 93.00 333 TYR A N 1
ATOM 2663 C CA . TYR A 1 333 ? 17.774 13.020 -11.353 1.00 93.00 333 TYR A CA 1
ATOM 2664 C C . TYR A 1 333 ? 16.974 12.048 -12.232 1.00 93.00 333 TYR A C 1
ATOM 2666 O O . TYR A 1 333 ? 16.480 12.446 -13.276 1.00 93.00 333 TYR A O 1
ATOM 2674 N N . LEU A 1 334 ? 16.749 10.815 -11.778 1.00 93.62 334 LEU A N 1
ATOM 2675 C CA . LEU A 1 334 ? 16.036 9.797 -12.559 1.00 93.62 334 LEU A CA 1
ATOM 2676 C C . LEU A 1 334 ? 14.570 10.166 -12.864 1.00 93.62 334 LEU A C 1
ATOM 2678 O O . LEU A 1 334 ? 14.045 9.758 -13.900 1.00 93.62 334 LEU A O 1
ATOM 2682 N N . ARG A 1 335 ? 13.906 10.915 -11.972 1.00 92.31 335 ARG A N 1
ATOM 2683 C CA . ARG A 1 335 ? 12.481 11.286 -12.070 1.00 92.31 335 ARG A CA 1
ATOM 2684 C C . ARG A 1 335 ? 12.216 12.642 -12.720 1.00 92.31 335 ARG A C 1
ATOM 2686 O O . ARG A 1 335 ? 11.100 12.875 -13.184 1.00 92.31 335 ARG A O 1
ATOM 2693 N N . SER A 1 336 ? 13.206 13.525 -12.770 1.00 88.25 336 SER A N 1
ATOM 2694 C CA . SER A 1 336 ? 13.079 14.848 -13.383 1.00 88.25 336 SER A CA 1
ATOM 2695 C C . SER A 1 336 ? 13.467 14.831 -14.862 1.00 88.25 336 SER A C 1
ATOM 2697 O O . SER A 1 336 ? 14.235 13.994 -15.330 1.00 88.25 336 SER A O 1
ATOM 2699 N N . LYS A 1 337 ? 12.955 15.805 -15.622 1.00 83.25 337 LYS A N 1
ATOM 2700 C CA . LYS A 1 337 ? 13.441 16.065 -16.981 1.00 83.25 337 LYS A CA 1
ATOM 2701 C C . LYS A 1 337 ? 14.823 16.713 -16.932 1.00 83.25 337 LYS A C 1
ATOM 2703 O O . LYS A 1 337 ? 15.046 17.631 -16.146 1.00 83.25 337 LYS A O 1
ATOM 2708 N N . HIS A 1 338 ? 15.718 16.276 -17.814 1.00 76.00 338 HIS A N 1
ATOM 2709 C CA . HIS A 1 338 ? 17.045 16.881 -17.983 1.00 76.00 338 HIS A CA 1
ATOM 2710 C C . HIS A 1 338 ? 17.086 17.961 -19.072 1.00 76.00 338 HIS A C 1
ATOM 2712 O O . HIS A 1 338 ? 17.948 18.832 -19.033 1.00 76.00 338 HIS A O 1
ATOM 2718 N N . ASP A 1 339 ? 16.158 17.903 -20.028 1.00 66.31 339 ASP A N 1
ATOM 2719 C CA . ASP A 1 339 ? 16.009 18.832 -21.152 1.00 66.31 339 ASP A CA 1
ATOM 2720 C C . ASP A 1 339 ? 14.508 18.922 -21.503 1.00 66.31 339 ASP A C 1
ATOM 2722 O O . ASP A 1 339 ? 13.767 17.960 -21.280 1.00 66.31 339 ASP A O 1
ATOM 2726 N N . GLU A 1 340 ? 14.042 20.045 -22.058 1.00 62.25 340 GLU A N 1
ATOM 2727 C CA . GLU A 1 340 ? 12.648 20.247 -22.487 1.00 62.25 340 GLU A CA 1
ATOM 2728 C C . GLU A 1 340 ? 12.184 19.170 -23.482 1.00 62.25 340 GLU A C 1
ATOM 2730 O O . GLU A 1 340 ? 11.006 18.798 -23.494 1.00 62.25 340 GLU A O 1
ATOM 2735 N N . CYS A 1 341 ? 13.116 18.635 -24.276 1.00 54.81 341 CYS A N 1
ATOM 2736 C CA . CYS A 1 341 ? 12.845 17.631 -25.306 1.00 54.81 341 CYS A CA 1
ATOM 2737 C C . CYS A 1 341 ? 12.920 16.174 -24.813 1.00 54.81 341 CYS A C 1
ATOM 2739 O O . CYS A 1 341 ? 12.533 15.271 -25.557 1.00 54.81 341 CYS A O 1
ATOM 2741 N N . CYS A 1 342 ? 13.404 15.925 -23.592 1.00 70.06 342 CYS A N 1
ATOM 2742 C CA . CYS A 1 342 ? 13.639 14.575 -23.078 1.00 70.06 342 CYS A CA 1
ATOM 2743 C C . CYS A 1 342 ? 12.641 14.217 -21.971 1.00 70.06 342 CYS A C 1
ATOM 2745 O O . CYS A 1 342 ? 12.382 14.998 -21.053 1.00 70.06 342 CYS A O 1
ATOM 2747 N N . ASN A 1 343 ? 12.090 13.005 -22.040 1.00 81.69 343 ASN A N 1
ATOM 2748 C CA . ASN A 1 343 ? 11.324 12.448 -20.927 1.00 81.69 343 ASN A CA 1
ATOM 2749 C C . ASN A 1 343 ? 12.267 12.077 -19.767 1.00 81.69 343 ASN A C 1
ATOM 2751 O O . ASN A 1 343 ? 13.446 11.811 -20.016 1.00 81.69 343 ASN A O 1
ATOM 2755 N N . PRO A 1 344 ? 11.771 12.043 -18.515 1.00 88.06 344 PRO A N 1
ATOM 2756 C CA . PRO A 1 344 ? 12.521 11.468 -17.403 1.00 88.06 344 PRO A CA 1
ATOM 2757 C C . PRO A 1 344 ? 12.924 10.017 -17.688 1.00 88.06 344 PRO A C 1
ATOM 2759 O O . PRO A 1 344 ? 12.195 9.307 -18.385 1.00 88.06 344 PRO A O 1
ATOM 2762 N N . ILE A 1 345 ? 14.045 9.576 -17.110 1.00 91.62 345 ILE A N 1
ATOM 2763 C CA . ILE A 1 345 ? 14.541 8.195 -17.248 1.00 91.62 345 ILE A CA 1
ATOM 2764 C C . ILE A 1 345 ? 13.517 7.218 -16.667 1.00 91.62 345 ILE A C 1
ATOM 2766 O O . ILE A 1 345 ? 13.100 6.271 -17.325 1.00 91.62 345 ILE A O 1
ATOM 2770 N N . ILE A 1 346 ? 13.052 7.500 -15.450 1.00 91.19 346 ILE A N 1
ATOM 2771 C CA . ILE A 1 346 ? 11.941 6.792 -14.827 1.00 91.19 346 ILE A CA 1
ATOM 2772 C C . ILE A 1 346 ? 10.708 7.677 -14.957 1.00 91.19 346 ILE A C 1
ATOM 2774 O O . ILE A 1 346 ? 10.663 8.764 -14.382 1.00 91.19 346 ILE A O 1
ATOM 2778 N N . GLN A 1 347 ? 9.696 7.226 -15.699 1.00 87.44 347 GLN A N 1
ATOM 2779 C CA . GLN A 1 347 ? 8.485 8.017 -15.951 1.00 87.44 347 GLN A CA 1
ATOM 2780 C C . GLN A 1 347 ? 7.392 7.776 -14.906 1.00 87.44 347 GLN A C 1
ATOM 2782 O O . GLN A 1 347 ? 6.679 8.718 -14.547 1.00 87.44 347 GLN A O 1
ATOM 2787 N N . GLN A 1 348 ? 7.273 6.546 -14.401 1.00 85.81 348 GLN A N 1
ATOM 2788 C CA . GLN A 1 348 ? 6.319 6.192 -13.351 1.00 85.81 348 GLN A CA 1
ATOM 2789 C C . GLN A 1 348 ? 6.854 6.533 -11.953 1.00 85.81 348 GLN A C 1
ATOM 2791 O O . GLN A 1 348 ? 8.063 6.684 -11.778 1.00 85.81 348 GLN A O 1
ATOM 2796 N N . PRO A 1 349 ? 5.979 6.620 -10.941 1.00 86.44 349 PRO A N 1
ATOM 2797 C CA . PRO A 1 349 ? 6.428 6.791 -9.573 1.00 86.44 349 PRO A CA 1
ATOM 2798 C C . PRO A 1 349 ? 7.321 5.644 -9.090 1.00 86.44 349 PRO A C 1
ATOM 2800 O O . PRO A 1 349 ? 6.984 4.484 -9.322 1.00 86.44 349 PRO A O 1
ATOM 2803 N N . VAL A 1 350 ? 8.437 5.930 -8.418 1.00 89.31 350 VAL A N 1
ATOM 2804 C CA . VAL A 1 350 ? 9.311 4.869 -7.880 1.00 89.31 350 VAL A CA 1
ATOM 2805 C C . VAL A 1 350 ? 8.658 4.140 -6.706 1.00 89.31 350 VAL A C 1
ATOM 2807 O O . VAL A 1 350 ? 8.033 4.749 -5.841 1.00 89.31 350 VAL A O 1
ATOM 2810 N N . CYS A 1 351 ? 8.834 2.822 -6.647 1.00 85.56 351 CYS A N 1
ATOM 2811 C CA . CYS A 1 351 ? 8.356 1.983 -5.553 1.00 85.56 351 CYS A CA 1
ATOM 2812 C C . CYS A 1 351 ? 9.376 0.896 -5.192 1.00 85.56 351 CYS A C 1
ATOM 2814 O O . CYS A 1 351 ? 10.149 0.461 -6.040 1.00 85.56 351 CYS A O 1
ATOM 2816 N N . ASN A 1 352 ? 9.383 0.453 -3.934 1.00 81.44 352 ASN A N 1
ATOM 2817 C CA . ASN A 1 352 ? 10.154 -0.711 -3.502 1.00 81.44 352 ASN A CA 1
ATOM 2818 C C . ASN A 1 352 ? 9.227 -1.690 -2.782 1.00 81.44 352 ASN A C 1
ATOM 2820 O O . ASN A 1 352 ? 9.155 -1.712 -1.559 1.00 81.44 352 ASN A O 1
ATOM 2824 N N . THR A 1 353 ? 8.501 -2.491 -3.553 1.00 74.00 353 THR A N 1
ATOM 2825 C CA . THR A 1 353 ? 7.492 -3.412 -3.013 1.00 74.00 353 THR A CA 1
ATOM 2826 C C . THR A 1 353 ? 7.666 -4.813 -3.593 1.00 74.00 353 THR A C 1
ATOM 2828 O O . THR A 1 353 ? 8.426 -5.014 -4.556 1.00 74.00 353 THR A O 1
ATOM 2831 N N . VAL A 1 354 ? 7.011 -5.806 -2.988 1.00 69.19 354 VAL A N 1
ATOM 2832 C CA . VAL A 1 354 ? 7.108 -7.221 -3.393 1.00 69.19 354 VAL A CA 1
ATOM 2833 C C . VAL A 1 354 ? 6.619 -7.410 -4.836 1.00 69.19 354 VAL A C 1
ATOM 2835 O O . VAL A 1 354 ? 7.243 -8.125 -5.629 1.00 69.19 354 VAL A O 1
ATOM 2838 N N . ASN A 1 355 ? 5.555 -6.705 -5.221 1.00 65.88 355 ASN A N 1
ATOM 2839 C CA . ASN A 1 355 ? 4.887 -6.861 -6.516 1.00 65.88 355 ASN A CA 1
ATOM 2840 C C . ASN A 1 355 ? 5.048 -5.660 -7.477 1.00 65.88 355 ASN A C 1
ATOM 2842 O O . ASN A 1 355 ? 4.616 -5.742 -8.623 1.00 65.88 355 ASN A O 1
ATOM 2846 N N . GLY A 1 356 ? 5.705 -4.571 -7.061 1.00 60.62 356 GLY A N 1
ATOM 2847 C CA . GLY A 1 356 ? 5.963 -3.404 -7.914 1.00 60.62 356 GLY A CA 1
ATOM 2848 C C . GLY A 1 356 ? 4.860 -2.353 -7.961 1.00 60.62 356 GLY A C 1
ATOM 2849 O O . GLY A 1 356 ? 4.881 -1.494 -8.839 1.00 60.62 356 GLY A O 1
ATOM 2850 N N . LYS A 1 357 ? 3.926 -2.367 -7.008 1.00 66.00 357 LYS A N 1
ATOM 2851 C CA . LYS A 1 357 ? 2.955 -1.276 -6.816 1.00 66.00 357 LYS A CA 1
ATOM 2852 C C . LYS A 1 357 ? 3.519 -0.184 -5.906 1.00 66.00 357 LYS A C 1
ATOM 2854 O O . LYS A 1 357 ? 4.410 -0.459 -5.102 1.00 66.00 357 LYS A O 1
ATOM 2859 N N . VAL A 1 358 ? 3.054 1.058 -6.053 1.00 64.44 358 VAL A N 1
ATOM 2860 C CA . VAL A 1 358 ? 3.585 2.211 -5.304 1.00 64.44 358 VAL A CA 1
ATOM 2861 C C . VAL A 1 358 ? 2.920 2.326 -3.946 1.00 64.44 358 VAL A C 1
ATOM 2863 O O . VAL A 1 358 ? 1.706 2.461 -3.862 1.00 64.44 358 VAL A O 1
ATOM 2866 N N . HIS A 1 359 ? 3.727 2.411 -2.892 1.00 69.94 359 HIS A N 1
ATOM 2867 C CA . HIS A 1 359 ? 3.273 2.897 -1.595 1.00 69.94 359 HIS A CA 1
ATOM 2868 C C . HIS A 1 359 ? 3.202 4.442 -1.620 1.00 69.94 359 HIS A C 1
ATOM 2870 O O . HIS A 1 359 ? 4.046 5.134 -1.058 1.00 69.94 359 HIS A O 1
ATOM 2876 N N . TYR A 1 360 ? 2.231 4.996 -2.357 1.00 71.81 360 TYR A N 1
ATOM 2877 C CA . TYR A 1 360 ? 1.957 6.438 -2.430 1.00 71.81 360 TYR A CA 1
ATOM 2878 C C . TYR A 1 360 ? 0.452 6.682 -2.397 1.00 71.81 360 TYR A C 1
ATOM 2880 O O . TYR A 1 360 ? -0.251 6.341 -3.347 1.00 71.81 360 TYR A O 1
ATOM 2888 N N . HIS A 1 361 ? -0.023 7.274 -1.299 1.00 78.25 361 HIS A N 1
ATOM 2889 C CA . HIS A 1 361 ? -1.452 7.395 -1.025 1.00 78.25 361 HIS A CA 1
ATOM 2890 C C . HIS A 1 361 ? -2.101 8.434 -1.938 1.00 78.25 361 HIS A C 1
ATOM 2892 O O . HIS A 1 361 ? -1.825 9.635 -1.860 1.00 78.25 361 HIS A O 1
ATOM 2898 N N . GLU A 1 362 ? -3.013 7.955 -2.767 1.00 84.00 362 GLU A N 1
ATOM 2899 C CA . GLU A 1 362 ? -4.004 8.724 -3.499 1.00 84.00 362 GLU A CA 1
ATOM 2900 C C . GLU A 1 362 ? -5.355 8.604 -2.797 1.00 84.00 362 GLU A C 1
ATOM 2902 O O . GLU A 1 362 ? -5.617 7.667 -2.044 1.00 84.00 362 GLU A O 1
ATOM 2907 N N . PHE A 1 363 ? -6.239 9.571 -3.007 1.00 85.06 363 PHE A N 1
ATOM 2908 C CA . PHE A 1 363 ? -7.581 9.462 -2.446 1.00 85.06 363 PHE A CA 1
ATOM 2909 C C . PHE A 1 363 ? -8.448 8.492 -3.276 1.00 85.06 363 PHE A C 1
ATOM 2911 O O . PHE A 1 363 ? -8.247 8.390 -4.488 1.00 85.06 363 PHE A O 1
ATOM 2918 N N . PRO A 1 364 ? -9.406 7.774 -2.650 1.00 89.06 364 PRO A N 1
ATOM 2919 C CA . PRO A 1 364 ? -10.230 6.754 -3.302 1.00 89.06 364 PRO A CA 1
ATOM 2920 C C . PRO A 1 364 ? -10.828 7.180 -4.647 1.00 89.06 364 PRO A C 1
ATOM 2922 O O . PRO A 1 364 ? -11.529 8.192 -4.724 1.00 89.06 364 PRO A O 1
ATOM 2925 N N . GLY A 1 365 ? -10.583 6.371 -5.682 1.00 82.12 365 GLY A N 1
ATOM 2926 C CA . GLY A 1 365 ? -11.069 6.580 -7.048 1.00 82.12 365 GLY A CA 1
ATOM 2927 C C . GLY A 1 365 ? -10.063 7.246 -7.989 1.00 82.12 365 GLY A C 1
ATOM 2928 O O . GLY A 1 365 ? -10.413 7.536 -9.133 1.00 82.12 365 GLY A O 1
ATOM 2929 N N . MET A 1 366 ? -8.839 7.501 -7.522 1.00 82.19 366 MET A N 1
ATOM 2930 C CA . MET A 1 366 ? -7.764 8.137 -8.295 1.00 82.19 366 MET A CA 1
ATOM 2931 C C . MET A 1 366 ? -6.560 7.222 -8.548 1.00 82.19 366 MET A C 1
ATOM 2933 O O . MET A 1 366 ? -5.576 7.667 -9.147 1.00 82.19 366 MET A O 1
ATOM 2937 N N . GLY A 1 367 ? -6.624 5.973 -8.095 1.00 81.25 367 GLY A N 1
ATOM 2938 C CA . GLY A 1 367 ? -5.638 4.928 -8.336 1.00 81.25 367 GLY A CA 1
ATOM 2939 C C . GLY A 1 367 ? -6.266 3.690 -8.974 1.00 81.25 367 GLY A C 1
ATOM 2940 O O . GLY A 1 367 ? -7.209 3.791 -9.759 1.00 81.25 367 GLY A O 1
ATOM 2941 N N . GLU A 1 368 ? -5.681 2.533 -8.683 1.00 82.19 368 GLU A N 1
ATOM 2942 C CA . GLU A 1 368 ? -5.930 1.261 -9.369 1.00 82.19 368 GLU A CA 1
ATOM 2943 C C . GLU A 1 368 ? -6.556 0.198 -8.445 1.00 82.19 368 GLU A C 1
ATOM 2945 O O . GLU A 1 368 ? -6.802 -0.932 -8.878 1.00 82.19 368 GLU A O 1
ATOM 2950 N N . ILE A 1 369 ? -6.824 0.520 -7.171 1.00 83.31 369 ILE A N 1
ATOM 2951 C CA . ILE A 1 369 ? -7.458 -0.435 -6.254 1.00 83.31 369 ILE A CA 1
ATOM 2952 C C . ILE A 1 369 ? -8.923 -0.653 -6.654 1.00 83.31 369 ILE A C 1
ATOM 2954 O O . ILE A 1 369 ? -9.730 0.279 -6.717 1.00 83.31 369 ILE A O 1
ATOM 2958 N N . ASP A 1 370 ? -9.316 -1.919 -6.822 1.00 83.62 370 ASP A N 1
ATOM 2959 C CA . ASP A 1 370 ? -10.717 -2.298 -7.015 1.00 83.62 370 ASP A CA 1
ATOM 2960 C C . ASP A 1 370 ? -11.469 -2.271 -5.675 1.00 83.62 370 ASP A C 1
ATOM 2962 O O . ASP A 1 370 ? -11.698 -3.291 -5.014 1.00 83.62 370 ASP A O 1
ATOM 2966 N N . PHE A 1 371 ? -11.870 -1.070 -5.254 1.00 86.56 371 PHE A N 1
ATOM 2967 C CA . PHE A 1 371 ? -12.627 -0.890 -4.018 1.00 86.56 371 PHE A CA 1
ATOM 2968 C C . PHE A 1 371 ? -13.981 -1.602 -4.030 1.00 86.56 371 PHE A C 1
ATOM 2970 O O . PHE A 1 371 ? -14.459 -1.982 -2.964 1.00 86.56 371 PHE A O 1
ATOM 2977 N N . HIS A 1 372 ? -14.603 -1.841 -5.189 1.00 85.38 372 HIS A N 1
ATOM 2978 C CA . HIS A 1 372 ? -15.827 -2.643 -5.231 1.00 85.38 372 HIS A CA 1
ATOM 2979 C C . HIS A 1 372 ? -15.543 -4.080 -4.789 1.00 85.38 372 HIS A C 1
ATOM 2981 O O . HIS A 1 372 ? -16.233 -4.596 -3.906 1.00 85.38 372 HIS A O 1
ATOM 2987 N N . ALA A 1 373 ? -14.509 -4.708 -5.352 1.00 83.81 373 ALA A N 1
ATOM 2988 C CA . ALA A 1 373 ? -14.108 -6.060 -4.982 1.00 83.81 373 ALA A CA 1
ATOM 2989 C C . ALA A 1 373 ? -13.671 -6.149 -3.513 1.00 83.81 373 ALA A C 1
ATOM 2991 O O . ALA A 1 373 ? -14.105 -7.058 -2.802 1.00 83.81 373 ALA A O 1
ATOM 2992 N N . VAL A 1 374 ? -12.873 -5.187 -3.037 1.00 90.25 374 VAL A N 1
ATOM 2993 C CA . VAL A 1 374 ? -12.407 -5.147 -1.642 1.00 90.25 374 VAL A CA 1
ATOM 2994 C C . VAL A 1 374 ? -13.579 -5.001 -0.675 1.00 90.25 374 VAL A C 1
ATOM 2996 O O . VAL A 1 374 ? -13.755 -5.838 0.207 1.00 90.25 374 VAL A O 1
ATOM 2999 N N . LEU A 1 375 ? -14.427 -3.985 -0.847 1.00 90.19 375 LEU A N 1
ATOM 3000 C CA . LEU A 1 375 ? -15.538 -3.715 0.071 1.00 90.19 375 LEU A CA 1
ATOM 3001 C C . LEU A 1 375 ? -16.575 -4.848 0.062 1.00 90.19 375 LEU A C 1
ATOM 3003 O O . LEU A 1 375 ? -17.141 -5.178 1.109 1.00 90.19 375 LEU A O 1
ATOM 3007 N N . LYS A 1 376 ? -16.778 -5.498 -1.091 1.00 85.56 376 LYS A N 1
ATOM 3008 C CA . LYS A 1 376 ? -17.581 -6.720 -1.192 1.00 85.56 376 LYS A CA 1
ATOM 3009 C C . LYS A 1 376 ? -16.951 -7.871 -0.409 1.00 85.56 376 LYS A C 1
ATOM 3011 O O . LYS A 1 376 ? -17.652 -8.523 0.358 1.00 85.56 376 LYS A O 1
ATOM 3016 N N . ALA A 1 377 ? -15.644 -8.094 -0.543 1.00 88.06 377 ALA A N 1
ATOM 3017 C CA . ALA A 1 377 ? -14.933 -9.119 0.216 1.00 88.06 377 ALA A CA 1
ATOM 3018 C C . ALA A 1 377 ? -15.032 -8.886 1.733 1.00 88.06 377 ALA A C 1
ATOM 3020 O O . ALA A 1 377 ? -15.284 -9.836 2.476 1.00 88.06 377 ALA A O 1
ATOM 3021 N N . LEU A 1 378 ? -14.923 -7.634 2.195 1.00 93.25 378 LEU A N 1
ATOM 3022 C CA . LEU A 1 378 ? -15.139 -7.281 3.603 1.00 93.25 378 LEU A CA 1
ATOM 3023 C C . LEU A 1 378 ? -16.543 -7.677 4.072 1.00 93.25 378 LEU A C 1
ATOM 3025 O O . LEU A 1 378 ? -16.705 -8.307 5.118 1.00 93.25 378 LEU A O 1
ATOM 3029 N N . LYS A 1 379 ? -17.565 -7.329 3.283 1.00 90.25 379 LYS A N 1
ATOM 3030 C CA . LYS A 1 379 ? -18.965 -7.624 3.595 1.00 90.25 379 LYS A CA 1
ATOM 3031 C C . LYS A 1 379 ? -19.251 -9.128 3.608 1.00 90.25 379 LYS A C 1
ATOM 3033 O O . LYS A 1 379 ? -19.853 -9.612 4.565 1.00 90.25 379 LYS A O 1
ATOM 3038 N N . ASP A 1 380 ? -18.822 -9.853 2.578 1.00 88.69 380 ASP A N 1
ATOM 3039 C CA . ASP A 1 380 ? -19.090 -11.286 2.402 1.00 88.69 380 ASP A CA 1
ATOM 3040 C C . ASP A 1 380 ? -18.445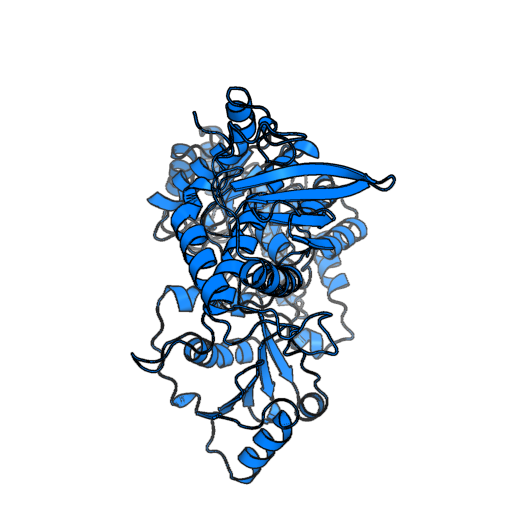 -12.143 3.496 1.00 88.69 380 ASP A C 1
ATOM 3042 O O . ASP A 1 380 ? -18.993 -13.172 3.886 1.00 88.69 380 ASP A O 1
ATOM 3046 N N . ASN A 1 381 ? -17.307 -11.696 4.026 1.00 91.94 381 ASN A N 1
ATOM 3047 C CA . ASN A 1 381 ? -16.600 -12.360 5.120 1.00 91.94 381 ASN A CA 1
ATOM 3048 C C . ASN A 1 381 ? -16.956 -11.776 6.503 1.00 91.94 381 ASN A C 1
ATOM 3050 O O . ASN A 1 381 ? -16.318 -12.105 7.500 1.00 91.94 381 ASN A O 1
ATOM 3054 N N . GLY A 1 382 ? -17.993 -10.934 6.590 1.00 92.31 382 GLY A N 1
ATOM 3055 C CA . GLY A 1 382 ? -18.596 -10.523 7.859 1.00 92.31 382 GLY A CA 1
ATOM 3056 C C . GLY A 1 382 ? -17.873 -9.413 8.624 1.00 92.31 382 GLY A C 1
ATOM 3057 O O . GLY A 1 382 ? -18.168 -9.217 9.804 1.00 92.31 382 GLY A O 1
ATOM 3058 N N . TYR A 1 383 ? -16.975 -8.654 7.988 1.00 95.19 383 TYR A N 1
ATOM 3059 C CA . TYR A 1 383 ? -16.333 -7.510 8.635 1.00 95.19 383 TYR A CA 1
ATOM 3060 C C . TYR A 1 383 ? -17.365 -6.427 8.995 1.00 95.19 383 TYR A C 1
ATOM 3062 O O . TYR A 1 383 ? -18.177 -5.993 8.170 1.00 95.19 383 TYR A O 1
ATOM 3070 N N . ASN A 1 384 ? -17.345 -5.977 10.250 1.00 94.06 384 ASN A N 1
ATOM 3071 C CA . ASN A 1 384 ? -18.319 -5.031 10.802 1.00 94.06 384 ASN A CA 1
ATOM 3072 C C . ASN A 1 384 ? -17.679 -3.845 11.551 1.00 94.06 384 ASN A C 1
ATOM 3074 O O . ASN A 1 384 ? -18.406 -3.078 12.184 1.00 94.06 384 ASN A O 1
ATOM 3078 N N . GLY A 1 385 ? -16.353 -3.696 11.461 1.00 94.94 385 GLY A N 1
ATOM 3079 C CA . GLY A 1 385 ? -15.582 -2.624 12.091 1.00 94.94 385 GLY A CA 1
ATOM 3080 C C . GLY A 1 385 ? -15.598 -1.307 11.307 1.00 94.94 385 GLY A C 1
ATOM 3081 O O . GLY A 1 385 ? -16.593 -0.954 10.667 1.00 94.94 385 GLY A O 1
ATOM 3082 N N . TYR A 1 386 ? -14.489 -0.572 11.377 1.00 96.88 386 TYR A N 1
ATOM 3083 C CA . TYR A 1 386 ? -14.291 0.700 10.682 1.00 96.88 386 TYR A CA 1
ATOM 3084 C C . TYR A 1 386 ? -13.232 0.561 9.593 1.00 96.88 386 TYR A C 1
ATOM 3086 O O . TYR A 1 386 ? -12.175 -0.013 9.835 1.00 96.88 386 TYR A O 1
ATOM 3094 N N . VAL A 1 387 ? -13.496 1.150 8.430 1.00 97.19 387 VAL A N 1
ATOM 3095 C CA . VAL A 1 387 ? -12.510 1.301 7.359 1.00 97.19 387 VAL A CA 1
ATOM 3096 C C . VAL A 1 387 ? -12.082 2.766 7.314 1.00 97.19 387 VAL A C 1
ATOM 3098 O O . VAL A 1 387 ? -12.912 3.648 7.068 1.00 97.19 387 VAL A O 1
ATOM 3101 N N . THR A 1 388 ? -10.811 3.028 7.619 1.00 98.00 388 THR A N 1
ATOM 3102 C CA . THR A 1 388 ? -10.280 4.383 7.815 1.00 98.00 388 THR A CA 1
ATOM 3103 C C . THR A 1 388 ? -9.584 4.883 6.566 1.00 98.00 388 THR A C 1
ATOM 3105 O O . THR A 1 388 ? -8.648 4.256 6.102 1.00 98.00 388 THR A O 1
ATOM 3108 N N . VAL A 1 389 ? -9.998 6.037 6.053 1.00 97.62 389 VAL A N 1
ATOM 3109 C CA . VAL A 1 389 ? -9.291 6.721 4.967 1.00 97.62 389 VAL A CA 1
ATOM 3110 C C . VAL A 1 389 ? -8.034 7.402 5.513 1.00 97.62 389 VAL A C 1
ATOM 3112 O O . VAL A 1 389 ? -8.157 8.272 6.379 1.00 97.62 389 VAL A O 1
ATOM 3115 N N . GLU A 1 390 ? -6.849 7.046 5.011 1.00 94.38 390 GLU A N 1
ATOM 3116 C CA . GLU A 1 390 ? -5.563 7.610 5.448 1.00 94.38 390 GLU A CA 1
ATOM 3117 C C . GLU A 1 390 ? -4.840 8.362 4.315 1.00 94.38 390 GLU A C 1
ATOM 3119 O O . GLU A 1 390 ? -4.329 7.771 3.369 1.00 94.38 390 GLU A O 1
ATOM 3124 N N . LEU A 1 391 ? -4.794 9.700 4.390 1.00 90.19 391 LEU A N 1
ATOM 3125 C CA . LEU A 1 391 ? -4.319 10.560 3.292 1.00 90.19 391 LEU A CA 1
ATOM 3126 C C . LEU A 1 391 ? -3.357 11.659 3.763 1.00 90.19 391 LEU A C 1
ATOM 3128 O O . LEU A 1 391 ? -3.617 12.852 3.595 1.00 90.19 391 LEU A O 1
ATOM 3132 N N . TYR A 1 392 ? -2.222 11.274 4.346 1.00 81.88 392 TYR A N 1
ATOM 3133 C CA . TYR A 1 392 ? -1.236 12.224 4.881 1.00 81.88 392 TYR A CA 1
ATOM 3134 C C . TYR A 1 392 ? -0.601 13.140 3.812 1.00 81.88 392 TYR A C 1
ATOM 3136 O O . TYR A 1 392 ? -0.240 14.276 4.116 1.00 81.88 392 TYR A O 1
ATOM 3144 N N . ASN A 1 393 ? -0.523 12.702 2.549 1.00 81.94 393 ASN A N 1
ATOM 3145 C CA . ASN A 1 393 ? 0.013 13.505 1.436 1.00 81.94 393 ASN A CA 1
ATOM 3146 C C . ASN A 1 393 ? -0.947 14.595 0.924 1.00 81.94 393 ASN A C 1
ATOM 3148 O O . ASN A 1 393 ? -0.537 15.456 0.147 1.00 81.94 393 ASN A O 1
ATOM 3152 N N . HIS A 1 394 ? -2.213 14.578 1.354 1.00 83.88 394 HIS A N 1
ATOM 3153 C CA . HIS A 1 394 ? -3.275 15.451 0.834 1.00 83.88 394 HIS A CA 1
ATOM 3154 C C . HIS A 1 394 ? -3.793 16.453 1.874 1.00 83.88 394 HIS A C 1
ATOM 3156 O O . HIS A 1 394 ? -4.850 17.057 1.686 1.00 83.88 394 HIS A O 1
ATOM 3162 N N . SER A 1 395 ? -3.044 16.673 2.958 1.00 85.62 395 SER A N 1
ATOM 3163 C CA . SER A 1 395 ? -3.436 17.584 4.042 1.00 85.62 395 SER A CA 1
ATOM 3164 C C . SER A 1 395 ? -3.629 19.035 3.587 1.00 85.62 395 SER A C 1
ATOM 3166 O O . SER A 1 395 ? -4.424 19.762 4.180 1.00 85.62 395 SER A O 1
ATOM 3168 N N . ASP A 1 396 ? -2.961 19.468 2.514 1.00 86.81 396 ASP A N 1
ATOM 3169 C CA . ASP A 1 396 ? -3.113 20.811 1.931 1.00 86.81 396 ASP A CA 1
ATOM 3170 C C . ASP A 1 396 ? -4.407 20.978 1.114 1.00 86.81 396 ASP A C 1
ATOM 3172 O O . ASP A 1 396 ? -4.831 22.100 0.849 1.00 86.81 396 ASP A O 1
ATOM 3176 N N . VAL A 1 397 ? -5.052 19.876 0.719 1.00 88.56 397 VAL A N 1
ATOM 3177 C CA . VAL A 1 397 ? -6.254 19.857 -0.137 1.00 88.56 397 VAL A CA 1
ATOM 3178 C C . VAL A 1 397 ? -7.422 19.115 0.522 1.00 88.56 397 VAL A C 1
ATOM 3180 O O . VAL A 1 397 ? -8.333 18.631 -0.156 1.00 88.56 397 VAL A O 1
ATOM 3183 N N . TRP A 1 398 ? -7.413 19.050 1.857 1.00 93.56 398 TRP A N 1
ATOM 3184 C CA . TRP A 1 398 ? -8.376 18.308 2.675 1.00 93.56 398 TRP A CA 1
ATOM 3185 C C . TRP A 1 398 ? -9.845 18.636 2.358 1.00 93.56 398 TRP A C 1
ATOM 3187 O O . TRP A 1 398 ? -10.675 17.729 2.330 1.00 93.56 398 TRP A O 1
ATOM 3197 N N . GLU A 1 399 ? -10.165 19.902 2.055 1.00 93.31 399 GLU A N 1
ATOM 3198 C CA . GLU A 1 399 ? -11.528 20.366 1.733 1.00 93.31 399 GLU A CA 1
ATOM 3199 C C . GLU A 1 399 ? -12.135 19.627 0.537 1.00 93.31 399 GLU A C 1
ATOM 3201 O O . GLU A 1 399 ? -13.349 19.434 0.471 1.00 93.31 399 GLU A O 1
ATOM 3206 N N . LYS A 1 400 ? -11.281 19.207 -0.402 1.00 91.50 400 LYS A N 1
ATOM 3207 C CA . LYS A 1 400 ? -11.664 18.426 -1.574 1.00 91.50 400 LYS A CA 1
ATOM 3208 C C . LYS A 1 400 ? -11.648 16.932 -1.266 1.00 91.50 400 LYS A C 1
ATOM 3210 O O . LYS A 1 400 ? -12.651 16.252 -1.475 1.00 91.50 400 LYS A O 1
ATOM 3215 N N . VAL A 1 401 ? -10.516 16.417 -0.782 1.00 90.88 401 VAL A N 1
ATOM 3216 C CA . VAL A 1 401 ? -10.303 14.962 -0.705 1.00 90.88 401 VAL A CA 1
ATOM 3217 C C . VAL A 1 401 ? -11.221 14.293 0.306 1.00 90.88 401 VAL A C 1
ATOM 3219 O O . VAL A 1 401 ? -11.682 13.180 0.069 1.00 90.88 401 VAL A O 1
ATOM 3222 N N . LEU A 1 402 ? -11.552 14.968 1.403 1.00 93.56 402 LEU A N 1
ATOM 3223 C CA . LEU A 1 402 ? -12.342 14.391 2.478 1.00 93.56 402 LEU A CA 1
ATOM 3224 C C . LEU A 1 402 ? -13.793 14.065 2.035 1.00 93.56 402 LEU A C 1
ATOM 3226 O O . LEU A 1 402 ? -14.197 12.903 2.156 1.00 93.56 402 LEU A O 1
ATOM 3230 N N . PRO A 1 403 ? -14.584 14.999 1.456 1.00 92.69 403 PRO A N 1
ATOM 3231 C CA . PRO A 1 403 ? -15.912 14.670 0.929 1.00 92.69 403 PRO A CA 1
ATOM 3232 C C . PRO A 1 403 ? -15.875 13.780 -0.324 1.00 92.69 403 PRO A C 1
ATOM 3234 O O . PRO A 1 403 ? -16.761 12.936 -0.484 1.00 92.69 403 PRO A O 1
ATOM 3237 N N . GLU A 1 404 ? -14.875 13.925 -1.202 1.00 92.69 404 GLU A N 1
ATOM 3238 C CA . GLU A 1 404 ? -14.751 13.092 -2.410 1.00 92.69 404 GLU A CA 1
ATOM 3239 C C . GLU A 1 404 ? -14.479 11.622 -2.071 1.00 92.69 404 GLU A C 1
ATOM 3241 O O . GLU A 1 404 ? -15.187 10.749 -2.580 1.00 92.69 404 GLU A O 1
ATOM 3246 N N . SER A 1 405 ? -13.556 11.353 -1.139 1.00 94.38 405 SER A N 1
ATOM 3247 C CA . SER A 1 405 ? -13.249 9.998 -0.658 1.00 94.38 405 SER A CA 1
ATOM 3248 C C . SER A 1 405 ? -14.506 9.303 -0.151 1.00 94.38 405 SER A C 1
ATOM 3250 O O . SER A 1 405 ? -14.819 8.175 -0.535 1.00 94.38 405 SER A O 1
ATOM 3252 N N . ARG A 1 406 ? -15.284 10.001 0.685 1.00 94.31 406 ARG A N 1
ATOM 3253 C CA . ARG A 1 406 ? -16.521 9.442 1.221 1.00 94.31 406 ARG A CA 1
ATOM 3254 C C . ARG A 1 406 ? -17.545 9.178 0.129 1.00 94.31 406 ARG A C 1
ATOM 3256 O O . ARG A 1 406 ? -18.160 8.115 0.128 1.00 94.31 406 ARG A O 1
ATOM 3263 N N . LYS A 1 407 ? -17.761 10.138 -0.773 1.00 92.06 407 LYS A N 1
ATOM 3264 C CA . LYS A 1 407 ? -18.723 9.994 -1.870 1.00 92.06 407 LYS A CA 1
ATOM 3265 C C . LYS A 1 407 ? -18.394 8.768 -2.720 1.00 92.06 407 LYS A C 1
ATOM 3267 O O . LYS A 1 407 ? -19.299 7.991 -3.015 1.00 92.06 407 LYS A O 1
ATOM 3272 N N . TYR A 1 408 ? -17.123 8.596 -3.075 1.00 90.19 408 TYR A N 1
ATOM 3273 C CA . TYR A 1 408 ? -16.654 7.465 -3.867 1.00 90.19 408 TYR A CA 1
ATOM 3274 C C . TYR A 1 408 ? -16.888 6.132 -3.144 1.00 90.19 408 TYR A C 1
ATOM 3276 O O . TYR A 1 408 ? -17.575 5.261 -3.669 1.00 90.19 408 TYR A O 1
ATOM 3284 N N . LEU A 1 409 ? -16.427 6.002 -1.896 1.00 92.81 409 LEU A N 1
ATOM 3285 C CA . LEU A 1 409 ? -16.591 4.768 -1.119 1.00 92.81 409 LEU A CA 1
ATOM 3286 C C . LEU A 1 409 ? -18.064 4.426 -0.877 1.00 92.81 409 LEU A C 1
ATOM 3288 O O . LEU A 1 409 ? -18.458 3.269 -1.001 1.00 92.81 409 LEU A O 1
ATOM 3292 N N . MET A 1 410 ? -18.904 5.425 -0.593 1.00 91.81 410 MET A N 1
ATOM 3293 C CA . MET A 1 410 ? -20.347 5.224 -0.463 1.00 91.81 410 MET A CA 1
ATOM 3294 C C . MET A 1 410 ? -20.977 4.765 -1.779 1.00 91.81 410 MET A C 1
ATOM 3296 O O . MET A 1 410 ? -21.861 3.916 -1.744 1.00 91.81 410 MET A O 1
ATOM 3300 N N . ALA A 1 411 ? -20.534 5.282 -2.929 1.00 86.56 411 ALA A N 1
ATOM 3301 C CA . ALA A 1 411 ? -20.977 4.785 -4.230 1.00 86.56 411 ALA A CA 1
ATOM 3302 C C . ALA A 1 411 ? -20.553 3.322 -4.433 1.00 86.56 411 ALA A C 1
ATOM 3304 O O . ALA A 1 411 ? -21.379 2.507 -4.834 1.00 86.56 411 ALA A O 1
ATOM 3305 N N . CYS A 1 412 ? -19.325 2.951 -4.053 1.00 85.31 412 CYS A N 1
ATOM 3306 C CA . CYS A 1 412 ? -18.874 1.561 -4.117 1.00 85.31 412 CYS A CA 1
ATOM 3307 C C . CYS A 1 412 ? -19.690 0.623 -3.216 1.00 85.31 412 CYS A C 1
ATOM 3309 O O . CYS A 1 412 ? -20.066 -0.468 -3.643 1.00 85.31 412 CYS A O 1
ATOM 3311 N N . MET A 1 413 ? -20.021 1.066 -1.999 1.00 85.69 413 MET A N 1
ATOM 3312 C CA . MET A 1 413 ? -20.867 0.329 -1.053 1.00 85.69 413 MET A CA 1
ATOM 3313 C C . MET A 1 413 ? -22.332 0.238 -1.508 1.00 85.69 413 MET A C 1
ATOM 3315 O O . MET A 1 413 ? -23.000 -0.758 -1.240 1.00 85.69 413 MET A O 1
ATOM 3319 N N . ASN A 1 414 ? -22.847 1.277 -2.173 1.00 77.00 414 ASN A N 1
ATOM 3320 C CA . ASN A 1 414 ? -24.246 1.381 -2.597 1.00 77.00 414 ASN A CA 1
ATOM 3321 C C . ASN A 1 414 ? -24.507 0.879 -4.017 1.00 77.00 414 ASN A C 1
ATOM 3323 O O . ASN A 1 414 ? -25.673 0.715 -4.373 1.00 77.00 414 ASN A O 1
ATOM 3327 N N . ALA A 1 415 ? -23.478 0.596 -4.816 1.00 60.66 415 ALA A N 1
ATOM 3328 C CA . ALA A 1 415 ? -23.645 -0.020 -6.130 1.00 60.66 415 ALA A CA 1
ATOM 3329 C C . ALA A 1 415 ? -24.421 -1.351 -6.046 1.00 60.66 415 ALA A C 1
ATOM 3331 O O . ALA A 1 415 ? -25.133 -1.710 -6.976 1.00 60.66 415 ALA A O 1
ATOM 3332 N N . GLU A 1 416 ? -24.413 -2.026 -4.890 1.00 49.50 416 GLU A N 1
ATOM 3333 C CA . GLU A 1 416 ? -25.273 -3.185 -4.608 1.00 49.50 416 GLU A CA 1
ATOM 3334 C C . GLU A 1 416 ? -26.777 -2.853 -4.460 1.00 49.50 416 GLU A C 1
ATOM 3336 O O . GLU A 1 416 ? -27.624 -3.730 -4.641 1.00 49.50 416 GLU A O 1
ATOM 3341 N N . ASN A 1 417 ? -27.127 -1.611 -4.104 1.00 39.38 417 ASN A N 1
ATOM 3342 C CA . ASN A 1 417 ? -28.507 -1.139 -3.946 1.00 39.38 417 ASN A CA 1
ATOM 3343 C C . ASN A 1 417 ? -29.068 -0.515 -5.234 1.00 39.38 417 ASN A C 1
ATOM 3345 O O . ASN A 1 417 ? -30.261 -0.660 -5.488 1.00 39.38 417 ASN A O 1
ATOM 3349 N N . GLU A 1 418 ? -28.237 0.118 -6.068 1.00 35.78 418 GLU A N 1
ATOM 3350 C CA . GLU A 1 418 ? -28.654 0.637 -7.385 1.00 35.78 418 GLU A CA 1
ATOM 3351 C C . GLU A 1 418 ? -28.685 -0.456 -8.470 1.00 35.78 418 GLU A C 1
ATOM 3353 O O . GLU A 1 418 ? -29.540 -0.411 -9.359 1.00 35.78 418 GLU A O 1
ATOM 3358 N N . ALA A 1 419 ? -27.896 -1.529 -8.317 1.00 34.94 419 ALA A N 1
ATOM 3359 C CA . ALA A 1 419 ? -28.010 -2.749 -9.127 1.00 34.94 419 ALA A CA 1
ATOM 3360 C C . ALA A 1 419 ? -29.344 -3.505 -8.926 1.00 34.94 419 ALA A C 1
ATOM 3362 O O . ALA A 1 419 ? -29.650 -4.438 -9.665 1.00 34.94 419 ALA A O 1
ATOM 3363 N N . LYS A 1 420 ? -30.186 -3.102 -7.960 1.00 35.06 420 LYS A N 1
ATOM 3364 C CA . LYS A 1 420 ? -31.550 -3.641 -7.808 1.00 35.06 420 LYS A CA 1
ATOM 3365 C C . LYS A 1 420 ? -32.595 -2.981 -8.710 1.00 35.06 420 LYS A C 1
ATOM 3367 O O . LYS A 1 420 ? -33.732 -3.450 -8.719 1.00 35.06 420 LYS A O 1
ATOM 3372 N N . THR A 1 421 ? -32.249 -1.952 -9.488 1.00 36.22 421 THR A N 1
ATOM 3373 C CA . THR A 1 421 ? -33.200 -1.309 -10.421 1.00 36.22 421 THR A CA 1
ATOM 3374 C C . THR A 1 421 ? -32.741 -1.204 -11.877 1.00 36.22 421 THR A C 1
ATOM 3376 O O . THR A 1 421 ? -33.457 -0.618 -12.686 1.00 36.22 421 THR A O 1
ATOM 3379 N N . SER A 1 422 ? -31.633 -1.832 -12.278 1.00 37.41 422 SER A N 1
ATOM 3380 C CA . SER A 1 422 ? -31.265 -1.914 -13.699 1.00 37.41 422 SER A CA 1
ATOM 3381 C C . SER A 1 422 ? -30.473 -3.184 -14.013 1.00 37.41 422 SER A C 1
ATOM 3383 O O . SER A 1 422 ? -29.417 -3.371 -13.432 1.00 37.41 422 SER A O 1
ATOM 3385 N N . LYS A 1 423 ? -31.021 -4.006 -14.927 1.00 48.28 423 LYS A N 1
ATOM 3386 C CA . LYS A 1 423 ? -30.461 -5.175 -15.649 1.00 48.28 423 LYS A CA 1
ATOM 3387 C C . LYS A 1 423 ? -29.477 -6.070 -14.874 1.00 48.28 423 LYS A C 1
ATOM 3389 O O . LYS A 1 423 ? -28.356 -5.677 -14.603 1.00 48.28 423 LYS A O 1
ATOM 3394 N N . GLU A 1 424 ? -29.891 -7.312 -14.609 1.00 54.41 424 GLU A N 1
ATOM 3395 C CA . GLU A 1 424 ? -29.089 -8.357 -13.951 1.00 54.41 424 GLU A CA 1
ATOM 3396 C C . GLU A 1 424 ? -27.643 -8.417 -14.484 1.00 54.41 424 GLU A C 1
ATOM 3398 O O . GLU A 1 424 ? -27.419 -8.478 -15.695 1.00 54.41 424 GLU A O 1
ATOM 3403 N N . GLU A 1 425 ? -26.652 -8.478 -13.592 1.00 65.38 425 GLU A N 1
ATOM 3404 C CA . GLU A 1 425 ? -25.229 -8.626 -13.926 1.00 65.38 425 GLU A CA 1
ATOM 3405 C C . GLU A 1 425 ? -24.679 -9.962 -13.415 1.00 65.38 425 GLU A C 1
ATOM 3407 O O . GLU A 1 425 ? -25.013 -10.419 -12.321 1.00 65.38 425 GLU A O 1
ATOM 3412 N N . THR A 1 426 ? -23.799 -10.582 -14.198 1.00 68.56 426 THR A N 1
ATOM 3413 C CA . THR A 1 426 ? -23.138 -11.850 -13.881 1.00 68.56 426 THR A CA 1
ATOM 3414 C C . THR A 1 426 ? -21.629 -11.656 -13.999 1.00 68.56 426 THR A C 1
ATOM 3416 O O . THR A 1 426 ? -21.119 -11.349 -15.073 1.00 68.56 426 THR A O 1
ATOM 3419 N N . TYR A 1 427 ? -20.906 -11.801 -12.882 1.00 71.06 427 TYR A N 1
ATOM 3420 C CA . TYR A 1 427 ? -19.465 -11.501 -12.778 1.00 71.06 427 TYR A CA 1
ATOM 3421 C C . TYR A 1 427 ? -19.082 -10.081 -13.247 1.00 71.06 427 TYR A C 1
ATOM 3423 O O . TYR A 1 427 ? -18.026 -9.884 -13.837 1.00 71.06 427 TYR A O 1
ATOM 3431 N N . GLY A 1 428 ? -19.955 -9.095 -13.009 1.00 70.69 428 GLY A N 1
ATOM 3432 C CA . GLY A 1 428 ? -19.765 -7.702 -13.434 1.00 70.69 428 GLY A CA 1
ATOM 3433 C C . GLY A 1 428 ? -20.145 -7.422 -14.892 1.00 70.69 428 GLY A C 1
ATOM 3434 O O . GLY A 1 428 ? -20.127 -6.271 -15.308 1.00 70.69 428 GLY A O 1
ATOM 3435 N N . TRP A 1 429 ? -20.518 -8.441 -15.673 1.00 86.00 429 TRP A N 1
ATOM 3436 C CA . TRP A 1 429 ? -20.974 -8.285 -17.055 1.00 86.00 429 TRP A CA 1
ATOM 3437 C C . TRP A 1 429 ? -22.497 -8.230 -17.145 1.00 86.00 429 TRP A C 1
ATOM 3439 O O . TRP A 1 429 ? -23.196 -8.918 -16.404 1.00 86.00 429 TRP A O 1
ATOM 3449 N N . ILE A 1 430 ? -23.016 -7.481 -18.121 1.00 81.75 430 ILE A N 1
ATOM 3450 C CA . ILE A 1 430 ? -24.453 -7.410 -18.422 1.00 81.75 430 ILE A CA 1
ATOM 3451 C C . ILE A 1 430 ? -24.973 -8.818 -18.761 1.00 81.75 430 ILE A C 1
ATOM 3453 O O . ILE A 1 430 ? -24.544 -9.404 -19.757 1.00 81.75 430 ILE A O 1
ATOM 3457 N N . SER A 1 431 ? -25.922 -9.351 -17.981 1.00 79.25 431 SER A N 1
ATOM 3458 C CA . SER A 1 431 ? -26.385 -10.746 -18.134 1.00 79.25 431 SER A CA 1
ATOM 3459 C C . SER A 1 431 ? -27.146 -10.994 -19.435 1.00 79.25 431 SER A C 1
ATOM 3461 O O . SER A 1 431 ? -27.108 -12.104 -19.951 1.00 79.25 431 SER A O 1
ATOM 3463 N N . GLU A 1 432 ? -27.766 -9.968 -20.030 1.00 80.50 432 GLU A N 1
ATOM 3464 C CA . GLU A 1 432 ? -28.354 -10.052 -21.383 1.00 80.50 432 GLU A CA 1
ATOM 3465 C C . GLU A 1 432 ? -27.304 -10.391 -22.458 1.00 80.50 432 GLU A C 1
ATOM 3467 O O . GLU A 1 432 ? -27.642 -10.832 -23.554 1.00 80.50 432 GLU A O 1
ATOM 3472 N N . GLY A 1 433 ? -26.023 -10.166 -22.154 1.00 80.94 433 GLY A N 1
ATOM 3473 C CA . GLY A 1 433 ? -24.900 -10.555 -22.988 1.00 80.94 433 GLY A CA 1
ATOM 3474 C C . GLY A 1 433 ? -24.530 -12.033 -22.895 1.00 80.94 433 GLY A C 1
ATOM 3475 O O . GLY A 1 433 ? -23.718 -12.457 -23.710 1.00 80.94 433 GLY A O 1
ATOM 3476 N N . LEU A 1 434 ? -25.085 -12.818 -21.965 1.00 86.62 434 LEU A N 1
ATOM 3477 C CA . LEU A 1 434 ? -24.778 -14.243 -21.823 1.00 86.62 434 LEU A CA 1
ATOM 3478 C C . LEU A 1 434 ? -25.539 -15.105 -22.836 1.00 86.62 434 LEU A C 1
ATOM 3480 O O . LEU A 1 434 ? -26.694 -14.859 -23.169 1.00 86.62 434 LEU A O 1
ATOM 3484 N N . GLY A 1 435 ? -24.891 -16.180 -23.271 1.00 84.75 435 GLY A N 1
ATOM 3485 C CA . GLY A 1 435 ? -25.444 -17.167 -24.184 1.00 84.75 435 GLY A CA 1
ATOM 3486 C C . GLY A 1 435 ? -25.513 -16.686 -25.632 1.00 84.75 435 GLY A C 1
ATOM 3487 O O . GLY A 1 435 ? -24.706 -15.877 -26.103 1.00 84.75 435 GLY A O 1
ATOM 3488 N N . GLU A 1 436 ? -26.473 -17.241 -26.361 1.00 84.12 436 GLU A N 1
ATOM 3489 C CA . GLU A 1 436 ? -26.714 -16.911 -27.762 1.00 84.12 436 GLU A CA 1
ATOM 3490 C C . GLU A 1 436 ? -27.383 -15.541 -27.900 1.00 84.12 436 GLU A C 1
ATOM 3492 O O . GLU A 1 436 ? -28.362 -15.238 -27.220 1.00 84.12 436 GLU A O 1
ATOM 3497 N N . VAL A 1 437 ? -26.885 -14.723 -28.832 1.00 86.88 437 VAL A N 1
ATOM 3498 C CA . VAL A 1 437 ? -27.431 -13.386 -29.110 1.00 86.88 437 VAL A CA 1
ATOM 3499 C C . VAL A 1 437 ? -28.032 -13.309 -30.505 1.00 86.88 437 VAL A C 1
ATOM 3501 O O . VAL A 1 437 ? -27.523 -13.871 -31.479 1.00 86.88 437 VAL A O 1
ATOM 3504 N N . ASN A 1 438 ? -29.108 -12.534 -30.637 1.00 86.88 438 ASN A N 1
ATOM 3505 C CA . ASN A 1 438 ? -29.653 -12.211 -31.946 1.00 86.88 438 ASN A CA 1
ATOM 3506 C C . ASN A 1 438 ? -28.772 -11.156 -32.629 1.00 86.88 438 ASN A C 1
ATOM 3508 O O . ASN A 1 438 ? -28.850 -9.967 -32.328 1.00 86.88 438 ASN A O 1
ATOM 3512 N N . HIS A 1 439 ? -27.979 -11.586 -33.609 1.00 89.75 439 HIS A N 1
ATOM 3513 C CA . HIS A 1 439 ? -27.055 -10.734 -34.363 1.00 89.75 439 HIS A CA 1
ATOM 3514 C C . HIS A 1 439 ? -27.724 -9.581 -35.144 1.00 89.75 439 HIS A C 1
ATOM 3516 O O . HIS A 1 439 ? -27.020 -8.720 -35.668 1.00 89.75 439 HIS A O 1
ATOM 3522 N N . ARG A 1 440 ? -29.064 -9.539 -35.240 1.00 87.31 440 ARG A N 1
ATOM 3523 C CA . ARG A 1 440 ? -29.808 -8.384 -35.779 1.00 87.31 440 ARG A CA 1
ATOM 3524 C C . ARG A 1 440 ? -29.944 -7.230 -34.784 1.00 87.31 440 ARG A C 1
ATOM 3526 O O . ARG A 1 440 ? -30.221 -6.122 -35.219 1.00 87.31 440 ARG A O 1
ATOM 3533 N N . LEU A 1 441 ? -29.791 -7.504 -33.488 1.00 88.88 441 LEU A N 1
ATOM 3534 C CA . LEU A 1 441 ? -30.014 -6.547 -32.399 1.00 88.88 441 LEU A CA 1
ATOM 3535 C C . LEU A 1 441 ? -28.712 -5.978 -31.827 1.00 88.88 441 LEU A C 1
ATOM 3537 O O . LEU A 1 441 ? -28.746 -5.010 -31.073 1.00 88.88 441 LEU A O 1
ATOM 3541 N N . VAL A 1 442 ? -27.571 -6.589 -32.154 1.00 92.44 442 VAL A N 1
ATOM 3542 C CA . VAL A 1 442 ? -26.271 -6.168 -31.625 1.00 92.44 442 VAL A CA 1
ATOM 3543 C C . VAL A 1 442 ? -25.674 -5.009 -32.420 1.00 92.44 442 VAL A C 1
ATOM 3545 O O . VAL A 1 442 ? -25.874 -4.926 -33.635 1.00 92.44 442 VAL A O 1
ATOM 3548 N N . LYS A 1 443 ? -24.869 -4.171 -31.760 1.00 94.75 443 LYS A N 1
ATOM 3549 C CA . LYS A 1 443 ? -24.162 -3.041 -32.376 1.00 94.75 443 LYS A CA 1
ATOM 3550 C C . LYS A 1 443 ? -22.652 -3.170 -32.199 1.00 94.75 443 LYS A C 1
ATOM 3552 O O . LYS A 1 443 ? -22.139 -2.990 -31.104 1.00 94.75 443 LYS A O 1
ATOM 3557 N N . ALA A 1 444 ? -21.931 -3.480 -33.273 1.00 94.56 444 ALA A N 1
ATOM 3558 C CA . ALA A 1 444 ? -20.470 -3.516 -33.234 1.00 94.56 444 ALA A CA 1
ATOM 3559 C C . ALA A 1 444 ? -19.866 -2.091 -33.241 1.00 94.56 444 ALA A C 1
ATOM 3561 O O . ALA A 1 444 ? -20.433 -1.213 -33.897 1.00 94.56 444 ALA A O 1
ATOM 3562 N N . PRO A 1 445 ? -18.695 -1.877 -32.610 1.00 96.62 445 PRO A N 1
ATOM 3563 C CA . PRO A 1 445 ? -17.906 -2.868 -31.878 1.00 96.62 445 PRO A CA 1
ATOM 3564 C C . PRO A 1 445 ? -18.359 -3.047 -30.423 1.00 96.62 445 PRO A C 1
ATOM 3566 O O . PRO A 1 445 ? -18.757 -2.090 -29.767 1.00 96.62 445 PRO A O 1
ATOM 3569 N N . TYR A 1 446 ? -18.248 -4.272 -29.906 1.00 96.25 446 TYR A N 1
ATOM 3570 C CA . TYR A 1 446 ? -18.574 -4.578 -28.512 1.00 96.25 446 TYR A CA 1
ATOM 3571 C C . TYR A 1 446 ? -17.684 -5.674 -27.929 1.00 96.25 446 TYR A C 1
ATOM 3573 O O . TYR A 1 446 ? -17.098 -6.478 -28.655 1.00 96.25 446 TYR A O 1
ATOM 3581 N N . ILE A 1 447 ? -17.637 -5.719 -26.602 1.00 96.88 447 ILE A N 1
ATOM 3582 C CA . ILE A 1 447 ? -17.024 -6.767 -25.794 1.00 96.88 447 ILE A CA 1
ATOM 3583 C C . ILE A 1 447 ? -18.109 -7.285 -24.860 1.00 96.88 447 ILE A C 1
ATOM 3585 O O . ILE A 1 447 ? -18.756 -6.504 -24.162 1.00 96.88 447 ILE A O 1
ATOM 3589 N N . ARG A 1 448 ? -18.326 -8.598 -24.847 1.00 94.44 448 ARG A N 1
ATOM 3590 C CA . ARG A 1 448 ? -19.271 -9.230 -23.917 1.00 94.44 448 ARG A CA 1
ATOM 3591 C C . ARG A 1 448 ? -18.700 -10.515 -23.353 1.00 94.44 448 ARG A C 1
ATOM 3593 O O . ARG A 1 448 ? -17.991 -11.222 -24.067 1.00 94.44 448 ARG A O 1
ATOM 3600 N N . LEU A 1 449 ? -19.096 -10.849 -22.131 1.00 95.31 449 LEU A N 1
ATOM 3601 C CA . LEU A 1 449 ? -19.014 -12.209 -21.614 1.00 95.31 449 LEU A CA 1
ATOM 3602 C C . LEU A 1 449 ? -20.132 -13.031 -22.260 1.00 95.31 449 LEU A C 1
ATOM 3604 O O . LEU A 1 449 ? -21.304 -12.759 -22.021 1.00 95.31 449 LEU A O 1
ATOM 3608 N N . SER A 1 450 ? -19.778 -14.003 -23.097 1.00 93.56 450 SER A N 1
ATOM 3609 C CA . SER A 1 450 ? -20.746 -14.859 -23.787 1.00 93.56 450 SER A CA 1
ATOM 3610 C C . SER A 1 450 ? -21.032 -16.144 -23.018 1.00 93.56 450 SER A C 1
ATOM 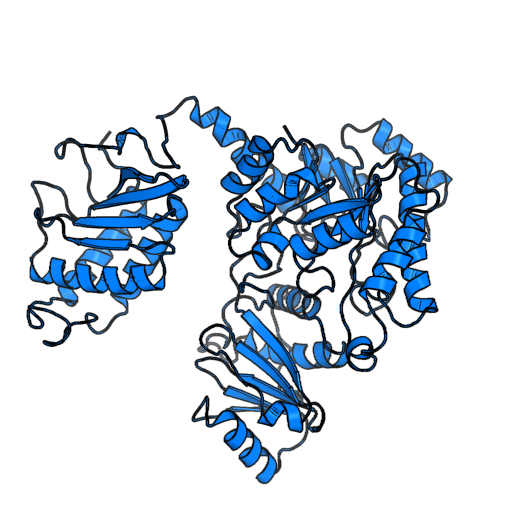3612 O O . SER A 1 450 ? -22.175 -16.588 -22.977 1.00 93.56 450 SER A O 1
ATOM 3614 N N . GLN A 1 451 ? -20.036 -16.730 -22.358 1.00 93.19 451 GLN A N 1
ATOM 3615 C CA . GLN A 1 451 ? -20.214 -17.951 -21.573 1.00 93.19 451 GLN A CA 1
ATOM 3616 C C . GLN A 1 451 ? -19.171 -18.043 -20.460 1.00 93.19 451 GLN A C 1
ATOM 3618 O O . GLN A 1 451 ? -18.090 -17.468 -20.546 1.00 93.19 451 GLN A O 1
ATOM 3623 N N . TYR A 1 452 ? -19.468 -18.821 -19.422 1.00 93.94 452 TYR A N 1
ATOM 3624 C CA . TYR A 1 452 ? -18.471 -19.279 -18.463 1.00 93.94 452 TYR A CA 1
ATOM 3625 C C . TYR A 1 452 ? -18.722 -20.740 -18.075 1.00 93.94 452 TYR A C 1
ATOM 3627 O O . TYR A 1 452 ? -19.834 -21.250 -18.206 1.00 93.94 452 TYR A O 1
ATOM 3635 N N . THR A 1 453 ? -17.683 -21.436 -17.615 1.00 92.38 453 THR A N 1
ATOM 3636 C CA . THR A 1 453 ? -17.771 -22.820 -17.123 1.00 92.38 453 THR A CA 1
ATOM 3637 C C . THR A 1 453 ? -16.984 -22.957 -15.830 1.00 92.38 453 THR A C 1
ATOM 3639 O O . THR A 1 453 ? -15.788 -22.676 -15.804 1.00 92.38 453 THR A O 1
ATOM 3642 N N . LYS A 1 454 ? -17.643 -23.412 -14.760 1.00 88.75 454 LYS A N 1
ATOM 3643 C CA . LYS A 1 454 ? -17.001 -23.675 -13.468 1.00 88.75 454 LYS A CA 1
ATOM 3644 C C . LYS A 1 454 ? -16.461 -25.105 -13.420 1.00 88.75 454 LYS A C 1
ATOM 3646 O O . LYS A 1 454 ? -17.201 -26.060 -13.639 1.00 88.75 454 LYS A O 1
ATOM 3651 N N . GLY A 1 455 ? -15.179 -25.244 -13.113 1.00 79.31 455 GLY A N 1
ATOM 3652 C CA . GLY A 1 455 ? -14.510 -26.510 -12.864 1.00 79.31 455 GLY A CA 1
ATOM 3653 C C . GLY A 1 455 ? -14.785 -27.059 -11.463 1.00 79.31 455 GLY A C 1
ATOM 3654 O O . GLY A 1 455 ? -15.137 -26.337 -10.528 1.00 79.31 455 GLY A O 1
ATOM 3655 N N . ASN A 1 456 ? -14.552 -28.362 -11.294 1.00 77.38 456 ASN A N 1
ATOM 3656 C CA . ASN A 1 456 ? -14.830 -29.088 -10.046 1.00 77.38 456 ASN A CA 1
ATOM 3657 C C . ASN A 1 456 ? -14.022 -28.591 -8.833 1.00 77.38 456 ASN A C 1
ATOM 3659 O O . ASN A 1 456 ? -14.392 -28.876 -7.698 1.00 77.38 456 ASN A O 1
ATOM 3663 N N . LYS A 1 457 ? -12.917 -27.870 -9.063 1.00 79.19 457 LYS A N 1
ATOM 3664 C CA . LYS A 1 457 ? -12.039 -27.317 -8.019 1.00 79.19 457 LYS A CA 1
ATOM 3665 C C . LYS A 1 457 ? -12.286 -25.836 -7.717 1.00 79.19 457 LYS A C 1
ATOM 3667 O O . LYS A 1 457 ? -11.584 -25.266 -6.894 1.00 79.19 457 LYS A O 1
ATOM 3672 N N . GLY A 1 458 ? -13.295 -25.228 -8.341 1.00 72.75 458 GLY A N 1
ATOM 3673 C CA . GLY A 1 458 ? -13.652 -23.825 -8.124 1.00 72.75 458 GLY A CA 1
ATOM 3674 C C . GLY A 1 458 ? -13.149 -22.864 -9.199 1.00 72.75 458 GLY A C 1
ATOM 3675 O O . GLY A 1 458 ? -13.706 -21.774 -9.283 1.00 72.75 458 GLY A O 1
ATOM 3676 N N . ASP A 1 459 ? -12.199 -23.279 -10.043 1.00 82.19 459 ASP A N 1
ATOM 3677 C CA . ASP A 1 459 ? -11.745 -22.504 -11.204 1.00 82.19 459 ASP A CA 1
ATOM 3678 C C . ASP A 1 459 ? -12.887 -22.220 -12.181 1.00 82.19 459 ASP A C 1
ATOM 3680 O O . ASP A 1 459 ? -13.807 -23.027 -12.326 1.00 82.19 459 ASP A O 1
ATOM 3684 N N . ILE A 1 460 ? -12.828 -21.094 -12.884 1.00 87.94 460 ILE A N 1
ATOM 3685 C CA . ILE A 1 460 ? -13.833 -20.701 -13.869 1.00 87.94 460 ILE A CA 1
ATOM 3686 C C . ILE A 1 460 ? -13.138 -20.301 -15.166 1.00 87.94 460 ILE A C 1
ATOM 3688 O O . ILE A 1 460 ? -12.238 -19.466 -15.170 1.00 87.94 460 ILE A O 1
ATOM 3692 N N . VAL A 1 461 ? -13.582 -20.887 -16.275 1.00 94.56 461 VAL A N 1
ATOM 3693 C CA . VAL A 1 461 ? -13.179 -20.487 -17.626 1.00 94.56 461 VAL A CA 1
ATOM 3694 C C . VAL A 1 461 ? -14.217 -19.514 -18.167 1.00 94.56 461 VAL A C 1
ATOM 3696 O O . VAL A 1 461 ? -15.397 -19.864 -18.216 1.00 94.56 461 VAL A O 1
ATOM 3699 N N . PHE A 1 462 ? -13.794 -18.323 -18.577 1.00 95.94 462 PHE A N 1
ATOM 3700 C CA . PHE A 1 462 ? -14.648 -17.290 -19.164 1.00 95.94 462 PHE A CA 1
ATOM 3701 C C . PHE A 1 462 ? -14.409 -17.187 -20.671 1.00 95.94 462 PHE A C 1
ATOM 3703 O O . PHE A 1 462 ? -13.275 -17.298 -21.134 1.00 95.94 462 PHE A O 1
ATOM 3710 N N . PHE A 1 463 ? -15.483 -16.964 -21.424 1.00 97.44 463 PHE A N 1
ATOM 3711 C CA . PHE A 1 463 ? -15.494 -16.814 -22.875 1.00 97.44 463 PHE A CA 1
ATOM 3712 C C . PHE A 1 463 ? -16.053 -15.441 -23.233 1.00 97.44 463 PHE A C 1
ATOM 3714 O O . PHE A 1 463 ? -17.174 -15.102 -22.850 1.00 97.44 463 PHE A O 1
ATOM 3721 N N . TYR A 1 464 ? -15.286 -14.670 -23.994 1.00 97.75 464 TYR A N 1
ATOM 3722 C CA . TYR A 1 464 ? -15.647 -13.331 -24.431 1.00 97.75 464 TYR A CA 1
ATOM 3723 C C . TYR A 1 464 ? -15.757 -13.251 -25.942 1.00 97.75 464 TYR A C 1
ATOM 3725 O O . TYR A 1 464 ? -14.923 -13.791 -26.670 1.00 97.75 464 TYR A O 1
ATOM 3733 N N . ASP A 1 465 ? -16.731 -12.479 -26.408 1.00 97.81 465 ASP A N 1
ATOM 3734 C CA . ASP A 1 465 ? -16.796 -12.057 -27.799 1.00 97.81 465 ASP A CA 1
ATOM 3735 C C . ASP A 1 465 ? -16.176 -10.666 -27.926 1.00 97.81 465 ASP A C 1
ATOM 3737 O O . ASP A 1 465 ? -16.730 -9.690 -27.419 1.00 97.81 465 ASP A O 1
ATOM 3741 N N . LEU A 1 466 ? -15.072 -10.565 -28.662 1.00 98.00 466 LEU A N 1
ATOM 3742 C CA . LEU A 1 466 ? -14.499 -9.303 -29.118 1.00 98.00 466 LEU A CA 1
ATOM 3743 C C . LEU A 1 466 ? -15.047 -9.016 -30.519 1.00 98.00 466 LEU A C 1
ATOM 3745 O O . LEU A 1 466 ? -14.526 -9.521 -31.517 1.00 98.00 466 LEU A O 1
ATOM 3749 N N . ARG A 1 467 ? -16.138 -8.251 -30.622 1.00 97.31 467 ARG A N 1
ATOM 3750 C CA . ARG A 1 467 ? -16.775 -7.939 -31.908 1.00 97.31 467 ARG A CA 1
ATOM 3751 C C . ARG A 1 467 ? -16.161 -6.688 -32.522 1.00 97.31 467 ARG A C 1
ATOM 3753 O O . ARG A 1 467 ? -16.267 -5.604 -31.959 1.00 97.31 467 ARG A O 1
ATOM 3760 N N . PHE A 1 468 ? -15.594 -6.834 -33.716 1.00 97.31 468 PHE A N 1
ATOM 3761 C CA . PHE A 1 468 ? -14.932 -5.747 -34.439 1.00 97.31 468 PHE A CA 1
ATOM 3762 C C . PHE A 1 468 ? -15.846 -5.116 -35.492 1.00 97.31 468 PHE A C 1
ATOM 3764 O O . PHE A 1 468 ? -15.897 -3.896 -35.622 1.00 97.31 468 PHE A O 1
ATOM 3771 N N . THR A 1 469 ? -16.582 -5.929 -36.250 1.00 96.44 469 THR A N 1
ATOM 3772 C CA . THR A 1 469 ? -17.426 -5.450 -37.353 1.00 96.44 469 THR A CA 1
ATOM 3773 C C . THR A 1 469 ? -18.874 -5.888 -37.196 1.00 96.44 469 THR A C 1
ATOM 3775 O O . THR A 1 469 ? -19.179 -6.877 -36.527 1.00 96.44 469 THR A O 1
ATOM 3778 N N . GLN A 1 470 ? -19.786 -5.121 -37.802 1.00 96.38 470 GLN A N 1
ATOM 3779 C CA . GLN A 1 470 ? -21.220 -5.359 -37.687 1.00 96.38 470 GLN A CA 1
ATOM 3780 C C . GLN A 1 470 ? -21.606 -6.683 -38.373 1.00 96.38 470 GLN A C 1
ATOM 3782 O O . GLN A 1 470 ? -21.458 -6.791 -39.599 1.00 96.38 470 GLN A O 1
ATOM 3787 N N . PRO A 1 471 ? -22.154 -7.663 -37.627 1.00 95.19 471 PRO A N 1
ATOM 3788 C CA . PRO A 1 471 ? -22.598 -8.932 -38.191 1.00 95.19 471 PRO A CA 1
ATOM 3789 C C . PRO A 1 471 ? -23.571 -8.750 -39.358 1.00 95.19 471 PRO A C 1
ATOM 3791 O O . PRO A 1 471 ? -24.433 -7.870 -39.332 1.00 95.19 471 PRO A O 1
ATOM 3794 N N . ASN A 1 472 ? -23.450 -9.608 -40.375 1.00 95.12 472 ASN A N 1
ATOM 3795 C CA . ASN A 1 472 ? -24.272 -9.603 -41.595 1.00 95.12 472 ASN A CA 1
ATOM 3796 C C . ASN A 1 472 ? -24.184 -8.327 -42.454 1.00 95.12 472 ASN A C 1
ATOM 3798 O O . ASN A 1 472 ? -24.966 -8.179 -43.391 1.00 95.12 472 ASN A O 1
ATOM 3802 N N . LYS A 1 473 ? -23.263 -7.400 -42.148 1.00 95.12 473 LYS A N 1
ATOM 3803 C CA . LYS A 1 473 ? -23.061 -6.165 -42.924 1.00 95.12 473 LYS A CA 1
ATOM 3804 C C . LYS A 1 473 ? -21.618 -5.982 -43.375 1.00 95.12 473 LYS A C 1
ATOM 3806 O O . LYS A 1 473 ? -21.390 -5.646 -44.531 1.00 95.12 473 LYS A O 1
ATOM 3811 N N . VAL A 1 474 ? -20.656 -6.166 -42.470 1.00 94.88 474 VAL A N 1
ATOM 3812 C CA . VAL A 1 474 ? -19.236 -5.902 -42.736 1.00 94.88 474 VAL A CA 1
ATOM 3813 C C . VAL A 1 474 ? -18.392 -7.062 -42.233 1.00 94.88 474 VAL A C 1
ATOM 3815 O O . VAL A 1 474 ? -18.493 -7.449 -41.071 1.00 94.88 474 VAL A O 1
ATOM 3818 N N . TYR A 1 475 ? -17.516 -7.567 -43.094 1.00 94.62 475 TYR A N 1
ATOM 3819 C CA . TYR A 1 475 ? -16.609 -8.672 -42.801 1.00 94.62 475 TYR A CA 1
ATOM 3820 C C . TYR A 1 475 ? -15.165 -8.193 -42.928 1.00 94.62 475 TYR A C 1
ATOM 3822 O O . TYR A 1 475 ? -14.867 -7.336 -43.762 1.00 94.62 475 TYR A O 1
ATOM 3830 N N . MET A 1 476 ? -14.279 -8.711 -42.082 1.00 97.38 476 MET A N 1
ATOM 3831 C CA . MET A 1 476 ? -12.847 -8.449 -42.187 1.00 97.38 476 MET A CA 1
ATOM 3832 C C . MET A 1 476 ? -12.251 -9.257 -43.335 1.00 97.38 476 MET A C 1
ATOM 3834 O O . MET A 1 476 ? -12.525 -10.449 -43.466 1.00 97.38 476 MET A O 1
ATOM 3838 N N . GLU A 1 477 ? -11.381 -8.632 -44.127 1.00 96.75 477 GLU A N 1
ATOM 3839 C CA . GLU A 1 477 ? -10.559 -9.380 -45.075 1.00 96.75 477 GLU A CA 1
ATOM 3840 C C . GLU A 1 477 ? -9.703 -10.409 -44.332 1.00 96.75 477 GLU A C 1
ATOM 3842 O O . GLU A 1 477 ? -9.150 -10.132 -43.266 1.00 96.75 477 GLU A O 1
ATOM 3847 N N . THR A 1 478 ? -9.555 -11.603 -44.904 1.00 96.62 478 THR A N 1
ATOM 3848 C CA . THR A 1 478 ? -8.916 -12.732 -44.215 1.00 96.62 478 THR A CA 1
ATOM 3849 C C . THR A 1 478 ? -7.461 -12.441 -43.836 1.00 96.62 478 THR A C 1
ATOM 3851 O O . THR A 1 478 ? -7.011 -12.883 -42.784 1.00 96.62 478 THR A O 1
ATOM 3854 N N . ARG A 1 479 ? -6.732 -11.646 -44.634 1.00 97.56 479 ARG A N 1
ATOM 3855 C CA . ARG A 1 479 ? -5.359 -11.208 -44.307 1.00 97.56 479 ARG A CA 1
ATOM 3856 C C . ARG A 1 479 ? -5.307 -10.282 -43.092 1.00 97.56 479 ARG A C 1
ATOM 3858 O O . ARG A 1 479 ? -4.390 -10.389 -42.286 1.00 97.56 479 ARG A O 1
ATOM 3865 N N . VAL A 1 480 ? -6.297 -9.400 -42.953 1.00 98.06 480 VAL A N 1
ATOM 3866 C CA . VAL A 1 480 ? -6.428 -8.489 -41.806 1.00 98.06 480 VAL A CA 1
ATOM 3867 C C . VAL A 1 480 ? -6.814 -9.268 -40.553 1.00 98.06 480 VAL A C 1
ATOM 3869 O O . VAL A 1 480 ? -6.207 -9.075 -39.503 1.00 98.06 480 VAL A O 1
ATOM 3872 N N . LEU A 1 481 ? -7.779 -10.185 -40.674 1.00 98.06 481 LEU A N 1
ATOM 3873 C CA . LEU A 1 481 ? -8.203 -11.074 -39.591 1.00 98.06 481 LEU A CA 1
ATOM 3874 C C . LEU A 1 481 ? -7.028 -11.905 -39.053 1.00 98.06 481 LEU A C 1
ATOM 3876 O O . LEU A 1 481 ? -6.816 -11.950 -37.846 1.00 98.06 481 LEU A O 1
ATOM 3880 N N . HIS A 1 482 ? -6.248 -12.508 -39.951 1.00 97.94 482 HIS A N 1
ATOM 3881 C CA . HIS A 1 482 ? -5.089 -13.329 -39.605 1.00 97.94 482 HIS A CA 1
ATOM 3882 C C . HIS A 1 482 ? -3.966 -12.512 -38.950 1.00 97.94 482 HIS A C 1
ATOM 3884 O O . HIS A 1 482 ? -3.397 -12.927 -37.945 1.00 97.94 482 HIS A O 1
ATOM 3890 N N . SER A 1 483 ? -3.678 -11.305 -39.453 1.00 98.25 483 SER A N 1
ATOM 3891 C CA . SER A 1 483 ? -2.766 -10.385 -38.760 1.00 98.25 483 SER A CA 1
ATOM 3892 C C . SER A 1 483 ? -3.243 -10.050 -37.350 1.00 98.25 483 SER A C 1
ATOM 3894 O O . SER A 1 483 ? -2.454 -10.101 -36.412 1.00 98.25 483 SER A O 1
ATOM 3896 N N . LEU A 1 484 ? -4.525 -9.716 -37.187 1.00 98.31 484 LEU A N 1
ATOM 3897 C CA . LEU A 1 484 ? -5.089 -9.365 -35.886 1.00 98.31 484 LEU A CA 1
ATOM 3898 C C . LEU A 1 484 ? -5.069 -10.533 -34.898 1.00 98.31 484 LEU A C 1
ATOM 3900 O O . LEU A 1 484 ? -4.827 -10.295 -33.724 1.00 98.31 484 LEU A O 1
ATOM 3904 N N . GLU A 1 485 ? -5.255 -11.774 -35.347 1.00 98.25 485 GLU A N 1
ATOM 3905 C CA . GLU A 1 485 ? -5.106 -12.960 -34.495 1.00 98.25 485 GLU A CA 1
ATOM 3906 C C . GLU A 1 485 ? -3.721 -13.011 -33.836 1.00 98.25 485 GLU A C 1
ATOM 3908 O O . GLU A 1 485 ? -3.624 -13.091 -32.614 1.00 98.25 485 GLU A O 1
ATOM 3913 N N . HIS A 1 486 ? -2.655 -12.890 -34.631 1.00 98.12 486 HIS A N 1
ATOM 3914 C CA . HIS A 1 486 ? -1.270 -12.923 -34.152 1.00 98.12 486 HIS A CA 1
ATOM 3915 C C . HIS A 1 486 ? -0.945 -11.748 -33.224 1.00 98.12 486 HIS A C 1
ATOM 3917 O O . HIS A 1 486 ? -0.315 -11.912 -32.178 1.00 98.12 486 HIS A O 1
ATOM 3923 N N . LEU A 1 487 ? -1.402 -10.558 -33.606 1.00 98.50 487 LEU A N 1
ATOM 3924 C CA . LEU A 1 487 ? -1.205 -9.322 -32.858 1.00 98.50 487 LEU A CA 1
ATOM 3925 C C . LEU A 1 487 ? -1.911 -9.364 -31.492 1.00 98.50 487 LEU A C 1
ATOM 3927 O O . LEU A 1 487 ? -1.304 -9.061 -30.465 1.00 98.50 487 LEU A O 1
ATOM 3931 N N . LEU A 1 488 ? -3.175 -9.796 -31.464 1.00 98.50 488 LEU A N 1
ATOM 3932 C CA . LEU A 1 488 ? -3.939 -9.975 -30.229 1.00 98.50 488 LEU A CA 1
ATOM 3933 C C . LEU A 1 488 ? -3.346 -11.095 -29.370 1.00 98.50 488 LEU A C 1
ATOM 3935 O O . LEU A 1 488 ? -3.265 -10.940 -28.156 1.00 98.50 488 LEU A O 1
ATOM 3939 N N . LEU A 1 489 ? -2.902 -12.198 -29.980 1.00 97.94 489 LEU A N 1
ATOM 3940 C CA . LEU A 1 489 ? -2.259 -13.306 -29.273 1.00 97.94 489 LEU A CA 1
ATOM 3941 C C . LEU A 1 489 ? -1.004 -12.839 -28.532 1.00 97.94 489 LEU A C 1
ATOM 3943 O O . LEU A 1 489 ? -0.850 -13.144 -27.350 1.00 97.94 489 LEU A O 1
ATOM 3947 N N . ALA A 1 490 ? -0.125 -12.098 -29.210 1.00 96.19 490 ALA A N 1
ATOM 3948 C CA . ALA A 1 490 ? 1.091 -11.563 -28.607 1.00 96.19 490 ALA A CA 1
ATOM 3949 C C . ALA A 1 490 ? 0.772 -10.601 -27.451 1.00 96.19 490 ALA A C 1
ATOM 3951 O O . ALA A 1 490 ? 1.332 -10.739 -26.364 1.00 96.19 490 ALA A O 1
ATOM 3952 N N . GLY A 1 491 ? -0.174 -9.680 -27.657 1.00 95.38 491 GLY A N 1
ATOM 3953 C CA . GLY A 1 491 ? -0.555 -8.701 -26.641 1.00 95.38 491 GLY A CA 1
ATOM 3954 C C . GLY A 1 491 ? -1.241 -9.321 -25.420 1.00 95.38 491 GLY A C 1
ATOM 3955 O O . GLY A 1 491 ? -0.866 -9.033 -24.285 1.00 95.38 491 GLY A O 1
ATOM 3956 N N . PHE A 1 492 ? -2.217 -10.213 -25.617 1.00 97.56 492 PHE A N 1
ATOM 3957 C CA . PHE A 1 492 ? -2.914 -10.848 -24.496 1.00 97.56 492 PHE A CA 1
ATOM 3958 C C . PHE A 1 492 ? -2.012 -11.797 -23.707 1.00 97.56 492 PHE A C 1
ATOM 3960 O O . PHE A 1 492 ? -2.089 -11.798 -22.484 1.00 97.56 492 PHE A O 1
ATOM 3967 N N . ARG A 1 493 ? -1.102 -12.536 -24.359 1.00 94.38 493 ARG A N 1
ATOM 3968 C CA . ARG A 1 493 ? -0.092 -13.339 -23.641 1.00 94.38 493 ARG A CA 1
ATOM 3969 C C . ARG A 1 493 ? 0.794 -12.500 -22.723 1.00 94.38 493 ARG A C 1
ATOM 3971 O O . ARG A 1 493 ? 1.267 -13.013 -21.718 1.00 94.38 493 ARG A O 1
ATOM 3978 N N . LYS A 1 494 ? 1.047 -11.246 -23.097 1.00 90.38 494 LYS A N 1
ATOM 3979 C CA . LYS A 1 494 ? 1.925 -10.329 -22.367 1.00 90.38 494 LYS A CA 1
ATOM 3980 C C . LYS A 1 494 ? 1.219 -9.622 -21.211 1.00 90.38 494 LYS A C 1
ATOM 3982 O O . LYS A 1 494 ? 1.864 -9.328 -20.212 1.00 90.38 494 LYS A O 1
ATOM 3987 N N . TYR A 1 495 ? -0.067 -9.305 -21.363 1.00 86.81 495 TYR A N 1
ATOM 3988 C CA . TYR A 1 495 ? -0.757 -8.379 -20.458 1.00 86.81 495 TYR A CA 1
ATOM 3989 C C . TYR A 1 495 ? -1.977 -8.937 -19.738 1.00 86.81 495 TYR A C 1
ATOM 3991 O O . TYR A 1 495 ? -2.461 -8.274 -18.826 1.00 86.81 495 TYR A O 1
ATOM 3999 N N . LEU A 1 496 ? -2.508 -10.087 -20.155 1.00 87.31 496 LEU A N 1
ATOM 4000 C CA . LEU A 1 496 ? -3.731 -10.627 -19.578 1.00 87.31 496 LEU A CA 1
ATOM 4001 C C . LEU A 1 496 ? -3.432 -11.840 -18.702 1.00 87.31 496 LEU A C 1
ATOM 4003 O O . LEU A 1 496 ? -3.162 -12.937 -19.200 1.00 87.31 496 LEU A O 1
ATOM 4007 N N . ASP A 1 497 ? -3.561 -11.656 -17.393 1.00 83.56 497 ASP A N 1
ATOM 4008 C CA . ASP A 1 497 ? -3.452 -12.755 -16.442 1.00 83.56 497 ASP A CA 1
ATOM 4009 C C . ASP A 1 497 ? -4.563 -13.781 -16.669 1.00 83.56 497 ASP A C 1
ATOM 4011 O O . ASP A 1 497 ? -5.720 -13.451 -16.957 1.00 83.56 497 ASP A O 1
ATOM 4015 N N . GLY A 1 498 ? -4.204 -15.061 -16.575 1.00 89.19 498 GLY A N 1
ATOM 4016 C CA . GLY A 1 498 ? -5.127 -16.156 -16.860 1.00 89.19 498 GLY A CA 1
ATOM 4017 C C . GLY A 1 498 ? -5.507 -16.282 -18.340 1.00 89.19 498 GLY A C 1
ATOM 4018 O O . GLY A 1 498 ? -6.480 -16.962 -18.647 1.00 89.19 498 GLY A O 1
ATOM 4019 N N . PHE A 1 499 ? -4.790 -15.657 -19.278 1.00 97.38 499 PHE A N 1
ATOM 4020 C CA . PHE A 1 499 ? -5.028 -15.862 -20.709 1.00 97.38 499 PHE A CA 1
ATOM 4021 C C . PHE A 1 499 ? -4.941 -17.348 -21.103 1.00 97.38 499 PHE A C 1
ATOM 4023 O O . PHE A 1 499 ? -3.943 -18.018 -20.835 1.00 97.38 499 PHE A O 1
ATOM 4030 N N . ILE A 1 500 ? -5.978 -17.855 -21.778 1.00 97.25 500 ILE A N 1
ATOM 4031 C CA . ILE A 1 500 ? -5.995 -19.208 -22.353 1.00 97.25 500 ILE A CA 1
ATOM 4032 C C . ILE A 1 500 ? -5.798 -19.137 -23.868 1.00 97.25 500 ILE A C 1
ATOM 4034 O O . ILE A 1 500 ? -4.926 -19.815 -24.410 1.00 97.25 500 ILE A O 1
ATOM 4038 N N . SER A 1 501 ? -6.631 -18.363 -24.569 1.00 97.88 501 SER A N 1
ATOM 4039 C CA . SER A 1 501 ? -6.611 -18.313 -26.034 1.00 97.88 501 SER A CA 1
ATOM 4040 C C . SER A 1 501 ? -7.305 -17.070 -26.580 1.00 97.88 501 SER A C 1
ATOM 4042 O O . SER A 1 501 ? -8.239 -16.551 -25.969 1.00 97.88 501 SER A O 1
ATOM 4044 N N . VAL A 1 502 ? -6.891 -16.644 -27.772 1.00 98.31 502 VAL A N 1
ATOM 4045 C CA . VAL A 1 502 ? -7.662 -15.766 -28.652 1.00 98.31 502 VAL A CA 1
ATOM 4046 C C . VAL A 1 502 ? -7.767 -16.445 -30.012 1.00 98.31 502 VAL A C 1
ATOM 4048 O O . VAL A 1 502 ? -6.794 -17.030 -30.485 1.00 98.31 502 VAL A O 1
ATOM 4051 N N . SER A 1 503 ? -8.944 -16.437 -30.631 1.00 97.31 503 SER A N 1
ATOM 4052 C CA . SER A 1 503 ? -9.152 -17.128 -31.908 1.00 97.31 503 SER A CA 1
ATOM 4053 C C . SER A 1 503 ? -10.137 -16.376 -32.799 1.00 97.31 503 SER A C 1
ATOM 4055 O O . SER A 1 503 ? -11.109 -15.811 -32.287 1.00 97.31 503 SER A O 1
ATOM 4057 N N . PRO A 1 504 ? -9.930 -16.348 -34.125 1.00 97.44 504 PRO A N 1
ATOM 4058 C CA . PRO A 1 504 ? -10.824 -15.655 -35.038 1.00 97.44 504 PRO A CA 1
ATOM 4059 C C . PRO A 1 504 ? -12.191 -16.336 -35.086 1.00 97.44 504 PRO A C 1
ATOM 4061 O O . PRO A 1 504 ? -12.314 -17.561 -35.083 1.00 97.44 504 PRO A O 1
ATOM 4064 N N . MET A 1 505 ? -13.247 -15.534 -35.184 1.00 96.62 505 MET A N 1
ATOM 4065 C CA . MET A 1 505 ? -14.576 -16.068 -35.456 1.00 96.62 505 MET A CA 1
ATOM 4066 C C . MET A 1 505 ? -14.684 -16.452 -36.931 1.00 96.62 505 MET A C 1
ATOM 4068 O O . MET A 1 505 ? -14.363 -15.645 -37.804 1.00 96.62 505 MET A O 1
ATOM 4072 N N . GLY A 1 506 ? -15.218 -17.640 -37.231 1.00 94.38 506 GLY A N 1
ATOM 4073 C CA . GLY A 1 506 ? -15.369 -18.119 -38.614 1.00 94.38 506 GLY A CA 1
ATOM 4074 C C . GLY A 1 506 ? -16.217 -17.201 -39.507 1.00 94.38 506 GLY A C 1
ATOM 4075 O O . GLY A 1 506 ? -16.026 -17.158 -40.717 1.00 94.38 506 GLY A O 1
ATOM 4076 N N . CYS A 1 507 ? -17.106 -16.399 -38.914 1.00 94.44 507 CYS A N 1
ATOM 4077 C CA . CYS A 1 507 ? -17.880 -15.372 -39.610 1.00 94.44 507 CYS A CA 1
ATOM 4078 C C . CYS A 1 507 ? -17.099 -14.077 -39.902 1.00 94.44 507 CYS A C 1
ATOM 4080 O O . CYS A 1 507 ? -17.707 -13.122 -40.366 1.00 94.44 507 CYS A O 1
ATOM 4082 N N . GLN A 1 508 ? -15.795 -14.010 -39.606 1.00 97.75 508 GLN A N 1
ATOM 4083 C CA . GLN A 1 508 ? -14.888 -12.892 -39.915 1.00 97.75 508 GLN A CA 1
ATOM 4084 C C . GLN A 1 508 ? -15.322 -11.528 -39.348 1.00 97.75 508 GLN A C 1
ATOM 4086 O O . GLN A 1 508 ? -15.057 -10.485 -39.942 1.00 97.75 508 GLN A O 1
ATOM 4091 N N . THR A 1 509 ? -16.003 -11.513 -38.200 1.00 97.19 509 THR A N 1
ATOM 4092 C CA . THR A 1 509 ? -16.514 -10.268 -37.584 1.00 97.19 509 THR A CA 1
ATOM 4093 C C . THR A 1 509 ? -15.918 -9.952 -36.215 1.00 97.19 509 THR A C 1
ATOM 4095 O O . THR A 1 509 ? -16.220 -8.910 -35.632 1.00 97.19 509 THR A O 1
ATOM 4098 N N . GLY A 1 510 ? -15.047 -10.813 -35.691 1.00 97.81 510 GLY A N 1
ATOM 4099 C CA . GLY A 1 510 ? -14.403 -10.606 -34.400 1.00 97.81 510 GLY A CA 1
ATOM 4100 C C . GLY A 1 510 ? -13.527 -11.779 -33.978 1.00 97.81 510 GLY A C 1
ATOM 4101 O O . GLY A 1 510 ? -13.168 -12.619 -34.807 1.00 97.81 510 GLY A O 1
ATOM 4102 N N . PHE A 1 511 ? -13.251 -11.842 -32.676 1.00 98.62 511 PHE A N 1
ATOM 4103 C CA . PHE A 1 511 ? -12.431 -12.864 -32.028 1.00 98.62 511 PHE A CA 1
ATOM 4104 C C . PHE A 1 511 ? -13.109 -13.388 -30.762 1.00 98.62 511 PHE A C 1
ATOM 4106 O O . PHE A 1 511 ? -13.789 -12.637 -30.065 1.00 98.62 511 PHE A O 1
ATOM 4113 N N . TYR A 1 512 ? -12.899 -14.661 -30.451 1.00 98.25 512 TYR A N 1
ATOM 4114 C CA . TYR A 1 512 ? -13.183 -15.213 -29.132 1.00 98.25 512 TYR A CA 1
ATOM 4115 C C . TYR A 1 512 ? -11.951 -15.048 -28.252 1.00 98.25 512 TYR A C 1
ATOM 4117 O O . TYR A 1 512 ? -10.861 -15.414 -28.682 1.00 98.25 512 TYR A O 1
ATOM 4125 N N . LEU A 1 513 ? -12.121 -14.523 -27.042 1.00 98.50 513 LEU A N 1
ATOM 4126 C CA . LEU A 1 513 ? -11.085 -14.474 -26.010 1.00 98.50 513 LEU A CA 1
ATOM 4127 C C . LEU A 1 513 ? -11.489 -15.403 -24.865 1.00 98.50 513 LEU A C 1
ATOM 4129 O O . LEU A 1 513 ? -12.633 -15.373 -24.421 1.00 98.50 513 LEU A O 1
ATOM 4133 N N . ILE A 1 514 ? -10.560 -16.226 -24.389 1.00 98.31 514 ILE A N 1
ATOM 4134 C CA . ILE A 1 514 ? -10.795 -17.200 -23.323 1.00 98.31 514 ILE A CA 1
ATOM 4135 C C . ILE A 1 514 ? -9.816 -16.931 -22.184 1.00 98.31 514 ILE A C 1
ATOM 4137 O O . ILE A 1 514 ? -8.610 -16.810 -22.423 1.00 98.31 514 ILE A O 1
ATOM 4141 N N . THR A 1 515 ? -10.322 -16.870 -20.951 1.00 97.19 515 THR A N 1
ATOM 4142 C CA . THR A 1 515 ? -9.511 -16.650 -19.745 1.00 97.19 515 THR A CA 1
ATOM 4143 C C . THR A 1 515 ? -9.841 -17.644 -18.632 1.00 97.19 515 THR A C 1
ATOM 4145 O O . THR A 1 515 ? -10.936 -18.203 -18.571 1.00 97.19 515 THR A O 1
ATOM 4148 N N . LEU A 1 516 ? -8.883 -17.854 -17.734 1.00 94.38 516 LEU A N 1
ATOM 4149 C CA . LEU A 1 516 ? -8.996 -18.605 -16.493 1.00 94.38 516 LEU A CA 1
ATOM 4150 C C . LEU A 1 516 ? -9.069 -17.620 -15.329 1.00 94.38 516 LEU A C 1
ATOM 4152 O O . LEU A 1 516 ? -8.145 -16.843 -15.128 1.00 94.38 516 LEU A O 1
ATOM 4156 N N . ASN A 1 517 ? -10.146 -17.669 -14.549 1.00 87.00 517 ASN A N 1
ATOM 4157 C CA . ASN A 1 517 ? -10.352 -16.877 -13.331 1.00 87.00 517 ASN A CA 1
ATOM 4158 C C . ASN A 1 517 ? -10.323 -15.337 -13.509 1.00 87.00 517 ASN A C 1
ATOM 4160 O O . ASN A 1 517 ? -10.506 -14.618 -12.530 1.00 87.00 517 ASN A O 1
ATOM 4164 N N . SER A 1 518 ? -10.211 -14.823 -14.738 1.00 83.81 518 SER A N 1
ATOM 4165 C CA . SER A 1 518 ? -10.192 -13.383 -15.039 1.00 83.81 518 SER A CA 1
ATOM 4166 C C . SER A 1 518 ? -11.531 -12.924 -15.610 1.00 83.81 518 SER A C 1
ATOM 4168 O O . SER A 1 518 ? -11.774 -13.076 -16.811 1.00 83.81 518 SER A O 1
ATOM 4170 N N . SER A 1 519 ? -12.394 -12.379 -14.742 1.00 85.12 519 SER A N 1
ATOM 4171 C CA . SER A 1 519 ? -13.751 -11.908 -15.083 1.00 85.12 519 SER A CA 1
ATOM 4172 C C . SER A 1 519 ? -13.988 -10.406 -14.984 1.00 85.12 519 SER A C 1
ATOM 4174 O O . SER A 1 519 ? -15.011 -9.929 -15.460 1.00 85.12 519 SER A O 1
ATOM 4176 N N . ASN A 1 520 ? -13.063 -9.647 -14.401 1.00 83.88 520 ASN A N 1
ATOM 4177 C CA . ASN A 1 520 ? -13.259 -8.220 -14.165 1.00 83.88 520 ASN A CA 1
ATOM 4178 C C . ASN A 1 520 ? -13.381 -7.438 -15.494 1.00 83.88 520 ASN A C 1
ATOM 4180 O O . ASN A 1 520 ? -12.481 -7.474 -16.336 1.00 83.88 520 ASN A O 1
ATOM 4184 N N . VAL A 1 521 ? -14.500 -6.726 -15.681 1.00 84.88 521 VAL A N 1
ATOM 4185 C CA . VAL A 1 521 ? -14.811 -5.982 -16.917 1.00 84.88 521 VAL A CA 1
ATOM 4186 C C . VAL A 1 521 ? -13.762 -4.917 -17.210 1.00 84.88 521 VAL A C 1
ATOM 4188 O O . VAL A 1 521 ? -13.300 -4.792 -18.345 1.00 84.88 521 VAL A O 1
ATOM 4191 N N . GLN A 1 522 ? -13.379 -4.142 -16.199 1.00 81.00 522 GLN A N 1
ATOM 4192 C CA . GLN A 1 522 ? -12.421 -3.051 -16.322 1.00 81.00 522 GLN A CA 1
ATOM 4193 C C . GLN A 1 522 ? -11.056 -3.597 -16.732 1.00 81.00 522 GLN A C 1
ATOM 4195 O O . GLN A 1 522 ? -10.482 -3.098 -17.691 1.00 81.00 522 GLN A O 1
ATOM 4200 N N . HIS A 1 523 ? -10.592 -4.673 -16.099 1.00 82.94 523 HIS A N 1
ATOM 4201 C CA . HIS A 1 523 ? -9.328 -5.325 -16.428 1.00 82.94 523 HIS A CA 1
ATOM 4202 C C . HIS A 1 523 ? -9.310 -5.890 -17.857 1.00 82.94 523 HIS A C 1
ATOM 4204 O O . HIS A 1 523 ? -8.343 -5.689 -18.590 1.00 82.94 523 HIS A O 1
ATOM 4210 N N . ILE A 1 524 ? -10.390 -6.548 -18.296 1.00 92.38 524 ILE A N 1
ATOM 4211 C CA . ILE A 1 524 ? -10.495 -7.080 -19.665 1.00 92.38 524 ILE A CA 1
ATOM 4212 C C . ILE A 1 524 ? -10.508 -5.939 -20.689 1.00 92.38 524 ILE A C 1
ATOM 4214 O O . ILE A 1 524 ? -9.792 -5.988 -21.691 1.00 92.38 524 ILE A O 1
ATOM 4218 N N . THR A 1 525 ? -11.302 -4.894 -20.444 1.00 92.50 525 THR A N 1
ATOM 4219 C CA . THR A 1 525 ? -11.442 -3.768 -21.378 1.00 92.50 525 THR A CA 1
ATOM 4220 C C . THR A 1 525 ? -10.198 -2.880 -21.432 1.00 92.50 525 THR A C 1
ATOM 4222 O O . THR A 1 525 ? -9.804 -2.478 -22.528 1.00 92.50 525 THR A O 1
ATOM 4225 N N . SER A 1 526 ? -9.537 -2.617 -20.302 1.00 83.31 526 SER A N 1
ATOM 4226 C CA . SER A 1 526 ? -8.289 -1.845 -20.252 1.00 83.31 526 SER A CA 1
ATOM 4227 C C . SER A 1 526 ? -7.123 -2.616 -20.871 1.00 83.31 526 SER A C 1
ATOM 4229 O O . SER A 1 526 ? -6.355 -2.047 -21.650 1.00 83.31 526 SER A O 1
ATOM 4231 N N . THR A 1 527 ? -7.032 -3.926 -20.623 1.00 90.12 527 THR A N 1
ATOM 4232 C CA . THR A 1 527 ? -6.032 -4.790 -21.262 1.00 90.12 527 THR A CA 1
ATOM 4233 C C . THR A 1 527 ? -6.239 -4.844 -22.769 1.00 90.12 527 THR A C 1
ATOM 4235 O O . THR A 1 527 ? -5.287 -4.670 -23.527 1.00 90.12 527 THR A O 1
ATOM 4238 N N . PHE A 1 528 ? -7.481 -5.005 -23.231 1.00 97.88 528 PHE A N 1
ATOM 4239 C CA . PHE A 1 528 ? -7.779 -4.970 -24.660 1.00 97.88 528 PHE A CA 1
ATOM 4240 C C . PHE A 1 528 ? -7.412 -3.622 -25.292 1.00 97.88 528 PHE A C 1
ATOM 4242 O O . PHE A 1 528 ? -6.767 -3.598 -26.337 1.00 97.88 528 PHE A O 1
ATOM 4249 N N . GLU A 1 529 ? -7.736 -2.497 -24.648 1.00 97.12 529 GLU A N 1
ATOM 4250 C CA . GLU A 1 529 ? -7.302 -1.176 -25.112 1.00 97.12 529 GLU A CA 1
ATOM 4251 C C . GLU A 1 529 ? -5.777 -1.065 -25.200 1.00 97.12 529 GLU A C 1
ATOM 4253 O O . GLU A 1 529 ? -5.263 -0.574 -26.207 1.00 97.12 529 GLU A O 1
ATOM 4258 N N . ARG A 1 530 ? -5.052 -1.522 -24.175 1.00 94.00 530 ARG A N 1
ATOM 4259 C CA . ARG A 1 530 ? -3.586 -1.510 -24.152 1.00 94.00 530 ARG A CA 1
ATOM 4260 C C . ARG A 1 530 ? -3.010 -2.301 -25.323 1.00 94.00 530 ARG A C 1
ATOM 4262 O O . ARG A 1 530 ? -2.154 -1.778 -26.032 1.00 94.00 530 ARG A O 1
ATOM 4269 N N . VAL A 1 531 ? -3.519 -3.511 -25.557 1.00 97.38 531 VAL A N 1
ATOM 4270 C CA . VAL A 1 531 ? -3.118 -4.359 -26.687 1.00 97.38 531 VAL A CA 1
ATOM 4271 C C . VAL A 1 531 ? -3.379 -3.647 -28.013 1.00 97.38 531 VAL A C 1
ATOM 4273 O O . VAL A 1 531 ? -2.479 -3.535 -28.837 1.00 97.38 531 VAL A O 1
ATOM 4276 N N . LEU A 1 532 ? -4.579 -3.096 -28.213 1.00 98.06 532 LEU A N 1
ATOM 4277 C CA . LEU A 1 532 ? -4.909 -2.342 -29.423 1.00 98.06 532 LEU A CA 1
ATOM 4278 C C . LEU A 1 532 ? -3.963 -1.146 -29.636 1.00 98.06 532 LEU A C 1
ATOM 4280 O O . LEU A 1 532 ? -3.519 -0.903 -30.756 1.00 98.06 532 LEU A O 1
ATOM 4284 N N . ARG A 1 533 ? -3.607 -0.410 -28.580 1.00 94.50 533 ARG A N 1
ATOM 4285 C CA . ARG A 1 533 ? -2.654 0.707 -28.677 1.00 94.50 533 ARG A CA 1
ATOM 4286 C C . ARG A 1 533 ? -1.243 0.239 -29.032 1.00 94.50 533 ARG A C 1
ATOM 4288 O O . ARG A 1 533 ? -0.604 0.881 -29.859 1.00 94.50 533 ARG A O 1
ATOM 4295 N N . GLU A 1 534 ? -0.777 -0.875 -28.469 1.00 93.19 534 GLU A N 1
ATOM 4296 C CA . GLU A 1 534 ? 0.527 -1.460 -28.814 1.00 93.19 534 GLU A CA 1
ATOM 4297 C C . GLU A 1 534 ? 0.568 -1.884 -30.286 1.00 93.19 534 GLU A C 1
ATOM 4299 O O . GLU A 1 534 ? 1.524 -1.563 -30.987 1.00 93.19 534 GLU A O 1
ATOM 4304 N N . ILE A 1 535 ? -0.509 -2.486 -30.803 1.00 97.75 535 ILE A N 1
ATOM 4305 C CA . ILE A 1 535 ? -0.618 -2.885 -32.214 1.00 97.75 535 ILE A CA 1
ATOM 4306 C C . ILE A 1 535 ? -0.376 -1.709 -33.166 1.00 97.75 535 ILE A C 1
ATOM 4308 O O . ILE A 1 535 ? 0.262 -1.880 -34.206 1.00 97.75 535 ILE A O 1
ATOM 4312 N N . LEU A 1 536 ? -0.850 -0.504 -32.830 1.00 95.81 536 LEU A N 1
ATOM 4313 C CA . LEU A 1 536 ? -0.614 0.685 -33.657 1.00 95.81 536 LEU A CA 1
ATOM 4314 C C . LEU A 1 536 ? 0.877 1.043 -33.765 1.00 95.81 536 LEU A C 1
ATOM 4316 O O . LEU A 1 536 ? 1.290 1.597 -34.788 1.00 95.81 536 LEU A O 1
ATOM 4320 N N . MET A 1 537 ? 1.681 0.666 -32.771 1.00 92.94 537 MET A N 1
ATOM 4321 C CA . MET A 1 537 ? 3.117 0.940 -32.689 1.00 92.94 537 MET A CA 1
ATOM 4322 C C . MET A 1 537 ? 3.992 -0.172 -33.289 1.00 92.94 537 MET A C 1
ATOM 4324 O O . MET A 1 537 ? 5.172 0.060 -33.507 1.00 92.94 537 MET A O 1
ATOM 4328 N N . MET A 1 538 ? 3.449 -1.358 -33.587 1.00 92.94 538 MET A N 1
ATOM 4329 C CA . MET A 1 538 ? 4.241 -2.495 -34.087 1.00 92.94 538 MET A CA 1
ATOM 4330 C C . MET A 1 538 ? 4.641 -2.338 -35.555 1.00 92.94 538 MET A C 1
ATOM 4332 O O . MET A 1 538 ? 3.798 -2.011 -36.387 1.00 92.94 538 MET A O 1
ATOM 4336 N N . ASP A 1 539 ? 5.887 -2.638 -35.907 1.00 94.88 539 ASP A N 1
ATOM 4337 C CA . ASP A 1 539 ? 6.363 -2.556 -37.298 1.00 94.88 539 ASP A CA 1
ATOM 4338 C C . ASP A 1 539 ? 6.187 -3.861 -38.088 1.00 94.88 539 ASP A C 1
ATOM 4340 O O . ASP A 1 539 ? 6.214 -3.859 -39.320 1.00 94.88 539 ASP A O 1
ATOM 4344 N N . GLU A 1 540 ? 5.912 -4.968 -37.396 1.00 94.88 540 GLU A N 1
ATOM 4345 C CA . GLU A 1 540 ? 5.676 -6.281 -37.991 1.00 94.88 540 GLU A CA 1
ATOM 4346 C C . GLU A 1 540 ? 4.611 -7.083 -37.228 1.00 94.88 540 GLU A C 1
ATOM 4348 O O . GLU A 1 540 ? 4.253 -6.769 -36.093 1.00 94.88 540 GLU A O 1
ATOM 4353 N N . VAL A 1 541 ? 4.068 -8.118 -37.878 1.00 96.25 541 VAL A N 1
ATOM 4354 C CA . VAL A 1 541 ? 3.154 -9.073 -37.233 1.00 96.25 541 VAL A CA 1
ATOM 4355 C C . VAL A 1 541 ? 3.988 -10.132 -36.502 1.00 96.25 541 VAL A C 1
ATOM 4357 O O . VAL A 1 541 ? 4.812 -10.765 -37.156 1.00 96.25 541 VAL A O 1
ATOM 4360 N N . PRO A 1 542 ? 3.779 -10.375 -35.197 1.00 93.50 542 PRO A N 1
ATOM 4361 C CA . PRO A 1 542 ? 4.494 -11.421 -34.466 1.00 93.50 542 PRO A CA 1
ATOM 4362 C C . PRO A 1 542 ? 4.251 -12.820 -35.039 1.00 93.50 542 PRO A C 1
ATOM 4364 O O . PRO A 1 542 ? 3.170 -13.106 -35.557 1.00 93.50 542 PRO A O 1
ATOM 4367 N N . TYR A 1 543 ? 5.224 -13.719 -34.877 1.00 91.19 543 TYR A N 1
ATOM 4368 C CA . TYR A 1 543 ? 5.110 -15.132 -35.269 1.00 91.19 543 TYR A CA 1
ATOM 4369 C C . TYR A 1 543 ? 4.782 -15.335 -36.761 1.00 91.19 543 TYR A C 1
ATOM 4371 O O . TYR A 1 543 ? 4.014 -16.226 -37.113 1.00 91.19 543 TYR A O 1
ATOM 4379 N N . ASN A 1 544 ? 5.294 -14.476 -37.644 1.00 89.81 544 ASN A N 1
ATOM 4380 C CA . ASN A 1 544 ? 4.936 -14.439 -39.068 1.00 89.81 544 ASN A CA 1
ATOM 4381 C C . ASN A 1 544 ? 5.903 -15.215 -39.983 1.00 89.81 544 ASN A C 1
ATOM 4383 O O . ASN A 1 544 ? 5.854 -15.038 -41.199 1.00 89.81 544 ASN A O 1
ATOM 4387 N N . THR A 1 545 ? 6.789 -16.051 -39.434 1.00 91.44 545 THR A N 1
ATOM 4388 C CA . THR A 1 545 ? 7.713 -16.880 -40.225 1.00 91.44 545 THR A CA 1
ATOM 4389 C C . THR A 1 545 ? 7.070 -18.205 -40.639 1.00 91.44 545 THR A C 1
ATOM 4391 O O . THR A 1 545 ? 6.104 -18.658 -40.029 1.00 91.44 545 THR A O 1
ATOM 4394 N N . ASP A 1 546 ? 7.608 -18.871 -41.665 1.00 89.94 546 ASP A N 1
ATOM 4395 C CA . ASP A 1 546 ? 7.127 -20.184 -42.133 1.00 89.94 546 ASP A CA 1
ATOM 4396 C C . ASP A 1 546 ? 7.281 -21.311 -41.092 1.00 89.94 546 ASP A C 1
ATOM 4398 O O . ASP A 1 546 ? 6.628 -22.349 -41.195 1.00 89.94 546 ASP A O 1
ATOM 4402 N N . LYS A 1 547 ? 8.111 -21.098 -40.065 1.00 90.06 547 LYS A N 1
ATOM 4403 C CA . LYS A 1 547 ? 8.251 -21.991 -38.906 1.00 90.06 547 LYS A CA 1
ATOM 4404 C C . LYS A 1 547 ? 7.154 -21.805 -37.863 1.00 90.06 547 LYS A C 1
ATOM 4406 O O . LYS A 1 547 ? 6.843 -22.746 -37.140 1.00 90.06 547 LYS A O 1
ATOM 4411 N N . GLU A 1 548 ? 6.619 -20.596 -37.747 1.00 89.81 548 GLU A N 1
ATOM 4412 C CA . GLU A 1 548 ? 5.721 -20.195 -36.659 1.00 89.81 548 GLU A CA 1
ATOM 4413 C C . GLU A 1 548 ? 4.266 -20.076 -37.122 1.00 89.81 548 GLU A C 1
ATOM 4415 O O . GLU A 1 548 ? 3.347 -20.277 -36.329 1.00 89.81 548 GLU A O 1
ATOM 4420 N N . CYS A 1 549 ? 4.055 -19.804 -38.412 1.00 91.75 549 CYS A N 1
ATOM 4421 C CA . CYS A 1 549 ? 2.754 -19.625 -39.033 1.00 91.75 549 CYS A CA 1
ATOM 4422 C C . CYS A 1 549 ? 2.572 -20.582 -40.214 1.00 91.75 549 CYS A C 1
ATOM 4424 O O . CYS A 1 549 ? 3.368 -20.601 -41.154 1.00 91.75 549 CYS A O 1
ATOM 4426 N N . GLY A 1 550 ? 1.445 -21.299 -40.233 1.00 90.81 550 GLY A N 1
ATOM 4427 C CA . GLY A 1 550 ? 1.075 -22.171 -41.353 1.00 90.81 550 GLY A CA 1
ATOM 4428 C C . GLY A 1 550 ? 0.856 -21.434 -42.685 1.00 90.81 550 GLY A C 1
ATOM 4429 O O . GLY A 1 550 ? 0.781 -22.080 -43.728 1.00 90.81 550 GLY A O 1
ATOM 4430 N N . GLN A 1 551 ? 0.759 -20.098 -42.670 1.00 93.44 551 GLN A N 1
ATOM 4431 C CA . GLN A 1 551 ? 0.617 -19.263 -43.863 1.00 93.44 551 GLN A CA 1
ATOM 4432 C C . GLN A 1 551 ? 1.290 -17.882 -43.701 1.00 93.44 551 GLN A C 1
ATOM 4434 O O . GLN A 1 551 ? 0.660 -16.840 -43.874 1.00 93.44 551 GLN A O 1
ATOM 4439 N N . ALA A 1 552 ? 2.593 -17.872 -43.411 1.00 90.31 552 ALA A N 1
ATOM 4440 C CA . ALA A 1 552 ? 3.428 -16.683 -43.173 1.00 90.31 552 ALA A CA 1
ATOM 4441 C C . ALA A 1 552 ? 3.243 -15.501 -44.155 1.00 90.31 552 ALA A C 1
ATOM 4443 O O . ALA A 1 552 ? 3.263 -14.336 -43.767 1.00 90.31 552 ALA A O 1
ATOM 4444 N N . SER A 1 553 ? 3.015 -15.762 -45.447 1.00 90.94 553 SER A N 1
ATOM 4445 C CA . SER A 1 553 ? 2.828 -14.701 -46.451 1.00 90.94 553 SER A CA 1
ATOM 4446 C C . SER A 1 553 ? 1.453 -14.013 -46.392 1.00 90.94 553 SER A C 1
ATOM 4448 O O . SER A 1 553 ? 1.188 -13.083 -47.155 1.00 90.94 553 SER A O 1
ATOM 4450 N N . HIS A 1 554 ? 0.541 -14.478 -45.536 1.00 95.31 554 HIS A N 1
ATOM 4451 C CA . HIS A 1 554 ? -0.867 -14.083 -45.510 1.00 95.31 554 HIS A CA 1
ATOM 4452 C C . HIS A 1 554 ? -1.177 -13.054 -44.413 1.00 95.31 554 HIS A C 1
ATOM 4454 O O . HIS A 1 554 ? -2.129 -13.198 -43.653 1.00 95.31 554 HIS A O 1
ATOM 4460 N N . HIS A 1 555 ? -0.398 -11.976 -44.349 1.00 96.62 555 HIS A N 1
ATOM 4461 C CA . HIS A 1 555 ? -0.597 -10.896 -43.378 1.00 96.62 555 HIS A CA 1
ATOM 4462 C C . HIS A 1 555 ? -0.827 -9.545 -44.056 1.00 96.62 555 HIS A C 1
ATOM 4464 O O . HIS A 1 555 ? -0.263 -9.266 -45.115 1.00 96.62 555 HIS A O 1
ATOM 4470 N N . ASP A 1 556 ? -1.653 -8.704 -43.438 1.00 97.56 556 ASP A N 1
ATOM 4471 C CA . ASP A 1 556 ? -1.810 -7.282 -43.746 1.00 97.56 556 ASP A CA 1
ATOM 4472 C C . ASP A 1 556 ? -1.803 -6.447 -42.452 1.00 97.56 556 ASP A C 1
ATOM 4474 O O . ASP A 1 556 ? -2.839 -6.177 -41.840 1.00 97.56 556 ASP A O 1
ATOM 4478 N N . LEU A 1 557 ? -0.605 -6.040 -42.021 1.00 97.69 557 LEU A N 1
ATOM 4479 C CA . LEU A 1 557 ? -0.430 -5.193 -40.838 1.00 97.69 557 LEU A CA 1
ATOM 4480 C C . LEU A 1 557 ? -1.082 -3.816 -41.011 1.00 97.69 557 LEU A C 1
ATOM 4482 O O . LEU A 1 557 ? -1.660 -3.278 -40.069 1.00 97.69 557 LEU A O 1
ATOM 4486 N N . LYS A 1 558 ? -1.012 -3.239 -42.215 1.00 97.81 558 LYS A N 1
ATOM 4487 C CA . LYS A 1 558 ? -1.564 -1.908 -42.480 1.00 97.81 558 LYS A CA 1
ATOM 4488 C C . LYS A 1 558 ? -3.084 -1.927 -42.334 1.00 97.81 558 LYS A C 1
ATOM 4490 O O . LYS A 1 558 ? -3.639 -1.066 -41.652 1.00 97.81 558 LYS A O 1
ATOM 4495 N N . GLY A 1 559 ? -3.743 -2.919 -42.930 1.00 97.69 559 GLY A N 1
ATOM 4496 C CA . GLY A 1 559 ? -5.179 -3.134 -42.775 1.00 97.69 559 GLY A CA 1
ATOM 4497 C C . GLY A 1 559 ? -5.576 -3.402 -41.321 1.00 97.69 559 GLY A C 1
ATOM 4498 O O . GLY A 1 559 ? -6.550 -2.817 -40.842 1.00 97.69 559 GLY A O 1
ATOM 4499 N N . ALA A 1 560 ? -4.781 -4.191 -40.586 1.00 98.25 560 ALA A N 1
ATOM 4500 C CA . ALA A 1 560 ? -4.988 -4.425 -39.155 1.00 98.25 560 ALA A CA 1
ATOM 4501 C C . ALA A 1 560 ? -4.951 -3.121 -38.344 1.00 98.25 560 ALA A C 1
ATOM 4503 O O . ALA A 1 560 ? -5.913 -2.829 -37.634 1.00 98.25 560 ALA A O 1
ATOM 4504 N N . LYS A 1 561 ? -3.915 -2.287 -38.507 1.00 98.06 561 LYS A N 1
ATOM 4505 C CA . LYS A 1 561 ? -3.798 -0.994 -37.807 1.00 98.06 561 LYS A CA 1
ATOM 4506 C C . LYS A 1 561 ? -4.961 -0.046 -38.113 1.00 98.06 561 LYS A C 1
ATOM 4508 O O . LYS A 1 561 ? -5.493 0.581 -37.201 1.00 98.06 561 LYS A O 1
ATOM 4513 N N . ILE A 1 562 ? -5.399 0.029 -39.375 1.00 97.88 562 ILE A N 1
ATOM 4514 C CA . ILE A 1 562 ? -6.561 0.847 -39.769 1.00 97.88 562 ILE A CA 1
ATOM 4515 C C . ILE A 1 562 ? -7.820 0.393 -39.025 1.00 97.88 562 ILE A C 1
ATOM 4517 O O . ILE A 1 562 ? -8.603 1.226 -38.568 1.00 97.88 562 ILE A O 1
ATOM 4521 N N . LEU A 1 563 ? -8.036 -0.919 -38.913 1.00 97.31 563 LEU A N 1
ATOM 4522 C CA . LEU A 1 563 ? -9.194 -1.438 -38.199 1.00 97.31 563 LEU A CA 1
ATOM 4523 C C . LEU A 1 563 ? -9.079 -1.183 -36.693 1.00 97.31 563 LEU A C 1
ATOM 4525 O O . LEU A 1 563 ? -10.027 -0.669 -36.110 1.00 97.31 563 LEU A O 1
ATOM 4529 N N . VAL A 1 564 ? -7.923 -1.455 -36.083 1.00 98.12 564 VAL A N 1
ATOM 4530 C CA . VAL A 1 564 ? -7.653 -1.169 -34.663 1.00 98.12 564 VAL A CA 1
ATOM 4531 C C . VAL A 1 564 ? -7.963 0.284 -34.303 1.00 98.12 564 VAL A C 1
ATOM 4533 O O . VAL A 1 564 ? -8.664 0.533 -33.322 1.00 98.12 564 VAL A O 1
ATOM 4536 N N . GLN A 1 565 ? -7.512 1.235 -35.123 1.00 97.38 565 GLN A N 1
ATOM 4537 C CA . GLN A 1 565 ? -7.777 2.658 -34.923 1.00 97.38 565 GLN A CA 1
ATOM 4538 C C . GLN A 1 565 ? -9.289 2.949 -34.849 1.00 97.38 565 GLN A C 1
ATOM 4540 O O . GLN A 1 565 ? -9.749 3.596 -33.908 1.00 97.38 565 GLN A O 1
ATOM 4545 N N . LYS A 1 566 ? -10.087 2.384 -35.768 1.00 96.06 566 LYS A N 1
ATOM 4546 C CA . LYS A 1 566 ? -11.558 2.535 -35.776 1.00 96.06 566 LYS A CA 1
ATOM 4547 C C . LYS A 1 566 ? -12.242 1.926 -34.550 1.00 96.06 566 LYS A C 1
ATOM 4549 O O . LYS A 1 566 ? -13.308 2.397 -34.147 1.00 96.06 566 LYS A O 1
ATOM 4554 N N . ILE A 1 567 ? -11.682 0.852 -33.991 1.00 97.25 567 ILE A N 1
ATOM 4555 C CA . ILE A 1 567 ? -12.210 0.206 -32.782 1.00 97.25 567 ILE A CA 1
ATOM 4556 C C . ILE A 1 567 ? -11.928 1.068 -31.550 1.00 97.25 567 ILE A C 1
ATOM 4558 O O . ILE A 1 567 ? -12.828 1.265 -30.733 1.00 97.25 567 ILE A O 1
ATOM 4562 N N . LEU A 1 568 ? -10.714 1.620 -31.444 1.00 95.00 568 LEU A N 1
ATOM 4563 C CA . LEU A 1 568 ? -10.314 2.522 -30.360 1.00 95.00 568 LEU A CA 1
ATOM 4564 C C . LEU A 1 568 ? -11.132 3.820 -30.349 1.00 95.00 568 LEU A C 1
ATOM 4566 O O . LEU A 1 568 ? -11.553 4.266 -29.283 1.00 95.00 568 LEU A O 1
ATOM 4570 N N . GLU A 1 569 ? -11.430 4.391 -31.517 1.00 95.75 569 GLU A N 1
ATOM 4571 C CA . GLU A 1 569 ? -12.304 5.571 -31.649 1.00 95.75 569 GLU A CA 1
ATOM 4572 C C . GLU A 1 569 ? -13.720 5.331 -31.098 1.00 95.75 569 GLU A C 1
ATOM 4574 O O . GLU A 1 569 ? -14.397 6.265 -30.673 1.00 95.75 569 GLU A O 1
ATOM 4579 N N . GLN A 1 570 ? -14.157 4.071 -31.049 1.00 93.75 570 GLN A N 1
ATOM 4580 C CA . GLN A 1 570 ? -15.472 3.653 -30.565 1.00 93.75 570 GLN A CA 1
ATOM 4581 C C . GLN A 1 570 ? -15.427 3.025 -29.163 1.00 93.75 570 GLN A C 1
ATOM 4583 O O . GLN A 1 570 ? -16.387 2.371 -28.753 1.00 93.75 570 GLN A O 1
ATOM 4588 N N . LYS A 1 571 ? -14.355 3.245 -28.388 1.00 90.06 571 LYS A N 1
ATOM 4589 C CA . LYS A 1 571 ? -14.162 2.678 -27.037 1.00 90.06 571 LYS A CA 1
ATOM 4590 C C . LYS A 1 571 ? -15.372 2.832 -26.109 1.00 90.06 571 LYS A C 1
ATOM 4592 O O . LYS A 1 571 ? -15.746 1.896 -25.411 1.00 90.06 571 LYS A O 1
ATOM 4597 N N . THR A 1 572 ? -16.032 3.990 -26.121 1.00 88.25 572 THR A N 1
ATOM 4598 C CA . THR A 1 572 ? -17.197 4.280 -25.257 1.00 88.25 572 THR A CA 1
ATOM 4599 C C . THR A 1 572 ? -18.436 3.434 -25.577 1.00 88.25 572 THR A C 1
ATOM 4601 O O . THR A 1 572 ? -19.413 3.457 -24.823 1.00 88.25 572 THR A O 1
ATOM 4604 N N . SER A 1 573 ? -18.419 2.695 -26.690 1.00 88.56 573 SER A N 1
ATOM 4605 C CA . SER A 1 573 ? -19.493 1.791 -27.105 1.00 88.56 573 SER A CA 1
ATOM 4606 C C . SER A 1 573 ? -19.246 0.324 -26.754 1.00 88.56 573 SER A C 1
ATOM 4608 O O . SER A 1 573 ? -20.186 -0.456 -26.836 1.00 88.56 573 SER A O 1
ATOM 4610 N N . TRP A 1 574 ? -18.048 -0.061 -26.296 1.00 94.38 574 TRP A N 1
ATOM 4611 C CA . TRP A 1 574 ? -17.687 -1.479 -26.180 1.00 94.38 574 TRP A CA 1
ATOM 4612 C C . TRP A 1 574 ? -18.596 -2.292 -25.251 1.00 94.38 574 TRP A C 1
ATOM 4614 O O . TRP A 1 574 ? -18.843 -3.460 -25.518 1.00 94.38 574 TRP A O 1
ATOM 4624 N N . LEU A 1 575 ? -19.136 -1.688 -24.192 1.00 91.81 575 LEU A N 1
ATOM 4625 C CA . LEU A 1 575 ? -20.047 -2.368 -23.261 1.00 91.81 575 LEU A CA 1
ATOM 4626 C C . LEU A 1 575 ? -21.533 -2.233 -23.649 1.00 91.81 575 LEU A C 1
ATOM 4628 O O . LEU A 1 575 ? -22.411 -2.702 -22.931 1.00 91.81 575 LEU A O 1
ATOM 4632 N N . LYS A 1 576 ? -21.842 -1.603 -24.791 1.00 90.38 576 LYS A N 1
ATOM 4633 C CA . LYS A 1 576 ? -23.208 -1.423 -25.307 1.00 90.38 576 LYS A CA 1
ATOM 4634 C C . LYS A 1 576 ? -23.494 -2.468 -26.383 1.00 90.38 576 LYS A C 1
ATOM 4636 O O . LYS A 1 576 ? -23.340 -2.210 -27.571 1.00 90.38 576 LYS A O 1
ATOM 4641 N N . ILE A 1 577 ? -23.907 -3.657 -25.946 1.00 90.19 577 ILE A N 1
ATOM 4642 C CA . ILE A 1 577 ? -24.083 -4.823 -26.828 1.00 90.19 577 ILE A CA 1
ATOM 4643 C C . ILE A 1 577 ? -25.239 -4.618 -27.816 1.00 90.19 577 ILE A C 1
ATOM 4645 O O . ILE A 1 577 ? -25.103 -4.973 -28.985 1.00 90.19 577 ILE A O 1
ATOM 4649 N N . PHE A 1 578 ? -26.358 -4.045 -27.363 1.00 85.94 578 PHE A N 1
ATOM 4650 C CA . PHE A 1 578 ? -27.603 -3.916 -28.128 1.00 85.94 578 PHE A CA 1
ATOM 4651 C C . PHE A 1 578 ? -27.895 -2.461 -28.523 1.00 85.94 578 PHE A C 1
ATOM 4653 O O . PHE A 1 578 ? -27.524 -1.530 -27.804 1.00 85.94 578 PHE A O 1
ATOM 4660 N N . GLU A 1 579 ? -28.575 -2.256 -29.656 1.00 72.31 579 GLU A N 1
ATOM 4661 C CA . GLU A 1 579 ? -29.207 -0.963 -29.960 1.00 72.31 579 GLU A CA 1
ATOM 4662 C C . GLU A 1 579 ? -30.474 -0.802 -29.102 1.00 72.31 579 GLU A C 1
ATOM 4664 O O . GLU A 1 579 ? -31.273 -1.734 -29.020 1.00 72.31 579 GLU A O 1
ATOM 4669 N N . ASN A 1 580 ? -30.622 0.352 -28.438 1.00 54.41 580 ASN A N 1
ATOM 4670 C CA . ASN A 1 580 ? -31.844 0.710 -27.701 1.00 54.41 580 ASN A CA 1
ATOM 4671 C C . ASN A 1 580 ? -33.036 0.912 -28.635 1.00 54.41 580 ASN A C 1
ATOM 4673 O O . ASN A 1 580 ? -32.824 1.516 -29.714 1.00 54.41 580 ASN A O 1
#

InterPro domains:
  IPR003815 S-ribosylhomocysteinase (LuxS) [PF02664] (436-575)
  IPR003815 S-ribosylhomocysteinase (LuxS) [PR01487] (433-451)
  IPR003815 S-ribosylhomocysteinase (LuxS) [PR01487] (456-474)
  IPR003815 S-ribosylhomocysteinase (LuxS) [PR01487] (477-495)
  IPR003815 S-ribosylhomocysteinase (LuxS) [PR01487] (501-519)
  IPR003815 S-ribosylhomocysteinase (LuxS) [PR01487] (542-561)
  IPR003815 S-ribosylhomocysteinase (LuxS) [PTHR35799] (436-577)
  IPR011249 Metalloenzyme, LuxS/M16 peptidase-like [SSF63411] (436-576)
  IPR013022 Xylose isomerase-like, TIM barrel domain [PF01261] (22-218)
  IPR013022 Xylose isomerase-like, TIM barrel domain [PF01261] (356-410)
  IPR036237 Xylose isomerase-like superfamily [SSF51658] (3-415)
  IPR037005 S-ribosylhomocysteinase (LuxS) superfamily [G3DSA:3.30.1360.80] (435-580)

pLDDT: mean 90.55, std 9.71, range [34.94, 98.75]

Foldseek 3Di:
DAFAEAECLLALVDEQLVSQVVLVVLPGQEYEAEDDPRHHPLVPDDLVNLLVLLVSQVPGSYHHAEYELQAQCRPHPHGSWPFLLDPDPVRNVVNLVSQLSRLVSCVSSVHQEYEYEGAFAEQVCVVVVVDDSLVSSLVSVVSSVVVSPRHAYEYEQAFRHPRPELVSQVVSCVVSVDPSYFYAYELQSLVQADPCSLVSLLVRQVRDPHYEYFFFAFFQAEAEEEDEPVVLQVDDDPQVQHWYWYQYVVQRWTWTDHQPATEIEHADDDDPVNVVVSCVSCVVRDNDYHYHYLVPQDPDDDPVLVLLLVQQLSSHHHYHVVVSVSCVSVSRQQDDDPDPPDHRVTPGRYHHGPRRIGPAGHAPPPHDDPLLSNVVSCVVSPPHYYYYYYHSVNNVPCSPRSSVSVVRNVCSVCVVVVCVPDADDDLNARCQQEADDDLVFFDPQAKGFHDKDADPVGKIKTKMWGFQARPPPDADDPQLQVLVQQLVQVLCVVQPAQWDGWAADPSRGTIMTMGMPDRDPCSVLVSVLVSLVVLLVDPDRPQLDVVRDVHSVSHDSPSNNVSSVVRNVCSVCHSVTGDD